Protein AF-A0A6A5AAH9-F1 (afdb_monomer)

InterPro domains:
  IPR001382 Glycoside hydrolase family 47 [PF01532] (151-583)
  IPR001382 Glycoside hydrolase family 47 [PR00747] (151-171)
  IPR001382 Glycoside hydrolase family 47 [PR00747] (186-200)
  IPR001382 Glycoside hydrolase family 47 [PR00747] (223-241)
  IPR001382 Glycoside hydrolase family 47 [PR00747] (277-296)
  IPR001382 Glycoside hydrolase family 47 [PR00747] (368-385)
  IPR001382 Glycoside hydrolase family 47 [PR00747] (430-446)
  IPR001382 Glycoside hydrolase family 47 [PR00747] (488-512)
  IPR001382 Glycoside hydrolase family 47 [PR00747] (547-567)
  IPR009011 Mannose-6-phosphate receptor binding domain superfamily [G3DSA:2.70.130.10] (4-123)
  IPR012341 Six-hairpin glycosidase-like superfamily [G3DSA:1.50.10.10] (133-590)
  IPR012913 Protein OS9-like domain [PF07915] (5-79)
  IPR036026 Seven-hairpin glycosidases [SSF48225] (138-583)
  IPR044674 ER degradation-enhancing alpha-mannosidase-like protein 1/2/3 [PTHR45679] (124-598)
  IPR044865 MRH domain [PS51914] (1-129)

Secondary structure (DSSP, 8-state):
-TT--EEEE-TT-S-EEEE-TTSEEEEEEE-TTT--EEEEEEEEEE-TTS--EEE-SSS-S-TTPPPEEEEEEE---EEEETTEEEE-EEEEEEE--SS-TT--EEEEEEEEETTEEEEEEE-GGGS-----SS---HHHHHHHHHHHHHHHHHHHHHHHHHTTTSSEEETTTTEEE--TTT--TTHHHHHHHHHHHHTT-HHHHHHHHHHHHHH-----S-EEEHHHIIIIIIHHHHHHHHHHH-TTTTSS--TTSPPP-SHHHHHHHHHHHHHGGGG-STTSPPPSEEETTTBSPTT--SEEEHHHHHTTHHHHHHHHHHHT-THHHHHHHHHHHHHHTT--TTS---SEEETTT--EEE-EE-SSTTTHHHHHHHHHHHHHH--HHHHHHHHHHHHHHHHHTEETTEE--EETTT---S-TT----EEEGGGGGHHHHHHHHT-HHHHHHHHHHHHHHHHHHSS--SEEETTTTEEBTTTB--B----HHHHHHHHHHHHH--THHHHHHHHHHHHIIIIIEETTEE-EEEETTTTEEES-B-THIIIIIHHHHHHHH-TT-GGGTS-EEE-TT--EEE---HHHHHHHHHHHH-S-----TTS----S--------S---------TTPPPP-PPP--------PPPP----PPPP-------SEEEEEETTEEEEEETTEEEEEEPS----EEEEEETTEEEEEE--

Organism: Aphanomyces astaci (NCBI:txid112090)

pLDDT: mean 80.44, std 22.48, range [23.67, 98.94]

Sequence (712 aa):
MTDVCRTFHTSGSWWRYEWCHEGHVRQYSVDPTTGDESQVISLGTYDAAHSNHYHTTSSSTDKDLRAYISHVFLHGDMCNSTDVARNRSTDVHLTCCVFRPQETYIESVAEPRLCDYLVTVCTPSACASPPPPSNMTLKTKEELAATVKSMFYHAYDSYMTHAFPLDNLKPITCQGESFELGKIPMLTLIDTLDTLVVFGDKDEFRRAVALVTTHATFDLDTEVSVFETTIRVLGGLLSAHLFAVDPTLQLYSNTSEPAYSGGLLALAADLGDRLLPAFVTPTGIPFGTVNLRRGVPKGETSVASTAGAGSLSIEFTMLSILTKNPIYAQAARQAVRGLFFRRSALGLVGKHIDTATGEWTETSSGPGSNSDSFYEYLLKMYVLYGDSEALDMFEPVYSAVMEHNKHGDWYTDVSMWDGCLSNQHHQSFIFDNLVAFWPGMQSLLGDFASSTRSLNAFYQVWQQYSFLPEQFDVGRWRPKKQNRNGYPLRPELLESTYYVHVATNDSSWLTAGALAVQSLERYAKTTCGYAAISDVETRTVEDTMPSYFLSETCKYLYLLFDETNFLRKANYVFTTEAHPFPVLPSAEVTPILRASDETKYGVPRTATHWNKYLTCPVIQFWDDVGFRRAFHDRFQMARPRCTSSSSTKPKANKKTTPEDDKIVTKSLYGGKTLGYFHVEQLLGGFRVTRRSDRGQWLKFQRGGWWWYYYYY

Solvent-accessible surface area (backbone atoms only — not comparable to full-atom values): 39054 Å² total; per-residue (Å²): 130,82,84,66,64,38,70,40,73,56,90,94,54,75,56,34,37,38,43,30,70,86,42,41,34,36,38,31,28,60,41,90,86,80,68,45,82,40,77,75,42,47,32,10,35,51,35,76,89,76,30,74,50,77,46,69,76,83,81,66,99,60,95,82,65,75,53,30,35,38,42,32,17,42,84,12,45,78,36,83,52,101,88,44,84,45,55,13,28,29,44,31,34,34,21,48,35,85,90,46,60,85,45,70,42,59,75,47,78,45,67,89,42,96,56,35,36,40,35,36,28,26,22,41,87,48,40,67,71,73,75,68,70,78,71,85,44,70,66,56,29,53,53,50,24,51,49,36,52,50,53,41,49,48,31,51,53,30,28,63,73,42,12,59,58,37,22,28,31,19,8,71,80,50,35,46,39,68,40,91,58,45,69,45,72,31,41,33,59,40,35,27,40,43,42,31,53,74,75,66,37,50,66,61,32,53,52,51,51,50,50,47,60,72,69,64,76,61,86,34,96,45,63,24,29,49,32,62,46,37,42,37,46,41,25,16,26,48,25,32,36,55,50,58,69,33,77,88,71,52,62,52,72,54,89,91,52,80,64,78,82,56,51,41,49,55,51,33,50,56,46,49,62,34,51,50,51,22,35,75,35,84,48,25,24,28,38,42,48,27,18,39,61,79,26,54,58,93,86,61,64,49,60,20,34,37,18,51,35,27,46,39,36,66,50,27,33,51,51,13,51,75,70,72,43,35,65,42,28,27,47,25,49,40,9,36,51,45,53,62,78,61,34,35,99,60,39,29,50,38,29,24,30,28,22,66,80,62,48,69,77,32,48,50,21,47,64,23,84,44,27,34,47,26,58,49,38,22,48,47,37,23,75,44,65,65,36,60,67,34,39,68,54,29,57,54,39,52,52,26,43,61,69,50,24,47,57,90,57,45,54,31,59,14,27,25,83,78,48,42,61,79,55,94,85,54,88,68,45,48,34,45,41,63,34,36,34,52,31,20,56,29,36,77,73,63,42,50,71,63,13,54,48,25,50,48,55,51,47,53,45,23,74,73,39,58,42,60,28,44,23,30,27,64,71,76,70,42,63,33,80,86,87,27,19,18,32,74,54,74,32,32,57,48,45,16,38,29,42,40,24,72,76,65,69,44,56,30,40,54,54,54,49,52,53,48,52,51,32,41,64,69,59,22,52,46,93,32,18,45,26,16,27,57,27,35,89,81,56,41,65,34,68,37,29,61,46,54,37,54,21,27,35,35,43,31,53,26,55,57,37,40,78,80,40,66,75,76,76,49,70,57,44,61,48,97,52,48,34,56,40,68,57,64,62,63,86,61,42,49,62,38,57,55,60,36,58,74,67,83,75,80,69,64,93,76,73,68,82,87,73,83,84,84,82,67,86,74,77,68,96,77,85,82,90,77,94,78,89,55,76,81,68,84,81,76,87,74,76,83,83,82,71,81,84,74,90,72,83,88,78,86,86,81,93,77,83,84,82,87,83,83,83,85,78,80,72,79,47,80,60,49,75,60,85,57,28,42,38,32,47,48,102,90,50,73,50,75,46,78,51,95,81,88,75,59,76,48,77,50,76,60,96,91,44,78,49,78,46,79,49,132

Radius of gyration: 31.0 Å; Cα contacts (8 Å, |Δi|>4): 1333; chains: 1; bounding box: 88×88×78 Å

Structure (mmCIF, N/CA/C/O backbone):
data_AF-A0A6A5AAH9-F1
#
_entry.id   AF-A0A6A5AAH9-F1
#
loop_
_atom_site.group_PDB
_atom_site.id
_atom_site.type_symbol
_atom_site.label_atom_id
_atom_site.label_alt_id
_atom_site.label_comp_id
_atom_site.label_asym_id
_atom_site.label_entity_id
_atom_site.label_seq_id
_atom_site.pdbx_PDB_ins_code
_atom_site.Cartn_x
_atom_site.Cartn_y
_atom_site.Cartn_z
_atom_site.occupancy
_atom_site.B_iso_or_equiv
_atom_site.auth_seq_id
_atom_site.auth_comp_id
_atom_site.auth_asym_id
_atom_site.auth_atom_id
_atom_site.pdbx_PDB_model_num
ATOM 1 N N . MET A 1 1 ? 14.602 32.918 31.887 1.00 44.50 1 MET A N 1
ATOM 2 C CA . MET A 1 1 ? 13.538 33.352 30.949 1.00 44.50 1 MET A CA 1
ATOM 3 C C . MET A 1 1 ? 12.814 34.597 31.486 1.00 44.50 1 MET A C 1
ATOM 5 O O . MET A 1 1 ? 11.624 34.737 31.259 1.00 44.50 1 MET A O 1
ATOM 9 N N . THR A 1 2 ? 13.486 35.508 32.195 1.00 40.22 2 THR A N 1
ATOM 10 C CA . THR A 1 2 ? 12.795 36.458 33.093 1.00 40.22 2 THR A CA 1
ATOM 11 C C . THR A 1 2 ? 12.471 37.838 32.513 1.00 40.22 2 THR A C 1
ATOM 13 O O . THR A 1 2 ? 11.981 38.656 33.266 1.00 40.22 2 THR A O 1
ATOM 16 N N . ASP A 1 3 ? 12.646 38.104 31.211 1.00 46.31 3 ASP A N 1
ATOM 17 C CA . ASP A 1 3 ? 12.384 39.455 30.656 1.00 46.31 3 ASP A CA 1
ATOM 18 C C . ASP A 1 3 ? 11.699 39.479 29.276 1.00 46.31 3 ASP A C 1
ATOM 20 O O . ASP A 1 3 ? 11.734 40.489 28.578 1.00 46.31 3 ASP A O 1
ATOM 24 N N . VAL A 1 4 ? 11.082 38.379 28.822 1.00 68.31 4 VAL A N 1
ATOM 25 C CA . VAL A 1 4 ? 10.470 38.351 27.477 1.00 68.31 4 VAL A CA 1
ATOM 26 C C . VAL A 1 4 ? 8.971 38.099 27.560 1.00 68.31 4 VAL A C 1
ATOM 28 O O . VAL A 1 4 ? 8.542 36.963 27.760 1.00 68.31 4 VAL A O 1
ATOM 31 N N . CYS A 1 5 ? 8.184 39.146 27.330 1.00 84.25 5 CYS A N 1
ATOM 32 C CA . CYS A 1 5 ? 6.730 39.077 27.233 1.00 84.25 5 CYS A CA 1
ATOM 33 C C . CYS A 1 5 ? 6.275 38.414 25.921 1.00 84.25 5 CYS A C 1
ATOM 35 O O . CYS A 1 5 ? 7.021 38.343 24.938 1.00 84.25 5 CYS A O 1
ATOM 37 N N . ARG A 1 6 ? 5.060 37.868 25.900 1.00 87.56 6 ARG A N 1
ATOM 38 C CA . ARG A 1 6 ? 4.407 37.313 24.706 1.00 87.56 6 ARG A CA 1
ATOM 39 C C . ARG A 1 6 ? 3.125 38.067 24.440 1.00 87.56 6 ARG A C 1
ATOM 41 O O . ARG A 1 6 ? 2.405 38.381 25.379 1.00 87.56 6 ARG A O 1
ATOM 48 N N . THR A 1 7 ? 2.846 38.315 23.167 1.00 87.94 7 THR A N 1
ATOM 49 C CA . THR A 1 7 ? 1.630 38.994 22.729 1.00 87.94 7 THR A CA 1
ATOM 50 C C . THR A 1 7 ? 0.695 38.028 22.008 1.00 87.94 7 THR A C 1
ATOM 52 O O . THR A 1 7 ? 1.134 37.067 21.374 1.00 87.94 7 THR A O 1
ATOM 55 N N . PHE A 1 8 ? -0.605 38.272 22.125 1.00 86.50 8 PHE A N 1
ATOM 56 C CA . PHE A 1 8 ? -1.671 37.507 21.490 1.00 86.50 8 PHE A CA 1
ATOM 57 C C . PHE A 1 8 ? -2.675 38.450 20.840 1.00 86.50 8 PHE A C 1
ATOM 59 O O . PHE A 1 8 ? -3.042 39.477 21.416 1.00 86.50 8 PHE A O 1
ATOM 66 N N . HIS A 1 9 ? -3.131 38.089 19.645 1.00 83.56 9 HIS A N 1
ATOM 67 C CA . HIS A 1 9 ? -4.126 38.848 18.902 1.00 83.56 9 HIS A CA 1
ATOM 68 C C . HIS A 1 9 ? -5.056 37.898 18.153 1.00 83.56 9 HIS A C 1
ATOM 70 O O . HIS A 1 9 ? -4.615 37.116 17.309 1.00 83.56 9 HIS A O 1
ATOM 76 N N . THR A 1 10 ? -6.350 37.999 18.437 1.00 68.38 10 THR A N 1
ATOM 77 C CA . THR A 1 10 ? -7.384 37.243 17.730 1.00 68.38 10 THR A CA 1
ATOM 78 C C . THR A 1 10 ? -7.734 37.959 16.428 1.00 68.38 10 THR A C 1
ATOM 80 O O . THR A 1 10 ? -8.011 39.157 16.434 1.00 68.38 10 THR A O 1
ATOM 83 N N . SER A 1 11 ? -7.743 37.240 15.303 1.00 60.62 11 SER A N 1
ATOM 84 C CA . SER A 1 11 ? -8.161 37.810 14.014 1.00 60.62 11 SER A CA 1
ATOM 85 C C . SER A 1 11 ? -9.577 38.395 14.115 1.00 60.62 11 SER A C 1
ATOM 87 O O . SER A 1 11 ? -10.490 37.714 14.576 1.00 60.62 11 SER A O 1
ATOM 89 N N . GLY A 1 12 ? -9.751 39.661 13.723 1.00 60.00 12 GLY A N 1
ATOM 90 C CA . GLY A 1 12 ? -11.027 40.383 13.820 1.00 60.00 12 GLY A CA 1
ATOM 91 C C . GLY A 1 12 ? -11.318 41.053 15.173 1.00 60.00 12 GLY A C 1
ATOM 92 O O . GLY A 1 12 ? -12.342 41.719 15.296 1.00 60.00 12 GLY A O 1
ATOM 93 N N . SER A 1 13 ? -10.436 40.926 16.171 1.00 73.06 13 SER A N 1
ATOM 94 C CA . SER A 1 13 ? -10.536 41.638 17.455 1.00 73.06 13 SER A CA 1
ATOM 95 C C . SER A 1 13 ? -9.757 42.956 17.425 1.00 73.06 13 SER A C 1
ATOM 97 O O . SER A 1 13 ? -8.662 43.016 16.877 1.00 73.06 13 SER A O 1
ATOM 99 N N . TRP A 1 14 ? -10.282 44.007 18.063 1.00 80.44 14 TRP A N 1
ATOM 100 C CA . TRP A 1 14 ? -9.534 45.255 18.299 1.00 80.44 14 TRP A CA 1
ATOM 101 C C . TRP A 1 14 ? -8.471 45.083 19.405 1.00 80.44 14 TRP A C 1
ATOM 103 O O . TRP A 1 14 ? -7.427 45.736 19.403 1.00 80.44 14 TRP A O 1
ATOM 113 N N . TRP A 1 15 ? -8.712 44.163 20.340 1.00 86.31 15 TRP A N 1
ATOM 114 C CA . TRP A 1 15 ? -7.858 43.956 21.505 1.00 86.31 15 TRP A CA 1
ATOM 115 C C . TRP A 1 15 ? -6.663 43.047 21.230 1.00 86.31 15 TRP A C 1
ATOM 117 O O . TRP A 1 15 ? -6.794 41.982 20.618 1.00 86.31 15 TRP A O 1
ATOM 127 N N . ARG A 1 16 ? -5.517 43.448 21.783 1.00 90.19 16 ARG A N 1
ATOM 128 C CA . ARG A 1 16 ? -4.302 42.654 21.964 1.00 90.19 16 ARG A CA 1
ATOM 129 C C . ARG A 1 16 ? -4.089 42.371 23.442 1.00 90.19 16 ARG A C 1
ATOM 131 O O . ARG A 1 16 ? -4.480 43.160 24.301 1.00 90.19 16 ARG A O 1
ATOM 138 N N . TYR A 1 17 ? -3.435 41.255 23.718 1.00 92.81 17 TYR A N 1
ATOM 139 C CA . TYR A 1 17 ? -3.072 40.842 25.066 1.00 92.81 17 TYR A CA 1
ATOM 140 C C . TYR A 1 17 ? -1.572 40.625 25.139 1.00 92.81 17 TYR A C 1
ATOM 142 O O . TYR A 1 17 ? -0.970 40.139 24.184 1.00 92.81 17 TYR A O 1
ATOM 150 N N . GLU A 1 18 ? -0.978 40.963 26.272 1.00 93.38 18 GLU A N 1
ATOM 151 C CA . GLU A 1 18 ? 0.414 40.679 26.583 1.00 93.38 18 GLU A CA 1
ATOM 152 C C . GLU A 1 18 ? 0.499 39.985 27.937 1.00 93.38 18 GLU A C 1
ATOM 154 O O . GLU A 1 18 ? -0.135 40.405 28.905 1.00 93.38 18 GLU A O 1
ATOM 159 N N . TRP A 1 19 ? 1.310 38.935 28.000 1.00 93.25 19 TRP A N 1
ATOM 160 C CA . TRP A 1 19 ? 1.673 38.251 29.232 1.00 93.25 19 TRP A CA 1
ATOM 161 C C . TRP A 1 19 ? 3.191 38.215 29.377 1.00 93.25 19 TRP A C 1
ATOM 163 O O . TRP A 1 19 ? 3.906 37.815 28.453 1.00 93.25 19 TRP A O 1
ATOM 173 N N . CYS A 1 20 ? 3.677 38.586 30.555 1.00 87.50 20 CYS A N 1
ATOM 174 C CA . CYS A 1 20 ? 5.072 38.459 30.953 1.00 87.50 20 CYS A CA 1
ATOM 175 C C . CYS A 1 20 ? 5.167 37.439 32.092 1.00 87.50 20 CYS A C 1
ATOM 177 O O . CYS A 1 20 ? 4.459 37.548 33.096 1.00 87.50 20 CYS A O 1
ATOM 179 N N . HIS A 1 21 ? 6.035 36.437 31.939 1.00 84.88 21 HIS A N 1
ATOM 180 C CA . HIS A 1 21 ? 6.200 35.380 32.937 1.00 84.88 21 HIS A CA 1
ATOM 181 C C . HIS A 1 21 ? 6.614 35.969 34.290 1.00 84.88 21 HIS A C 1
ATOM 183 O O . HIS A 1 21 ? 7.615 36.674 34.364 1.00 84.88 21 HIS A O 1
ATOM 189 N N . GLU A 1 22 ? 5.819 35.693 35.328 1.00 83.25 22 GLU A N 1
ATOM 190 C CA . GLU A 1 22 ? 5.995 36.230 36.689 1.00 83.25 22 GLU A CA 1
ATOM 191 C C . GLU A 1 22 ? 6.051 37.773 36.777 1.00 83.25 22 GLU A C 1
ATOM 193 O O . GLU A 1 22 ? 6.545 38.326 37.755 1.00 83.25 22 GLU A O 1
ATOM 198 N N . GLY A 1 23 ? 5.519 38.471 35.765 1.00 90.00 23 GLY A N 1
ATOM 199 C CA . GLY A 1 23 ? 5.439 39.931 35.699 1.00 90.00 23 GLY A CA 1
ATOM 200 C C . GLY A 1 23 ? 3.992 40.416 35.740 1.00 90.00 23 GLY A C 1
ATOM 201 O O . GLY A 1 23 ? 3.374 40.490 36.802 1.00 90.00 23 GLY A O 1
ATOM 202 N N . HIS A 1 24 ? 3.426 40.726 34.574 1.00 92.06 24 HIS A N 1
ATOM 203 C CA . HIS A 1 24 ? 2.059 41.235 34.433 1.00 92.06 24 HIS A CA 1
ATOM 204 C C . HIS A 1 24 ? 1.301 40.589 33.273 1.00 92.06 24 HIS A C 1
ATOM 206 O O . HIS A 1 24 ? 1.887 39.999 32.362 1.00 92.06 24 HIS A O 1
ATOM 212 N N . VAL A 1 25 ? -0.020 40.756 33.302 1.00 93.88 25 VAL A N 1
ATOM 213 C CA . VAL A 1 25 ? -0.904 40.566 32.151 1.00 93.88 25 VAL A CA 1
ATOM 214 C C . VAL A 1 25 ? -1.570 41.901 31.847 1.00 93.88 25 VAL A C 1
ATOM 216 O O . VAL A 1 25 ? -2.122 42.542 32.743 1.00 93.88 25 VAL A O 1
ATOM 219 N N . ARG A 1 26 ? -1.538 42.327 30.585 1.00 94.50 26 ARG A N 1
ATOM 220 C CA . ARG A 1 26 ? -2.227 43.542 30.136 1.00 94.50 26 ARG A CA 1
ATOM 221 C C . ARG A 1 26 ? -2.993 43.321 28.842 1.00 94.50 26 ARG A C 1
ATOM 223 O O . ARG A 1 26 ? -2.628 42.487 28.016 1.00 94.50 26 ARG A O 1
ATOM 230 N N . GLN A 1 27 ? -4.044 44.105 28.672 1.00 92.88 27 GLN A N 1
ATOM 231 C CA . GLN A 1 27 ? -4.839 44.211 27.458 1.00 92.88 27 GLN A CA 1
ATOM 232 C C . GLN A 1 27 ? -4.672 45.621 26.900 1.00 92.88 27 GLN A C 1
ATOM 234 O O . GLN A 1 27 ? -4.643 46.586 27.656 1.00 92.88 27 GLN A O 1
ATOM 239 N N . TYR A 1 28 ? -4.528 45.756 25.590 1.00 92.88 28 TYR A N 1
ATOM 240 C CA . TYR A 1 28 ? -4.335 47.051 24.946 1.00 92.88 28 TYR A CA 1
ATOM 241 C C . TYR A 1 28 ? -4.815 47.008 23.502 1.00 92.88 28 TYR A C 1
ATOM 243 O O . TYR A 1 28 ? -4.947 45.941 22.901 1.00 92.88 28 TYR A O 1
ATOM 251 N N . SER A 1 29 ? -5.077 48.173 22.932 1.00 88.88 29 SER A N 1
ATOM 252 C CA . SER A 1 29 ? -5.366 48.321 21.513 1.00 88.88 29 SER A CA 1
ATOM 253 C C . SER A 1 29 ? -4.226 49.067 20.823 1.00 88.88 29 SER A C 1
ATOM 255 O O . SER A 1 29 ? -3.383 49.675 21.482 1.00 88.88 29 SER A O 1
ATOM 257 N N . VAL A 1 30 ? -4.159 48.991 19.497 1.00 85.44 30 VAL A N 1
ATOM 258 C CA . VAL A 1 30 ? -3.138 49.698 18.712 1.00 85.44 30 VAL A CA 1
ATOM 259 C C . VAL A 1 30 ? -3.839 50.645 17.758 1.00 85.44 30 VAL A C 1
ATOM 261 O O . VAL A 1 30 ? -4.752 50.224 17.044 1.00 85.44 30 VAL A O 1
ATOM 264 N N . ASP A 1 31 ? -3.426 51.910 17.762 1.00 80.19 31 ASP A N 1
ATOM 265 C CA . ASP A 1 31 ? -3.934 52.899 16.819 1.00 80.19 31 ASP A CA 1
ATOM 266 C C . ASP A 1 31 ? -3.515 52.495 15.389 1.00 80.19 31 ASP A C 1
ATOM 268 O O . ASP A 1 31 ? -2.322 52.327 15.121 1.00 80.19 31 ASP A O 1
ATOM 272 N N . PRO A 1 32 ? -4.459 52.310 14.451 1.00 73.25 32 PRO A N 1
ATOM 273 C CA . PRO A 1 32 ? -4.142 51.842 13.104 1.00 73.25 32 PRO A CA 1
ATOM 274 C C . PRO A 1 32 ? -3.396 52.879 12.248 1.00 73.25 32 PRO A C 1
ATOM 276 O O . PRO A 1 32 ? -2.858 52.519 11.203 1.00 73.25 32 PRO A O 1
ATOM 279 N N . THR A 1 33 ? -3.372 54.151 12.657 1.00 75.12 33 THR A N 1
ATOM 280 C CA . THR A 1 33 ? -2.707 55.248 11.944 1.00 75.12 33 THR A CA 1
ATOM 281 C C . THR A 1 33 ? -1.311 55.549 12.474 1.00 75.12 33 THR A C 1
ATOM 283 O O . THR A 1 33 ? -0.413 55.783 11.665 1.00 75.12 33 THR A O 1
ATOM 286 N N . THR A 1 34 ? -1.099 55.518 13.795 1.00 80.62 34 THR A N 1
ATOM 287 C CA . THR A 1 34 ? 0.220 55.810 14.391 1.00 80.62 34 THR A CA 1
ATOM 288 C C . THR A 1 34 ? 1.002 54.556 14.776 1.00 80.62 34 THR A C 1
ATOM 290 O O . THR A 1 34 ? 2.228 54.597 14.838 1.00 80.62 34 THR A O 1
ATOM 293 N N . GLY A 1 35 ? 0.319 53.426 14.985 1.00 76.31 35 GLY A N 1
ATOM 294 C CA . GLY A 1 35 ? 0.920 52.194 15.496 1.00 76.31 35 GLY A CA 1
ATOM 295 C C . GLY A 1 35 ? 1.184 52.208 17.005 1.00 76.31 35 GLY A C 1
ATOM 296 O O . GLY A 1 35 ? 1.733 51.232 17.519 1.00 76.31 35 GLY A O 1
ATOM 297 N N . ASP A 1 36 ? 0.785 53.269 17.711 1.00 83.25 36 ASP A N 1
ATOM 298 C CA . ASP A 1 36 ? 0.997 53.409 19.151 1.00 83.25 36 ASP A CA 1
ATOM 299 C C . ASP A 1 36 ? -0.034 52.616 19.966 1.00 83.25 36 ASP A C 1
ATOM 301 O O . ASP A 1 36 ? -1.187 52.426 19.558 1.00 83.25 36 ASP A O 1
ATOM 305 N N . GLU A 1 37 ? 0.377 52.163 21.153 1.00 86.81 37 GLU A N 1
ATOM 306 C CA . GLU A 1 37 ? -0.531 51.539 22.115 1.00 86.81 37 GLU A CA 1
ATOM 307 C C . GLU A 1 37 ? -1.536 52.575 22.644 1.00 86.81 37 GLU A C 1
ATOM 309 O O . GLU A 1 37 ? -1.170 53.664 23.086 1.00 86.81 37 GLU A O 1
ATOM 314 N N . SER A 1 38 ? -2.819 52.219 22.651 1.00 82.31 38 SER A N 1
ATOM 315 C CA . SER A 1 38 ? -3.887 53.022 23.245 1.00 82.31 38 SER A CA 1
ATOM 316 C C . SER A 1 38 ? -4.840 52.139 24.053 1.00 82.31 38 SER A C 1
ATOM 318 O O . SER A 1 38 ? -4.971 50.940 23.797 1.00 82.31 38 SER A O 1
ATOM 320 N N . GLN A 1 39 ? -5.503 52.723 25.056 1.00 84.38 39 GLN A N 1
ATOM 321 C CA . GLN A 1 39 ? -6.419 52.009 25.961 1.00 84.38 39 GLN A CA 1
ATOM 322 C C . GLN A 1 39 ? -5.761 50.806 26.668 1.00 84.38 39 GLN A C 1
ATOM 324 O O . GLN A 1 39 ? -6.267 49.690 26.623 1.00 84.38 39 GLN A O 1
ATOM 329 N N . VAL A 1 40 ? -4.608 51.024 27.306 1.00 90.31 40 VAL A N 1
ATOM 330 C CA . VAL A 1 40 ? -3.911 49.982 28.073 1.00 90.31 40 VAL A CA 1
ATOM 331 C C . VAL A 1 40 ? -4.642 49.735 29.395 1.00 90.31 40 VAL A C 1
ATOM 333 O O . VAL A 1 40 ? -4.847 50.666 30.169 1.00 90.31 40 VAL A O 1
ATOM 336 N N . ILE A 1 41 ? -5.015 48.482 29.644 1.00 91.94 41 ILE A N 1
ATOM 337 C CA . ILE A 1 41 ? -5.699 48.005 30.846 1.00 91.94 41 ILE A CA 1
ATOM 338 C C . ILE A 1 41 ? -4.832 46.922 31.494 1.00 91.94 41 ILE A C 1
ATOM 340 O O . ILE A 1 41 ? -4.495 45.915 30.864 1.00 91.94 41 ILE A O 1
ATOM 344 N N . SER A 1 42 ? -4.495 47.101 32.769 1.00 94.19 42 SER A N 1
ATOM 345 C CA . SER A 1 42 ? -3.853 46.067 33.581 1.00 94.19 42 SER A CA 1
ATOM 346 C C . SER A 1 42 ? -4.863 44.976 33.941 1.00 94.19 42 SER A C 1
ATOM 348 O O . SER A 1 42 ? -5.899 45.249 34.552 1.00 94.19 42 SER A O 1
ATOM 350 N N . LEU A 1 43 ? -4.566 43.727 33.580 1.00 94.06 43 LEU A N 1
ATOM 351 C CA . LEU A 1 43 ? -5.381 42.558 33.936 1.00 94.06 43 LEU A CA 1
ATOM 352 C C . LEU A 1 43 ? -4.868 41.846 35.200 1.00 94.06 43 LEU A C 1
ATOM 354 O O . LEU A 1 43 ? -5.540 40.955 35.721 1.00 94.06 43 LEU A O 1
ATOM 358 N N . GLY A 1 44 ? -3.703 42.259 35.704 1.00 93.88 44 GLY A N 1
ATOM 359 C CA . GLY A 1 44 ? -3.129 41.811 36.966 1.00 93.88 44 GLY A CA 1
ATOM 360 C C . GLY A 1 44 ? -1.601 41.758 36.950 1.00 93.88 44 GLY A C 1
ATOM 361 O O . GLY A 1 44 ? -0.960 41.684 35.900 1.00 93.88 44 GLY A O 1
ATOM 362 N N . THR A 1 45 ? -1.018 41.754 38.142 1.00 92.88 45 THR A N 1
ATOM 363 C CA . THR A 1 45 ? 0.401 41.513 38.421 1.00 92.88 45 THR A CA 1
ATOM 364 C C . THR A 1 45 ? 0.565 40.179 39.133 1.00 92.88 45 THR A C 1
ATOM 366 O O . THR A 1 45 ? -0.302 39.795 39.918 1.00 92.88 45 THR A O 1
ATOM 369 N N . TYR A 1 46 ? 1.659 39.475 38.856 1.00 89.88 46 TYR A N 1
ATOM 370 C CA . TYR A 1 46 ? 1.905 38.135 39.377 1.00 89.88 46 TYR A CA 1
ATOM 371 C C . TYR A 1 46 ? 1.862 38.096 40.907 1.00 89.88 46 TYR A C 1
ATOM 373 O O . TYR A 1 46 ? 2.522 38.891 41.577 1.00 89.88 46 TYR A O 1
ATOM 381 N N . ASP A 1 47 ? 1.104 37.146 41.448 1.00 90.38 47 ASP A N 1
ATOM 382 C CA . ASP A 1 47 ? 1.003 36.899 42.879 1.00 90.38 47 ASP A CA 1
ATOM 383 C C . ASP A 1 47 ? 1.604 35.531 43.215 1.00 90.38 47 ASP A C 1
ATOM 385 O O . ASP A 1 47 ? 1.027 34.482 42.929 1.00 90.38 47 ASP A O 1
ATOM 389 N N . ALA A 1 48 ? 2.784 35.530 43.833 1.00 79.88 48 ALA A N 1
ATOM 390 C CA . ALA A 1 48 ? 3.494 34.295 44.158 1.00 79.88 48 ALA A CA 1
ATOM 391 C C . ALA A 1 48 ? 2.798 33.455 45.248 1.00 79.88 48 ALA A C 1
ATOM 393 O O . ALA A 1 48 ? 3.024 32.249 45.313 1.00 79.88 48 ALA A O 1
ATOM 394 N N . ALA A 1 49 ? 1.971 34.067 46.105 1.00 79.50 49 ALA A N 1
ATOM 395 C CA . ALA A 1 49 ? 1.326 33.383 47.226 1.00 79.50 49 ALA A CA 1
ATOM 396 C C . ALA A 1 49 ? 0.168 32.473 46.779 1.00 79.50 49 ALA A C 1
ATOM 398 O O . ALA A 1 49 ? -0.102 31.473 47.442 1.00 79.50 49 ALA A O 1
ATOM 399 N N . HIS A 1 50 ? -0.479 32.800 45.657 1.00 79.75 50 HIS A N 1
ATOM 400 C CA . HIS A 1 50 ? -1.607 32.054 45.087 1.00 79.75 50 HIS A CA 1
ATOM 401 C C . HIS A 1 50 ? -1.259 31.331 43.768 1.00 79.75 50 HIS A C 1
ATOM 403 O O . HIS A 1 50 ? -2.153 30.822 43.095 1.00 79.75 50 HIS A O 1
ATOM 409 N N . SER A 1 51 ? 0.023 31.291 43.387 1.00 78.75 51 SER A N 1
ATOM 410 C CA . SER A 1 51 ? 0.520 30.694 42.135 1.00 78.75 51 SER A CA 1
ATOM 411 C C . SER A 1 51 ? 1.260 29.366 42.346 1.00 78.75 51 SER A C 1
ATOM 413 O O . SER A 1 51 ? 1.573 28.978 43.469 1.00 78.75 51 SER A O 1
ATOM 415 N N . ASN A 1 52 ? 1.607 28.694 41.242 1.00 66.69 52 ASN A N 1
ATOM 416 C CA . ASN A 1 52 ? 2.369 27.438 41.172 1.00 66.69 52 ASN A CA 1
ATOM 417 C C . ASN A 1 52 ? 1.622 26.193 41.673 1.00 66.69 52 ASN A C 1
ATOM 419 O O . ASN A 1 52 ? 2.239 25.217 42.109 1.00 66.69 52 ASN A O 1
ATOM 423 N N . HIS A 1 53 ? 0.293 26.181 41.570 1.00 72.00 53 HIS A N 1
ATOM 424 C CA . HIS A 1 53 ? -0.477 24.969 41.819 1.00 72.00 53 HIS A CA 1
ATOM 425 C C . HIS A 1 53 ? -0.498 24.090 40.562 1.00 72.00 53 HIS A C 1
ATOM 427 O O . HIS A 1 53 ? -0.854 24.528 39.468 1.00 72.00 53 HIS A O 1
ATOM 433 N N . TYR A 1 54 ? -0.081 22.832 40.713 1.00 59.75 54 TYR A N 1
ATOM 434 C CA . TYR A 1 54 ? -0.122 21.848 39.635 1.00 59.75 54 TYR A CA 1
ATOM 435 C C . TYR A 1 54 ? -1.485 21.158 39.606 1.00 59.75 54 TYR A C 1
ATOM 437 O O . TYR A 1 54 ? -1.894 20.537 40.590 1.00 59.75 54 TYR A O 1
ATOM 445 N N . HIS A 1 55 ? -2.170 21.236 38.469 1.00 65.44 55 HIS A N 1
ATOM 446 C CA . HIS A 1 55 ? -3.492 20.656 38.276 1.00 65.44 55 HIS A CA 1
ATOM 447 C C . HIS A 1 55 ? -3.404 19.454 37.331 1.00 65.44 55 HIS A C 1
ATOM 449 O O . HIS A 1 55 ? -3.066 19.575 36.152 1.00 65.44 55 HIS A O 1
ATOM 455 N N . THR A 1 56 ? -3.712 18.269 37.868 1.00 57.44 56 THR A N 1
ATOM 456 C CA . THR A 1 56 ? -3.838 17.025 37.094 1.00 57.44 56 THR A CA 1
ATOM 457 C C . THR A 1 56 ? -5.305 16.701 36.870 1.00 57.44 56 THR A C 1
ATOM 459 O O . THR A 1 56 ? -6.135 16.873 37.761 1.00 57.44 56 THR A O 1
ATOM 462 N N . THR A 1 57 ? -5.635 16.192 35.690 1.00 55.81 57 THR A N 1
ATOM 463 C CA . THR A 1 57 ? -7.008 15.950 35.218 1.00 55.81 57 THR A CA 1
ATOM 464 C C . THR A 1 57 ? -7.642 14.684 35.806 1.00 55.81 57 THR A C 1
ATOM 466 O O . THR A 1 57 ? -8.437 14.011 35.162 1.00 55.81 57 THR A O 1
ATOM 469 N N . SER A 1 58 ? -7.301 14.336 37.050 1.00 42.59 58 SER A N 1
ATOM 470 C CA . SER A 1 58 ? -7.810 13.127 37.709 1.00 42.59 58 SER A CA 1
ATOM 471 C C . SER A 1 58 ? -9.133 13.324 38.465 1.00 42.59 58 SER A C 1
ATOM 473 O O . SER A 1 58 ? -9.647 12.352 39.015 1.00 42.59 58 SER A O 1
ATOM 475 N N . SER A 1 59 ? -9.718 14.533 38.493 1.00 40.72 59 SER A N 1
ATOM 476 C CA . SER A 1 59 ? -10.910 14.794 39.322 1.00 40.72 59 SER A CA 1
ATOM 477 C C . SER A 1 59 ? -11.968 15.778 38.796 1.00 40.72 59 SER A C 1
ATOM 479 O O . SER A 1 59 ? -12.921 16.036 39.530 1.00 40.72 59 SER A O 1
ATOM 481 N N . SER A 1 60 ? -11.893 16.303 37.566 1.00 37.28 60 SER A N 1
ATOM 482 C CA . SER A 1 60 ? -12.959 17.171 37.028 1.00 37.28 60 SER A CA 1
ATOM 483 C C . SER A 1 60 ? -13.820 16.458 35.983 1.00 37.28 60 SER A C 1
ATOM 485 O O . SER A 1 60 ? -13.347 15.654 35.186 1.00 37.28 60 SER A O 1
ATOM 487 N N . THR A 1 61 ? -15.116 16.759 35.987 1.00 36.59 61 THR A N 1
ATOM 488 C CA . THR A 1 61 ? -16.151 16.219 35.087 1.00 36.59 61 THR A CA 1
ATOM 489 C C . THR A 1 61 ? -16.053 16.723 33.642 1.00 36.59 61 THR A C 1
ATOM 491 O O . THR A 1 61 ? -16.987 16.527 32.870 1.00 36.59 61 THR A O 1
ATOM 494 N N . ASP A 1 62 ? -14.950 17.373 33.277 1.00 39.38 62 ASP A N 1
ATOM 495 C CA . ASP A 1 62 ? -14.790 18.093 32.018 1.00 39.38 62 ASP A CA 1
ATOM 496 C C . ASP A 1 62 ? -13.631 17.479 31.220 1.00 39.38 62 ASP A C 1
ATOM 498 O O . ASP A 1 62 ? -12.465 17.577 31.609 1.00 39.38 62 ASP A O 1
ATOM 502 N N . LYS A 1 63 ? -13.968 16.748 30.152 1.00 37.50 63 LYS A N 1
ATOM 503 C CA . LYS A 1 63 ? -13.055 15.851 29.414 1.00 37.50 63 LYS A CA 1
ATOM 504 C C . LYS A 1 63 ? -12.036 16.578 28.521 1.00 37.50 63 LYS A C 1
ATOM 506 O O . LYS A 1 63 ? -11.157 15.915 27.976 1.00 37.50 63 LYS A O 1
ATOM 511 N N . ASP A 1 64 ? -12.116 17.904 28.419 1.00 40.50 64 ASP A N 1
ATOM 512 C CA . ASP A 1 64 ? -11.332 18.706 27.469 1.00 40.50 64 ASP A CA 1
ATOM 513 C C . ASP A 1 64 ? -10.132 19.451 28.088 1.00 40.50 64 ASP A C 1
ATOM 515 O O . ASP A 1 64 ? -9.354 20.092 27.376 1.00 40.50 64 ASP A O 1
ATOM 519 N N . LEU A 1 65 ? -9.931 19.373 29.407 1.00 51.69 65 LEU A N 1
ATOM 520 C CA . LEU A 1 65 ? -8.857 20.112 30.077 1.00 51.69 65 LEU A CA 1
ATOM 521 C C . LEU A 1 65 ? -7.527 19.342 30.016 1.00 51.69 65 LEU A C 1
ATOM 523 O O . LEU A 1 65 ? -7.449 18.176 30.394 1.00 51.69 65 LEU A O 1
ATOM 527 N N . ARG A 1 66 ? -6.456 19.997 29.545 1.00 62.06 66 ARG A N 1
ATOM 528 C CA . ARG A 1 66 ? -5.068 19.488 29.604 1.00 62.06 66 ARG A CA 1
ATOM 529 C C . ARG A 1 66 ? -4.501 19.705 31.012 1.00 62.06 66 ARG A C 1
ATOM 531 O O . ARG A 1 66 ? -4.937 20.619 31.696 1.00 62.06 66 ARG A O 1
ATOM 538 N N . ALA A 1 67 ? -3.509 18.921 31.444 1.00 69.12 67 ALA A N 1
ATOM 539 C CA . ALA A 1 67 ? -2.782 19.221 32.686 1.00 69.12 67 ALA A CA 1
ATOM 540 C C . ALA A 1 67 ? -2.057 20.577 32.576 1.00 69.12 67 ALA A C 1
ATOM 542 O O . ALA A 1 67 ? -1.482 20.886 31.526 1.00 69.12 67 ALA A O 1
ATOM 543 N N . TYR A 1 68 ? -2.082 21.371 33.648 1.00 77.88 68 TYR A N 1
ATOM 544 C CA . TYR A 1 68 ? -1.522 22.723 33.652 1.00 77.88 68 TYR A CA 1
ATOM 545 C C . TYR A 1 68 ? -0.947 23.130 35.013 1.00 77.88 68 TYR A C 1
ATOM 547 O O . TYR A 1 68 ? -1.306 22.582 36.057 1.00 77.88 68 TYR A O 1
ATOM 555 N N . ILE A 1 69 ? -0.053 24.118 34.993 1.00 77.38 69 ILE A N 1
ATOM 556 C CA . ILE A 1 69 ? 0.396 24.857 36.180 1.00 77.38 69 ILE A CA 1
ATOM 557 C C . ILE A 1 69 ? -0.323 26.209 36.175 1.00 77.38 69 ILE A C 1
ATOM 559 O O . ILE A 1 69 ? -0.297 26.897 35.153 1.00 77.38 69 ILE A O 1
ATOM 563 N N . SER A 1 70 ? -0.969 26.589 37.278 1.00 83.56 70 SER A N 1
ATOM 564 C CA . SER A 1 70 ? -1.639 27.891 37.401 1.00 83.56 70 SER A CA 1
ATOM 565 C C . SER A 1 70 ? -0.693 28.970 37.925 1.00 83.56 70 SER A C 1
ATOM 567 O O . SER A 1 70 ? 0.021 28.781 38.913 1.00 83.56 70 SER A O 1
ATOM 569 N N . HIS A 1 71 ? -0.683 30.118 37.252 1.00 89.31 71 HIS A N 1
ATOM 570 C CA . HIS A 1 71 ? -0.072 31.357 37.727 1.00 89.31 71 HIS A CA 1
ATOM 571 C C . HIS A 1 71 ? -1.170 32.409 37.848 1.00 89.31 71 HIS A C 1
ATOM 573 O O . HIS A 1 71 ? -1.790 32.782 36.854 1.00 89.31 71 HIS A O 1
ATOM 579 N N . VAL A 1 72 ? -1.390 32.905 39.058 1.00 90.19 72 VAL A N 1
ATOM 580 C CA . VAL A 1 72 ? -2.446 33.864 39.369 1.00 90.19 72 VAL A CA 1
ATOM 581 C C . VAL A 1 72 ? -1.876 35.280 39.355 1.00 90.19 72 VAL A C 1
ATOM 583 O O . VAL A 1 72 ? -0.823 35.563 39.929 1.00 90.19 72 VAL A O 1
ATOM 586 N N . PHE A 1 73 ? -2.589 36.181 38.687 1.00 93.56 73 PHE A N 1
ATOM 587 C CA . PHE A 1 73 ? -2.272 37.598 38.581 1.00 93.56 73 PHE A CA 1
ATOM 588 C C . PHE A 1 73 ? -3.424 38.406 39.183 1.00 93.56 73 PHE A C 1
ATOM 590 O O . PHE A 1 73 ? -4.56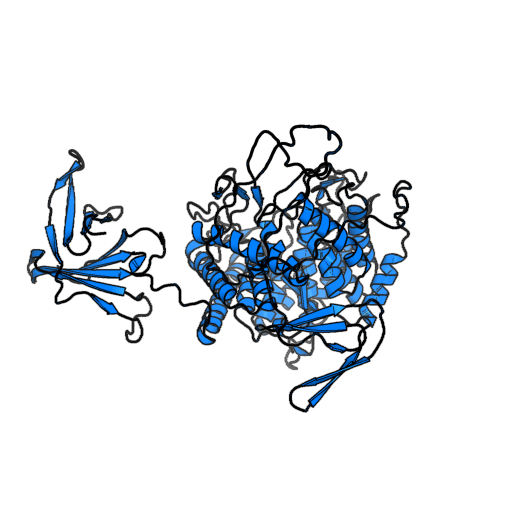5 38.332 38.719 1.00 93.56 73 PHE A O 1
ATOM 597 N N . LEU A 1 74 ? -3.127 39.177 40.226 1.00 92.00 74 LEU A N 1
ATOM 598 C CA . LEU A 1 74 ? -4.099 39.955 40.999 1.00 92.00 74 LEU A CA 1
ATOM 599 C C . LEU A 1 74 ? -3.841 41.458 40.848 1.00 92.00 74 LEU A C 1
ATOM 601 O O . LEU A 1 74 ? -2.871 41.872 40.223 1.00 92.00 74 LEU A O 1
ATOM 605 N N . HIS A 1 75 ? -4.704 42.288 41.435 1.00 91.06 75 HIS A N 1
ATOM 606 C CA . HIS A 1 75 ? -4.537 43.748 41.475 1.00 91.06 75 HIS A CA 1
ATOM 607 C C . HIS A 1 75 ? -4.546 44.443 40.102 1.00 91.06 75 HIS A C 1
ATOM 609 O O . HIS A 1 75 ? -3.927 45.493 39.938 1.00 91.06 75 HIS A O 1
ATOM 615 N N . GLY A 1 76 ? -5.279 43.900 39.124 1.00 91.50 76 GLY A N 1
ATOM 616 C CA . GLY A 1 76 ? -5.526 44.591 37.859 1.00 91.50 76 GLY A CA 1
ATOM 617 C C . GLY A 1 76 ? -6.363 45.862 38.037 1.00 91.50 76 GLY A C 1
ATOM 618 O O . GLY A 1 76 ? -6.882 46.148 39.123 1.00 91.50 76 GLY A O 1
ATOM 619 N N . ASP A 1 77 ? -6.531 46.615 36.954 1.00 93.25 77 ASP A N 1
ATOM 620 C CA . ASP A 1 77 ? -7.301 47.856 36.954 1.00 93.25 77 ASP A CA 1
ATOM 621 C C . ASP A 1 77 ? -8.758 47.610 37.347 1.00 93.25 77 ASP A C 1
ATOM 623 O O . ASP A 1 77 ? -9.336 46.545 37.095 1.00 93.25 77 ASP A O 1
ATOM 627 N N . MET A 1 78 ? -9.380 48.630 37.935 1.00 88.19 78 MET A N 1
ATOM 628 C CA . MET A 1 78 ? -10.762 48.559 38.393 1.00 88.19 78 MET A CA 1
ATOM 629 C C . MET A 1 78 ? -11.712 48.328 37.217 1.00 88.19 78 MET A C 1
ATOM 631 O O . MET A 1 78 ? -11.713 49.056 36.221 1.00 88.19 78 MET A O 1
ATOM 635 N N . CYS A 1 79 ? -12.520 47.284 37.323 1.00 84.88 79 CYS A N 1
ATOM 636 C CA . CYS A 1 79 ? -13.573 46.982 36.378 1.00 84.88 79 CYS A CA 1
ATOM 637 C C . CYS A 1 79 ? -14.870 47.547 36.950 1.00 84.88 79 CYS A C 1
ATOM 639 O O . CYS A 1 79 ? -15.370 47.037 37.950 1.00 84.88 79 CYS A O 1
ATOM 641 N N . ASN A 1 80 ? -15.349 48.651 36.375 1.00 74.56 80 ASN A N 1
ATOM 642 C CA . ASN A 1 80 ? -16.552 49.337 36.832 1.00 74.56 80 ASN A CA 1
ATOM 643 C C . ASN A 1 80 ? -17.673 49.097 35.817 1.00 74.56 80 ASN A C 1
ATOM 645 O O . ASN A 1 80 ? -17.767 49.796 34.808 1.00 74.56 80 ASN A O 1
ATOM 649 N N . SER A 1 81 ? -18.472 48.062 36.064 1.00 70.69 81 SER A N 1
ATOM 650 C CA . SER A 1 81 ? -19.704 47.779 35.322 1.00 70.69 81 SER A CA 1
ATOM 651 C C . SER A 1 81 ? -20.896 47.883 36.271 1.00 70.69 81 SER A C 1
ATOM 653 O O . SER A 1 81 ? -20.720 47.857 37.488 1.00 70.69 81 SER A O 1
ATOM 655 N N . THR A 1 82 ? -22.111 47.972 35.732 1.00 67.56 82 THR A N 1
ATOM 656 C CA . THR A 1 82 ? -23.352 48.066 36.521 1.00 67.56 82 THR A CA 1
ATOM 657 C C . THR A 1 82 ? -23.512 46.958 37.565 1.00 67.56 82 THR A C 1
ATOM 659 O O . THR A 1 82 ? -24.162 47.188 38.581 1.00 67.56 82 THR A O 1
ATOM 662 N N . ASP A 1 83 ? -22.878 45.802 37.350 1.00 63.72 83 ASP A N 1
ATOM 663 C CA . ASP A 1 83 ? -23.095 44.581 38.131 1.00 63.72 83 ASP A CA 1
ATOM 664 C C . ASP A 1 83 ? -21.843 44.096 38.886 1.00 63.72 83 ASP A C 1
ATOM 666 O O . ASP A 1 83 ? -21.923 43.184 39.709 1.00 63.72 83 ASP A O 1
ATOM 670 N N . VAL A 1 84 ? -20.671 44.695 38.634 1.00 68.94 84 VAL A N 1
ATOM 671 C CA . VAL A 1 84 ? -19.388 44.268 39.214 1.00 68.94 84 VAL A CA 1
ATOM 672 C C . VAL A 1 84 ? -18.478 45.479 39.437 1.00 68.94 84 VAL A C 1
ATOM 674 O O . VAL A 1 84 ? -18.128 46.166 38.478 1.00 68.94 84 VAL A O 1
ATOM 677 N N . ALA A 1 85 ? -18.055 45.686 40.691 1.00 80.12 85 ALA A N 1
ATOM 678 C CA . ALA A 1 85 ? -17.059 46.677 41.106 1.00 80.12 85 ALA A CA 1
ATOM 679 C C . ALA A 1 85 ? -15.888 45.977 41.816 1.00 80.12 85 ALA A C 1
ATOM 681 O O . ALA A 1 85 ? -15.850 45.873 43.044 1.00 80.12 85 ALA A O 1
ATOM 682 N N . ARG A 1 86 ? -14.946 45.444 41.032 1.00 86.12 86 ARG A N 1
ATOM 683 C CA . ARG A 1 86 ? -13.738 44.777 41.549 1.00 86.12 86 ARG A CA 1
ATOM 684 C C . ARG A 1 86 ? -12.540 44.988 40.632 1.00 86.12 86 ARG A C 1
ATOM 686 O O . ARG A 1 86 ? -12.693 45.316 39.455 1.00 86.12 86 ARG A O 1
ATOM 693 N N . ASN A 1 87 ? -11.346 44.785 41.174 1.00 90.56 87 ASN A N 1
ATOM 694 C CA . ASN A 1 87 ? -10.117 44.747 40.388 1.00 90.56 87 ASN A CA 1
ATOM 695 C C . ASN A 1 87 ? -10.119 43.521 39.473 1.00 90.56 87 ASN A C 1
ATOM 697 O O . ASN A 1 87 ? -10.567 42.445 39.879 1.00 90.56 87 ASN A O 1
ATOM 701 N N . ARG A 1 88 ? -9.613 43.690 38.249 1.00 93.19 88 ARG A N 1
ATOM 702 C CA . ARG A 1 88 ? -9.419 42.572 37.322 1.00 93.19 88 ARG A CA 1
ATOM 703 C C . ARG A 1 88 ? -8.430 41.563 37.895 1.00 93.19 88 ARG A C 1
ATOM 705 O O . ARG A 1 88 ? -7.503 41.930 38.624 1.00 93.19 88 ARG A O 1
ATOM 712 N N . SER A 1 89 ? -8.645 40.302 37.552 1.00 93.69 89 SER A N 1
ATOM 713 C CA . SER A 1 89 ? -7.724 39.218 37.873 1.00 93.69 89 SER A CA 1
ATOM 714 C C . SER A 1 89 ? -7.552 38.299 36.674 1.00 93.69 89 SER A C 1
ATOM 716 O O . SER A 1 89 ? -8.446 38.196 35.832 1.00 93.69 89 SER A O 1
ATOM 718 N N . THR A 1 90 ? -6.395 37.649 36.584 1.00 95.19 90 THR A N 1
ATOM 719 C CA . THR A 1 90 ? -6.096 36.696 35.516 1.00 95.19 90 THR A CA 1
ATOM 720 C C . THR A 1 90 ? -5.542 35.406 36.098 1.00 95.19 90 THR A C 1
ATOM 722 O O . THR A 1 90 ? -4.577 35.437 36.858 1.00 95.19 90 THR A O 1
ATOM 725 N N . ASP A 1 91 ? -6.114 34.272 35.706 1.00 92.62 91 ASP A N 1
ATOM 726 C CA . ASP A 1 91 ? -5.514 32.953 35.899 1.00 92.62 91 ASP A CA 1
ATOM 727 C C . ASP A 1 91 ? -4.798 32.548 34.603 1.00 92.62 91 ASP A C 1
ATOM 729 O O . ASP A 1 91 ? -5.391 32.536 33.521 1.00 92.62 91 ASP A O 1
ATOM 733 N N . VAL A 1 92 ? -3.498 32.278 34.689 1.00 91.44 92 VAL A N 1
ATOM 734 C CA . VAL A 1 92 ? -2.673 31.865 33.554 1.00 91.44 92 VAL A CA 1
ATOM 735 C C . VAL A 1 92 ? -2.383 30.375 33.664 1.00 91.44 92 VAL A C 1
ATOM 737 O O . VAL A 1 92 ? -1.669 29.935 34.564 1.00 91.44 92 VAL A O 1
ATOM 740 N N . HIS A 1 93 ? -2.896 29.591 32.718 1.00 90.19 93 HIS A N 1
ATOM 741 C CA . HIS A 1 93 ? -2.679 28.147 32.647 1.00 90.19 93 HIS A CA 1
ATOM 742 C C . HIS A 1 93 ? -1.479 27.846 31.756 1.00 90.19 93 HIS A C 1
ATOM 744 O O . HIS A 1 93 ? -1.565 27.936 30.530 1.00 90.19 93 HIS A O 1
ATOM 750 N N . LEU A 1 94 ? -0.357 27.468 32.367 1.00 82.00 94 LEU A N 1
ATOM 751 C CA . LEU A 1 94 ? 0.824 26.992 31.655 1.00 82.00 94 LEU A CA 1
ATOM 752 C C . LEU A 1 94 ? 0.629 25.523 31.269 1.00 82.00 94 LEU A C 1
ATOM 754 O O . LEU A 1 94 ? 0.606 24.647 32.133 1.00 82.00 94 LEU A O 1
ATOM 758 N N . THR A 1 95 ? 0.503 25.257 29.971 1.00 79.88 95 THR A N 1
ATOM 759 C CA . THR A 1 95 ? 0.249 23.927 29.402 1.00 79.88 95 THR A CA 1
ATOM 760 C C . THR A 1 95 ? 1.394 23.479 28.495 1.00 79.88 95 THR A C 1
ATOM 762 O O . THR A 1 95 ? 2.157 24.293 27.967 1.00 79.88 95 THR A O 1
ATOM 765 N N . CYS A 1 96 ? 1.533 22.163 28.309 1.00 74.31 96 CYS A N 1
ATOM 766 C CA . CYS A 1 96 ? 2.516 21.613 27.377 1.00 74.31 96 CYS A CA 1
ATOM 767 C C . CYS A 1 96 ? 2.187 21.979 25.924 1.00 74.31 96 CYS A C 1
ATOM 769 O O . CYS A 1 96 ? 1.028 21.984 25.502 1.00 74.31 96 CYS A O 1
ATOM 771 N N . CYS A 1 97 ? 3.237 22.252 25.150 1.00 67.12 97 CYS A N 1
ATOM 772 C CA . CYS A 1 97 ? 3.110 22.758 23.800 1.00 67.12 97 CYS A CA 1
ATOM 773 C C . CYS A 1 97 ? 2.771 21.721 22.734 1.00 67.12 97 CYS A C 1
ATOM 775 O O . CYS A 1 97 ? 3.520 20.774 22.522 1.00 67.12 97 CYS A O 1
ATOM 777 N N . VAL A 1 98 ? 1.678 21.974 22.002 1.00 55.34 98 VAL A N 1
ATOM 778 C CA . VAL A 1 98 ? 1.167 21.083 20.944 1.00 55.34 98 VAL A CA 1
ATOM 779 C C . VAL A 1 98 ? 1.531 21.567 19.535 1.00 55.34 98 VAL A C 1
ATOM 781 O O . VAL A 1 98 ? 1.827 20.748 18.674 1.00 55.34 98 VAL A O 1
ATOM 784 N N . PHE A 1 99 ? 1.535 22.880 19.271 1.00 43.59 99 PHE A N 1
ATOM 785 C CA . PHE A 1 99 ? 1.766 23.404 17.913 1.00 43.59 99 PHE A CA 1
ATOM 786 C C . PHE A 1 99 ? 3.189 23.911 17.650 1.00 43.59 99 PHE A C 1
ATOM 788 O O . PHE A 1 99 ? 3.604 23.929 16.492 1.00 43.59 99 PHE A O 1
ATOM 795 N N . ARG A 1 100 ? 3.928 24.337 18.689 1.00 55.75 100 ARG A N 1
ATOM 796 C CA . ARG A 1 100 ? 5.347 24.744 18.605 1.00 55.75 100 ARG A CA 1
ATOM 797 C C . ARG A 1 100 ? 6.100 24.287 19.861 1.00 55.75 100 ARG A C 1
ATOM 799 O O . ARG A 1 100 ? 6.228 25.054 20.811 1.00 55.75 100 ARG A O 1
ATOM 806 N N . PRO A 1 101 ? 6.594 23.038 19.901 1.00 59.09 101 PRO A N 1
ATOM 807 C CA . PRO A 1 101 ? 7.069 22.390 21.130 1.00 59.09 101 PRO A CA 1
ATOM 808 C C . PRO A 1 101 ? 8.332 23.015 21.741 1.00 59.09 101 PRO A C 1
ATOM 810 O O . PRO A 1 101 ? 8.744 22.611 22.823 1.00 59.09 101 PRO A O 1
ATOM 813 N N . GLN A 1 102 ? 8.956 23.987 21.066 1.00 57.56 102 GLN A N 1
ATOM 814 C CA . GLN A 1 102 ? 10.141 24.705 21.546 1.00 57.56 102 GLN A CA 1
ATOM 815 C C . GLN A 1 102 ? 9.890 26.193 21.827 1.00 57.56 102 GLN A C 1
ATOM 817 O O . GLN A 1 102 ? 10.795 26.883 22.291 1.00 57.56 102 GLN A O 1
ATOM 822 N N . GLU A 1 103 ? 8.679 26.695 21.581 1.00 70.19 103 GLU A N 1
ATOM 823 C CA . GLU A 1 103 ? 8.346 28.105 21.767 1.00 70.19 103 GLU A CA 1
ATOM 824 C C . GLU A 1 103 ? 7.304 28.266 22.867 1.00 70.19 103 GLU A C 1
ATOM 826 O O . GLU A 1 103 ? 6.282 27.588 22.882 1.00 70.19 103 GLU A O 1
ATOM 831 N N . THR A 1 104 ? 7.539 29.212 23.771 1.00 78.25 104 THR A N 1
ATOM 832 C CA . THR A 1 104 ? 6.507 29.679 24.696 1.00 78.25 104 THR A CA 1
ATOM 833 C C . THR A 1 104 ? 5.650 30.731 23.994 1.00 78.25 104 THR A C 1
ATOM 835 O O . THR A 1 104 ? 6.198 31.737 23.534 1.00 78.25 104 THR A O 1
ATOM 838 N N . TYR A 1 105 ? 4.333 30.536 23.927 1.00 79.81 105 TYR A N 1
ATOM 839 C CA . TYR A 1 105 ? 3.383 31.487 23.333 1.00 79.81 105 TYR A CA 1
ATOM 840 C C . TYR A 1 105 ? 2.010 31.411 24.018 1.00 79.81 105 TYR A C 1
ATOM 842 O O . TYR A 1 105 ? 1.670 30.409 24.642 1.00 79.81 105 TYR A O 1
ATOM 850 N N . ILE A 1 106 ? 1.213 32.475 23.911 1.00 85.06 106 ILE A N 1
ATOM 851 C CA . ILE A 1 106 ? -0.176 32.481 24.393 1.00 85.06 106 ILE A CA 1
ATOM 852 C C . ILE A 1 106 ? -1.031 31.701 23.383 1.00 85.06 1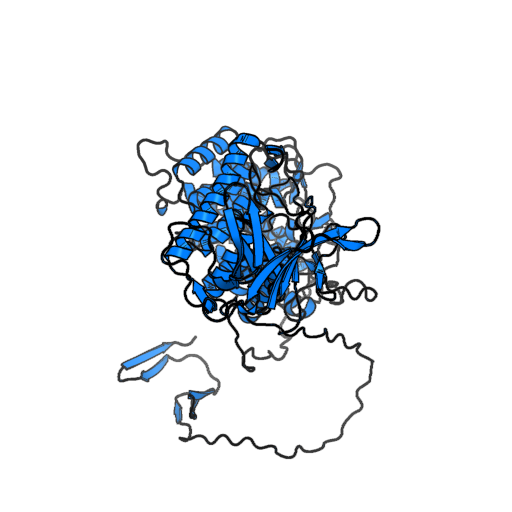06 ILE A C 1
ATOM 854 O O . ILE A 1 106 ? -1.076 32.065 22.210 1.00 85.06 106 ILE A O 1
ATOM 858 N N . GLU A 1 107 ? -1.668 30.616 23.821 1.00 80.31 107 GLU A N 1
ATOM 859 C CA . GLU A 1 107 ? -2.532 29.758 22.998 1.00 80.31 107 GLU A CA 1
ATOM 860 C C . GLU A 1 107 ? -3.946 30.341 22.879 1.00 80.31 107 GLU A C 1
ATOM 862 O O . GLU A 1 107 ? -4.505 30.371 21.784 1.00 80.31 107 GLU A O 1
ATOM 867 N N . SER A 1 108 ? -4.505 30.847 23.982 1.00 84.44 108 SER A N 1
ATOM 868 C CA . SER A 1 108 ? -5.838 31.457 24.005 1.00 84.44 108 SER A CA 1
ATOM 869 C C . SER A 1 108 ? -6.024 32.421 25.172 1.00 84.44 108 SER A C 1
ATOM 871 O O . SER A 1 108 ? -5.364 32.306 26.204 1.00 84.44 108 SER A O 1
ATOM 873 N N . VAL A 1 109 ? -6.974 33.345 25.019 1.00 89.06 109 VAL A N 1
ATOM 874 C CA . VAL A 1 109 ? -7.446 34.251 26.073 1.00 89.06 109 VAL A CA 1
ATOM 875 C C . VAL A 1 109 ? -8.970 34.199 26.101 1.00 89.06 109 VAL A C 1
ATOM 877 O O . VAL A 1 109 ? -9.605 34.355 25.058 1.00 89.06 109 VAL A O 1
ATOM 880 N N . ALA A 1 110 ? -9.550 33.990 27.279 1.00 86.12 110 ALA A N 1
ATOM 881 C CA . ALA A 1 110 ? -10.988 33.999 27.515 1.00 86.12 110 ALA A CA 1
ATOM 882 C C . ALA A 1 110 ? -11.329 34.863 28.737 1.00 86.12 110 ALA A C 1
ATOM 884 O O . ALA A 1 110 ? -10.520 35.000 29.649 1.00 86.12 110 ALA A O 1
ATOM 885 N N . GLU A 1 111 ? -12.539 35.414 28.774 1.00 90.00 111 GLU A N 1
ATOM 886 C CA . GLU A 1 111 ? -13.096 36.116 29.937 1.00 90.00 111 GLU A CA 1
ATOM 887 C C . GLU A 1 111 ? -14.294 35.303 30.461 1.00 90.00 111 GLU A C 1
ATOM 889 O O . GLU A 1 111 ? -15.439 35.584 30.107 1.00 90.00 111 GLU A O 1
ATOM 894 N N . PRO A 1 112 ? -14.061 34.213 31.222 1.00 82.00 112 PRO A N 1
ATOM 895 C CA . PRO A 1 112 ? -15.131 33.307 31.654 1.00 82.00 112 PRO A CA 1
ATOM 896 C C . PRO A 1 112 ? -16.168 33.978 32.564 1.00 82.00 112 PRO A C 1
ATOM 898 O O . PRO A 1 112 ? -17.319 33.548 32.622 1.00 82.00 112 PRO A O 1
ATOM 901 N N . ARG A 1 113 ? -15.769 35.023 33.294 1.00 85.62 113 ARG A N 1
ATOM 902 C CA . ARG A 1 113 ? -16.660 35.907 34.050 1.00 85.62 113 ARG A CA 1
ATOM 903 C C . ARG A 1 113 ? -16.188 37.329 33.845 1.00 85.62 113 ARG A C 1
ATOM 905 O O . ARG A 1 113 ? -14.988 37.555 33.758 1.00 85.62 113 ARG A O 1
ATOM 912 N N . LEU A 1 114 ? -17.115 38.281 33.860 1.00 85.50 114 LEU A N 1
ATOM 913 C CA . LEU A 1 114 ? -16.777 39.692 33.709 1.00 85.50 114 LEU A CA 1
ATOM 914 C C . LEU A 1 114 ? -15.649 40.086 34.683 1.00 85.50 114 LEU A C 1
ATOM 916 O O . LEU A 1 114 ? -15.758 39.872 35.900 1.00 85.50 114 LEU A O 1
ATOM 920 N N . CYS A 1 115 ? -14.577 40.655 34.132 1.00 88.31 115 CYS A N 1
ATOM 921 C CA . CYS A 1 115 ? -13.352 41.082 34.807 1.00 88.31 115 CYS A CA 1
ATOM 922 C C . CYS A 1 115 ? -12.415 39.960 35.319 1.00 88.31 115 CYS A C 1
ATOM 924 O O . CYS A 1 115 ? -11.400 40.285 35.940 1.00 88.31 115 CYS A O 1
ATOM 926 N N . ASP A 1 116 ? -12.723 38.679 35.085 1.00 90.19 116 ASP A N 1
ATOM 927 C CA . ASP A 1 116 ? -11.811 37.550 35.317 1.00 90.19 116 ASP A CA 1
ATOM 928 C C . ASP A 1 116 ? -11.358 36.976 33.984 1.00 90.19 116 ASP A C 1
ATOM 930 O O . ASP A 1 116 ? -12.178 36.535 33.179 1.00 90.19 116 ASP A O 1
ATOM 934 N N . TYR A 1 117 ? -10.049 36.908 33.790 1.00 93.12 117 TYR A N 1
ATOM 935 C CA . TYR A 1 117 ? -9.458 36.403 32.563 1.00 93.12 117 TYR A CA 1
ATOM 936 C C . TYR A 1 117 ? -8.822 35.038 32.795 1.00 93.12 117 TYR A C 1
ATOM 938 O O . TYR A 1 117 ? -8.234 34.769 33.841 1.00 93.12 117 TYR A O 1
ATOM 946 N N . LEU A 1 118 ? -8.924 34.185 31.784 1.00 91.56 118 LEU A N 1
ATOM 947 C CA . LEU A 1 118 ? -8.216 32.923 31.680 1.00 91.56 118 LEU A CA 1
ATOM 948 C C . LEU A 1 118 ? -7.297 32.996 30.462 1.00 91.56 118 LEU A C 1
ATOM 950 O O . LEU A 1 118 ? -7.768 33.105 29.328 1.00 91.56 118 LEU A O 1
ATOM 954 N N . VAL A 1 119 ? -5.989 32.939 30.692 1.00 90.62 119 VAL A N 1
ATOM 955 C CA . VAL A 1 119 ? -4.983 32.948 29.625 1.00 90.62 119 VAL A CA 1
ATOM 956 C C . VAL A 1 119 ? -4.307 31.587 29.587 1.00 90.62 119 VAL A C 1
ATOM 958 O O . VAL A 1 119 ? -3.620 31.198 30.525 1.00 90.62 119 VAL A O 1
ATOM 961 N N . THR A 1 120 ? -4.451 30.858 28.489 1.00 87.25 120 THR A N 1
ATOM 962 C CA . THR A 1 120 ? -3.730 29.599 28.289 1.00 87.25 120 THR A CA 1
ATOM 963 C C . THR A 1 120 ? -2.418 29.903 27.594 1.00 87.25 120 THR A C 1
ATOM 965 O O . THR A 1 120 ? -2.396 30.416 26.476 1.00 87.25 120 THR A O 1
ATOM 968 N N . VAL A 1 121 ? -1.311 29.592 28.254 1.00 85.56 121 VAL A N 1
ATOM 969 C CA . VAL A 1 121 ? 0.034 29.761 27.715 1.00 85.56 121 VAL A CA 1
ATOM 970 C C . VAL A 1 121 ? 0.639 28.392 27.475 1.00 85.56 121 VAL A C 1
ATOM 972 O O . VAL A 1 121 ? 0.816 27.584 28.381 1.00 85.56 121 VAL A O 1
ATOM 975 N N . CYS A 1 122 ? 1.021 28.163 26.233 1.00 80.94 122 CYS A N 1
ATOM 976 C CA . CYS A 1 122 ? 1.853 27.051 25.832 1.00 80.94 122 CYS A CA 1
ATOM 977 C C . CYS A 1 122 ? 3.284 27.315 26.301 1.00 80.94 122 CYS A C 1
ATOM 979 O O . CYS A 1 122 ? 3.852 28.356 25.963 1.00 80.94 122 CYS A O 1
ATOM 981 N N . THR A 1 123 ? 3.902 26.394 27.042 1.00 77.25 123 THR A N 1
ATOM 982 C CA . THR A 1 123 ? 5.340 26.468 27.322 1.00 77.25 123 THR A CA 1
ATOM 983 C C . THR A 1 123 ? 6.018 25.091 27.304 1.00 77.25 123 THR A C 1
ATOM 985 O O . THR A 1 123 ? 5.518 24.155 27.931 1.00 77.25 123 THR A O 1
ATOM 988 N N . PRO A 1 124 ? 7.189 24.940 26.647 1.00 67.31 124 PRO A N 1
ATOM 989 C CA . PRO A 1 124 ? 7.957 23.691 26.666 1.00 67.31 124 PRO A CA 1
ATOM 990 C C . PRO A 1 124 ? 8.323 23.244 28.085 1.00 67.31 124 PRO A C 1
ATOM 992 O O . PRO A 1 124 ? 8.413 22.053 28.356 1.00 67.31 124 PRO A O 1
ATOM 995 N N . SER A 1 125 ? 8.486 24.194 29.010 1.00 64.81 125 SER A N 1
ATOM 996 C CA . SER A 1 125 ? 8.788 23.919 30.419 1.00 64.81 125 SER A CA 1
ATOM 997 C C . SER A 1 125 ? 7.629 23.252 31.174 1.00 64.81 125 SER A C 1
ATOM 999 O O . SER A 1 125 ? 7.865 22.632 32.205 1.00 64.81 125 SER A O 1
ATOM 1001 N N . ALA A 1 126 ? 6.392 23.374 30.677 1.00 63.25 126 ALA A N 1
ATOM 1002 C CA . ALA A 1 126 ? 5.204 22.718 31.231 1.00 63.25 126 ALA A CA 1
ATOM 1003 C C . ALA A 1 126 ? 4.969 21.334 30.612 1.00 63.25 126 ALA A C 1
ATOM 1005 O O . ALA A 1 126 ? 4.125 20.574 31.085 1.00 63.25 126 ALA A O 1
ATOM 1006 N N . CYS A 1 127 ? 5.734 20.973 29.579 1.00 61.75 127 CYS A N 1
ATOM 1007 C CA . CYS A 1 127 ? 5.862 19.584 29.191 1.00 61.75 127 CYS A CA 1
ATOM 1008 C C . CYS A 1 127 ? 6.678 18.879 30.273 1.00 61.75 127 CYS A C 1
ATOM 1010 O O . CYS A 1 127 ? 7.910 18.894 30.259 1.00 61.75 127 CYS A O 1
ATOM 1012 N N . ALA A 1 128 ? 5.984 18.214 31.203 1.00 48.06 128 ALA A N 1
ATOM 1013 C CA . ALA A 1 128 ? 6.556 17.024 31.811 1.00 48.06 128 ALA A CA 1
ATOM 1014 C C . ALA A 1 128 ? 7.155 16.207 30.658 1.00 48.06 128 ALA A C 1
ATOM 1016 O O . ALA A 1 128 ? 6.510 16.086 29.611 1.00 48.06 128 ALA A O 1
ATOM 1017 N N . SER A 1 129 ? 8.405 15.746 30.804 1.00 37.22 129 SER A N 1
ATOM 1018 C CA . SER A 1 129 ? 9.028 14.862 29.809 1.00 37.22 129 SER A CA 1
ATOM 1019 C C . SER A 1 129 ? 7.970 13.884 29.300 1.00 37.22 129 SER A C 1
ATOM 1021 O O . SER A 1 129 ? 7.206 13.406 30.151 1.00 37.22 129 SER A O 1
ATOM 1023 N N . PRO A 1 130 ? 7.873 13.632 27.972 1.00 36.81 130 PRO A N 1
ATOM 1024 C CA . PRO A 1 130 ? 6.905 12.672 27.455 1.00 36.81 130 PRO A CA 1
ATOM 1025 C C . PRO A 1 130 ? 6.960 11.460 28.376 1.00 36.81 130 PRO A C 1
ATOM 1027 O O . PRO A 1 130 ? 8.083 11.063 28.730 1.00 36.81 130 PRO A O 1
ATOM 1030 N N . PRO A 1 131 ? 5.807 10.964 28.873 1.00 34.44 131 PRO A N 1
ATOM 1031 C CA . PRO A 1 131 ? 5.827 9.817 29.761 1.00 34.44 131 PRO A CA 1
ATOM 1032 C C . PRO A 1 131 ? 6.764 8.794 29.119 1.00 34.44 131 PRO A C 1
ATOM 1034 O O . PRO A 1 131 ? 6.666 8.589 27.902 1.00 34.44 131 PRO A O 1
ATOM 1037 N N . PRO A 1 132 ? 7.755 8.270 29.868 1.00 35.38 132 PRO A N 1
ATOM 1038 C CA . PRO A 1 132 ? 8.744 7.377 29.290 1.00 35.38 132 PRO A CA 1
ATOM 1039 C C . PRO A 1 132 ? 8.007 6.293 28.491 1.00 35.38 132 PRO A C 1
ATOM 1041 O O . PRO A 1 132 ? 6.908 5.914 28.910 1.00 35.38 132 PRO A O 1
ATOM 1044 N N . PRO A 1 133 ? 8.556 5.841 27.345 1.00 41.66 133 PRO A N 1
ATOM 1045 C CA . PRO A 1 133 ? 7.900 4.966 26.362 1.00 41.66 133 PRO A CA 1
ATOM 1046 C C . PRO A 1 133 ? 7.671 3.536 26.887 1.00 41.66 133 PRO A C 1
ATOM 1048 O O . PRO A 1 133 ? 8.083 2.545 26.295 1.00 41.66 133 PRO A O 1
ATOM 1051 N N . SER A 1 134 ? 7.046 3.426 28.050 1.00 46.75 134 SER A N 1
ATOM 1052 C CA . SER A 1 134 ? 6.886 2.228 28.848 1.00 46.75 134 SER A CA 1
ATOM 1053 C C . SER A 1 134 ? 5.634 2.353 29.715 1.00 46.75 134 SER A C 1
ATOM 1055 O O . SER A 1 134 ? 5.744 2.306 30.938 1.00 46.75 134 SER A O 1
ATOM 1057 N N . ASN A 1 135 ? 4.472 2.598 29.092 1.00 55.81 135 ASN A N 1
ATOM 1058 C CA . ASN A 1 135 ? 3.173 1.991 29.446 1.00 55.81 135 ASN A CA 1
ATOM 1059 C C . ASN A 1 135 ? 2.005 2.759 28.801 1.00 55.81 135 ASN A C 1
ATOM 1061 O O . ASN A 1 135 ? 1.205 3.385 29.499 1.00 55.81 135 ASN A O 1
ATOM 1065 N N . MET A 1 136 ? 1.849 2.663 27.473 1.00 72.50 136 MET A N 1
ATOM 1066 C CA . MET A 1 136 ? 0.504 2.817 26.912 1.00 72.50 136 MET A CA 1
ATOM 1067 C C . MET A 1 136 ? -0.359 1.716 27.536 1.00 72.50 136 MET A C 1
ATOM 1069 O O . MET A 1 136 ? -0.128 0.528 27.299 1.00 72.50 136 MET A O 1
ATOM 1073 N N . THR A 1 137 ? -1.275 2.109 28.421 1.00 82.44 137 THR A N 1
ATOM 1074 C CA . THR A 1 137 ? -2.108 1.152 29.157 1.00 82.44 137 THR A CA 1
ATOM 1075 C C . THR A 1 137 ? -3.015 0.394 28.193 1.00 82.44 137 THR A C 1
ATOM 1077 O O . THR A 1 137 ? -3.340 0.914 27.126 1.00 82.44 137 THR A O 1
ATOM 1080 N N . LEU A 1 138 ? -3.463 -0.809 28.571 1.00 84.88 138 LEU A N 1
ATOM 1081 C CA . LEU A 1 138 ? -4.439 -1.568 27.778 1.00 84.88 138 LEU A CA 1
ATOM 1082 C C . LEU A 1 138 ? -5.660 -0.705 27.431 1.00 84.88 138 LEU A C 1
ATOM 1084 O O . LEU A 1 138 ? -6.042 -0.633 26.272 1.00 84.88 138 LEU A O 1
ATOM 1088 N N . LYS A 1 139 ? -6.170 0.048 28.411 1.00 81.62 139 LYS A N 1
ATOM 1089 C CA . LYS A 1 139 ? -7.275 0.990 28.222 1.00 81.62 139 LYS A CA 1
ATOM 1090 C C . LYS A 1 139 ? -6.982 2.028 27.131 1.00 81.62 139 LYS A C 1
ATOM 1092 O O . LYS A 1 139 ? -7.828 2.284 26.290 1.00 81.62 139 LYS A O 1
ATOM 1097 N N . THR A 1 140 ? -5.781 2.606 27.115 1.00 82.25 140 THR A N 1
ATOM 1098 C CA . THR A 1 140 ? -5.384 3.578 26.082 1.00 82.25 140 THR A CA 1
ATOM 1099 C C . THR A 1 140 ? -5.296 2.933 24.698 1.00 82.25 140 THR A C 1
ATOM 1101 O O . THR A 1 140 ? -5.709 3.547 23.719 1.00 82.25 140 THR A O 1
ATOM 1104 N N . LYS A 1 141 ? -4.789 1.694 24.603 1.00 87.19 141 LYS A N 1
ATOM 1105 C CA . LYS A 1 141 ? -4.784 0.943 23.338 1.00 87.19 141 LYS A CA 1
ATOM 1106 C C . LYS A 1 141 ? -6.213 0.680 22.855 1.00 87.19 141 LYS A C 1
ATOM 1108 O O . LYS A 1 141 ? -6.513 0.932 21.696 1.00 87.19 141 LYS A O 1
ATOM 1113 N N . GLU A 1 142 ? -7.105 0.248 23.746 1.00 89.44 142 GLU A N 1
ATOM 1114 C CA . GLU A 1 142 ? -8.525 0.021 23.447 1.00 89.44 142 GLU A CA 1
ATOM 1115 C C . GLU A 1 142 ? -9.230 1.308 22.985 1.00 89.44 142 GLU A C 1
ATOM 1117 O O . GLU A 1 142 ? -9.972 1.283 22.006 1.00 89.44 142 GLU A O 1
ATOM 1122 N N . GLU A 1 143 ? -8.965 2.446 23.635 1.00 86.88 143 GLU A N 1
ATOM 1123 C CA . GLU A 1 143 ? -9.498 3.761 23.244 1.00 86.88 143 GLU A CA 1
ATOM 1124 C C . GLU A 1 143 ? -8.994 4.203 21.859 1.00 86.88 143 GLU A C 1
ATOM 1126 O O . GLU A 1 143 ? -9.771 4.715 21.049 1.00 86.88 143 GLU A O 1
ATOM 1131 N N . LEU A 1 144 ? -7.713 3.974 21.549 1.00 88.44 144 LEU A N 1
ATOM 1132 C CA . LEU A 1 144 ? -7.141 4.273 20.233 1.00 88.44 144 LEU A CA 1
ATOM 1133 C C . LEU A 1 144 ? -7.685 3.335 19.151 1.00 88.44 144 LEU A C 1
ATOM 1135 O O . LEU A 1 144 ? -8.082 3.809 18.090 1.00 88.44 144 LEU A O 1
ATOM 1139 N N . ALA A 1 145 ? -7.789 2.034 19.425 1.00 94.88 145 ALA A N 1
ATOM 1140 C CA . ALA A 1 145 ? -8.413 1.073 18.519 1.00 94.88 145 ALA A CA 1
ATOM 1141 C C . ALA A 1 145 ? -9.882 1.440 18.241 1.00 94.88 145 ALA A C 1
ATOM 1143 O O . ALA A 1 145 ? -10.325 1.406 17.094 1.00 94.88 145 ALA A O 1
ATOM 1144 N N . ALA A 1 146 ? -10.631 1.856 19.269 1.00 93.75 146 ALA A N 1
ATOM 1145 C CA . ALA A 1 146 ? -12.001 2.344 19.122 1.00 93.75 146 ALA A CA 1
ATOM 1146 C C . ALA A 1 146 ? -12.072 3.640 18.300 1.00 93.75 146 ALA A C 1
ATOM 1148 O O . ALA A 1 146 ? -12.961 3.784 17.461 1.00 93.75 146 ALA A O 1
ATOM 1149 N N . THR A 1 147 ? -11.116 4.554 18.490 1.00 93.25 147 THR A N 1
ATOM 1150 C CA . THR A 1 147 ? -11.002 5.778 17.683 1.00 93.25 147 THR A CA 1
ATOM 1151 C C . THR A 1 147 ? -10.770 5.430 16.217 1.00 93.25 147 THR A C 1
ATOM 1153 O O . THR A 1 147 ? -11.524 5.886 15.367 1.00 93.25 147 THR A O 1
ATOM 1156 N N . VAL A 1 148 ? -9.810 4.553 15.910 1.00 97.81 148 VAL A N 1
ATOM 1157 C CA . VAL A 1 148 ? -9.526 4.115 14.533 1.00 97.81 148 VAL A CA 1
ATOM 1158 C C . VAL A 1 148 ? -10.724 3.399 13.911 1.00 97.81 148 VAL A C 1
ATOM 1160 O O . VAL A 1 148 ? -11.068 3.662 12.762 1.00 97.81 148 VAL A O 1
ATOM 1163 N N . LYS A 1 149 ? -11.427 2.555 14.674 1.00 98.25 149 LYS A N 1
ATOM 1164 C CA . LYS A 1 149 ? -12.682 1.942 14.220 1.00 98.25 149 LYS A CA 1
ATOM 1165 C C . LYS A 1 149 ? -13.740 3.004 13.895 1.00 98.25 149 LYS A C 1
ATOM 1167 O O . LYS A 1 149 ? -14.428 2.888 12.888 1.00 98.25 149 LYS A O 1
ATOM 1172 N N . SER A 1 150 ? -13.842 4.071 14.689 1.00 97.88 150 SER A N 1
ATOM 1173 C CA . SER A 1 150 ? -14.721 5.206 14.377 1.00 97.88 150 SER A CA 1
ATOM 1174 C C . SER A 1 150 ? -14.266 5.989 13.143 1.00 97.88 150 SER A C 1
ATOM 1176 O O . SER A 1 150 ? -15.127 6.461 12.406 1.00 97.88 150 SER A O 1
ATOM 1178 N N . MET A 1 151 ? -12.957 6.141 12.912 1.00 98.44 151 MET A N 1
ATOM 1179 C CA . MET A 1 151 ? -12.422 6.768 11.696 1.00 98.44 151 MET A CA 1
ATOM 1180 C C . MET A 1 151 ? -12.842 5.972 10.459 1.00 98.44 151 MET A C 1
ATOM 1182 O O . MET A 1 151 ? -13.352 6.540 9.495 1.00 98.44 151 MET A O 1
ATOM 1186 N N . PHE A 1 152 ? -12.687 4.648 10.527 1.00 98.81 152 PHE A N 1
ATOM 1187 C CA . PHE A 1 152 ? -13.096 3.739 9.469 1.00 98.81 152 PHE A CA 1
ATOM 1188 C C . PHE A 1 152 ? -14.585 3.873 9.149 1.00 98.81 152 PHE A C 1
ATOM 1190 O O . PHE A 1 152 ? -14.914 4.161 8.006 1.00 98.81 152 PHE A O 1
ATOM 1197 N N . TYR A 1 153 ? -15.480 3.738 10.134 1.00 98.81 153 TYR A N 1
ATOM 1198 C CA . TYR A 1 153 ? -16.923 3.820 9.867 1.00 98.81 153 TYR A CA 1
ATOM 1199 C C . TYR A 1 153 ? -17.374 5.213 9.432 1.00 98.81 153 TYR A C 1
ATOM 1201 O O . TYR A 1 153 ? -18.220 5.319 8.554 1.00 98.81 153 TYR A O 1
ATOM 1209 N N . HIS A 1 154 ? -16.751 6.285 9.934 1.00 98.62 154 HIS A N 1
ATOM 1210 C CA . HIS A 1 154 ? -17.009 7.638 9.427 1.00 98.62 154 HIS A CA 1
ATOM 1211 C C . HIS A 1 154 ? -16.754 7.740 7.917 1.00 98.62 154 HIS A C 1
ATOM 1213 O O . HIS A 1 154 ? -17.573 8.286 7.181 1.00 98.62 154 HIS A O 1
ATOM 1219 N N . ALA A 1 155 ? -15.638 7.187 7.440 1.00 98.62 155 ALA A N 1
ATOM 1220 C CA . ALA A 1 155 ? -15.286 7.179 6.023 1.00 98.62 155 ALA A CA 1
ATOM 1221 C C . ALA A 1 155 ? -16.088 6.152 5.203 1.00 98.62 155 ALA A C 1
ATOM 1223 O O . ALA A 1 155 ? -16.596 6.486 4.133 1.00 98.62 155 ALA A O 1
ATOM 1224 N N . TYR A 1 156 ? -16.230 4.926 5.706 1.00 98.75 156 TYR A N 1
ATOM 1225 C CA . TYR A 1 156 ? -16.932 3.825 5.049 1.00 98.75 156 TYR A CA 1
ATOM 1226 C C . TYR A 1 156 ? -18.426 4.123 4.885 1.00 98.75 156 TYR A C 1
ATOM 1228 O O . TYR A 1 156 ? -18.945 4.036 3.774 1.00 98.75 156 TYR A O 1
ATOM 1236 N N . ASP A 1 157 ? -19.112 4.559 5.944 1.00 98.62 157 ASP A N 1
ATOM 1237 C CA . ASP A 1 157 ? -20.543 4.875 5.883 1.00 98.62 157 ASP A CA 1
ATOM 1238 C C . ASP A 1 157 ? -20.802 6.091 4.985 1.00 98.62 157 ASP A C 1
ATOM 1240 O O . ASP A 1 157 ? -21.785 6.123 4.236 1.00 98.62 157 ASP A O 1
ATOM 1244 N N . SER A 1 158 ? -19.890 7.071 4.995 1.00 98.56 158 SER A N 1
ATOM 1245 C CA . SER A 1 158 ? -19.945 8.209 4.072 1.00 98.56 158 SER A CA 1
ATOM 1246 C C . SER A 1 158 ? -19.778 7.760 2.621 1.00 98.56 158 SER A C 1
ATOM 1248 O O . SER A 1 158 ? -20.539 8.202 1.761 1.00 98.56 158 SER A O 1
ATOM 1250 N N . TYR A 1 159 ? -18.851 6.840 2.335 1.00 98.56 159 TYR A N 1
ATOM 1251 C CA . TYR A 1 159 ? -18.719 6.236 1.010 1.00 98.56 159 TYR A CA 1
ATOM 1252 C C . TYR A 1 159 ? -20.008 5.507 0.606 1.00 98.56 159 TYR A C 1
ATOM 1254 O O . TYR A 1 159 ? -20.556 5.780 -0.463 1.00 98.56 159 TYR A O 1
ATOM 1262 N N . MET A 1 160 ? -20.543 4.647 1.477 1.00 98.44 160 MET A N 1
ATOM 1263 C CA . MET A 1 160 ? -21.769 3.890 1.208 1.00 98.44 160 MET A CA 1
ATOM 1264 C C . MET A 1 160 ? -22.988 4.793 0.976 1.00 98.44 160 MET A C 1
ATOM 1266 O O . MET A 1 160 ? -23.879 4.431 0.211 1.00 98.44 160 MET A O 1
ATOM 1270 N N . THR A 1 161 ? -23.022 5.973 1.598 1.00 98.12 161 THR A N 1
ATOM 1271 C CA . THR A 1 161 ? -24.123 6.941 1.471 1.00 98.12 161 THR A CA 1
ATOM 1272 C C . THR A 1 161 ? -23.982 7.846 0.247 1.00 98.12 161 THR A C 1
ATOM 1274 O O . THR A 1 161 ? -24.972 8.132 -0.426 1.00 98.12 161 THR A O 1
ATOM 1277 N N . HIS A 1 162 ? -22.772 8.337 -0.026 1.00 97.62 162 HIS A N 1
ATOM 1278 C CA . HIS A 1 162 ? -22.548 9.451 -0.953 1.00 97.62 162 HIS A CA 1
ATOM 1279 C C . HIS A 1 162 ? -21.856 9.063 -2.258 1.00 97.62 162 HIS A C 1
ATOM 1281 O O . HIS A 1 162 ? -21.967 9.793 -3.244 1.00 97.62 162 HIS A O 1
ATOM 1287 N N . ALA A 1 163 ? -21.128 7.949 -2.267 1.00 97.06 163 ALA A N 1
ATOM 1288 C CA . ALA A 1 163 ? -20.283 7.566 -3.387 1.00 97.06 163 ALA A CA 1
ATOM 1289 C C . ALA A 1 163 ? -20.650 6.210 -3.987 1.00 97.06 163 ALA A C 1
ATOM 1291 O O . ALA A 1 163 ? -20.537 6.070 -5.198 1.00 97.06 163 ALA A O 1
ATOM 1292 N N . PHE A 1 164 ? -21.131 5.235 -3.213 1.00 96.81 164 PHE A N 1
ATOM 1293 C CA . PHE A 1 164 ? -21.524 3.929 -3.747 1.00 96.81 164 PHE A CA 1
ATOM 1294 C C . PHE A 1 164 ? -22.587 4.068 -4.864 1.00 96.81 164 PHE A C 1
ATOM 1296 O O . PHE A 1 164 ? -23.585 4.768 -4.671 1.00 96.81 164 PHE A O 1
ATOM 1303 N N . PRO A 1 165 ? -22.431 3.401 -6.029 1.00 94.94 165 PRO A N 1
ATOM 1304 C CA . PRO A 1 165 ? -21.431 2.383 -6.371 1.00 94.94 165 PRO A CA 1
ATOM 1305 C C . PRO A 1 165 ? -20.209 2.916 -7.146 1.00 94.94 165 PRO A C 1
ATOM 1307 O O . PRO A 1 165 ? -19.554 2.145 -7.839 1.00 94.94 165 PRO A O 1
ATOM 1310 N N . LEU A 1 166 ? -19.912 4.213 -7.102 1.00 94.12 166 LEU A N 1
ATOM 1311 C CA . LEU A 1 166 ? -18.700 4.780 -7.701 1.00 94.12 166 LEU A CA 1
ATOM 1312 C C . LEU A 1 166 ? -17.443 4.346 -6.932 1.00 94.12 166 LEU A C 1
ATOM 1314 O O . LEU A 1 166 ? -17.506 3.695 -5.884 1.00 94.12 166 LEU A O 1
ATOM 1318 N N . ASP A 1 167 ? -16.294 4.680 -7.501 1.00 91.81 167 ASP A N 1
ATOM 1319 C CA . ASP A 1 167 ? -15.014 4.100 -7.121 1.00 91.81 167 ASP A CA 1
ATOM 1320 C C . ASP A 1 167 ? -14.477 4.743 -5.840 1.00 91.81 167 ASP A C 1
ATOM 1322 O O . ASP A 1 167 ? -14.098 4.011 -4.931 1.00 91.81 167 ASP A O 1
ATOM 1326 N N . ASN A 1 168 ? -14.507 6.081 -5.752 1.00 92.12 168 ASN A N 1
ATOM 1327 C CA . ASN A 1 168 ? -13.946 6.885 -4.662 1.00 92.12 168 ASN A CA 1
ATOM 1328 C C . ASN A 1 168 ? -14.947 7.911 -4.114 1.00 92.12 168 ASN A C 1
ATOM 1330 O O . ASN A 1 168 ? -15.920 8.281 -4.774 1.00 92.12 168 ASN A O 1
ATOM 1334 N N . LEU A 1 169 ? -14.665 8.412 -2.910 1.00 96.56 169 LEU A N 1
ATOM 1335 C CA . LEU A 1 169 ? -15.417 9.473 -2.244 1.00 96.56 169 LEU A CA 1
ATOM 1336 C C . LEU A 1 169 ? -14.639 10.794 -2.273 1.00 96.56 169 LEU A C 1
ATOM 1338 O O . LEU A 1 169 ? -13.443 10.833 -1.991 1.00 96.56 169 LEU A O 1
ATOM 1342 N N . LYS A 1 170 ? -15.359 11.880 -2.544 1.00 97.44 170 LYS A N 1
ATOM 1343 C CA . LYS A 1 170 ? -14.955 13.268 -2.326 1.00 97.44 170 LYS A CA 1
ATOM 1344 C C . LYS A 1 170 ? -15.468 13.724 -0.958 1.00 97.44 170 LYS A C 1
ATOM 1346 O O . LYS A 1 170 ? -16.665 13.991 -0.817 1.00 97.44 170 LYS A O 1
ATOM 1351 N N . PRO A 1 171 ? -14.618 13.730 0.081 1.00 96.69 171 PRO A N 1
ATOM 1352 C CA . PRO A 1 171 ? -15.054 13.803 1.475 1.00 96.69 171 PRO A CA 1
ATOM 1353 C C . PRO A 1 171 ? -15.445 15.228 1.930 1.00 96.69 171 PRO A C 1
ATOM 1355 O O . PRO A 1 171 ? -16.131 15.384 2.942 1.00 96.69 171 PRO A O 1
ATOM 1358 N N . ILE A 1 172 ? -15.081 16.271 1.172 1.00 96.50 172 ILE A N 1
ATOM 1359 C CA . ILE A 1 172 ? -15.486 17.669 1.403 1.00 96.50 172 ILE A CA 1
ATOM 1360 C C . ILE A 1 172 ? -16.822 17.958 0.715 1.00 96.50 172 ILE A C 1
ATOM 1362 O O . ILE A 1 172 ? -17.719 18.527 1.336 1.00 96.50 172 ILE A O 1
ATOM 1366 N N . THR A 1 173 ? -16.972 17.581 -0.560 1.00 96.88 173 THR A N 1
ATOM 1367 C CA . THR A 1 173 ? -18.221 17.822 -1.310 1.00 96.88 173 THR A CA 1
ATOM 1368 C C . THR A 1 173 ? -19.288 16.750 -1.097 1.00 96.88 173 THR A C 1
ATOM 1370 O O . THR A 1 173 ? -20.436 16.967 -1.489 1.00 96.88 173 THR A O 1
ATOM 1373 N N . CYS A 1 174 ? -18.940 15.632 -0.452 1.00 97.12 174 CYS A N 1
ATOM 1374 C CA . CYS A 1 174 ? -19.813 14.482 -0.212 1.00 97.12 174 CYS A CA 1
ATOM 1375 C C . CYS A 1 174 ? -20.374 13.903 -1.522 1.00 97.12 174 CYS A C 1
ATOM 1377 O O . CYS A 1 174 ? -21.584 13.719 -1.667 1.00 97.12 174 CYS A O 1
ATOM 1379 N N . GLN A 1 175 ? -19.496 13.660 -2.499 1.00 96.06 175 GLN A N 1
ATOM 1380 C CA . GLN A 1 175 ? -19.849 13.124 -3.820 1.00 96.06 175 GLN A CA 1
ATOM 1381 C C . GLN A 1 175 ? -18.985 11.917 -4.174 1.00 96.06 175 GLN A C 1
ATOM 1383 O O . GLN A 1 175 ? -17.854 11.806 -3.714 1.00 96.06 175 GLN A O 1
ATOM 1388 N N . GLY A 1 176 ? -19.491 11.021 -5.017 1.00 93.88 176 GLY A N 1
ATOM 1389 C CA . GLY A 1 176 ? -18.665 9.972 -5.607 1.00 93.88 176 GLY A CA 1
ATOM 1390 C C . GLY A 1 176 ? -17.892 10.446 -6.838 1.00 93.88 176 GLY A C 1
ATOM 1391 O O . GLY A 1 176 ? -18.331 11.336 -7.568 1.00 93.88 176 GLY A O 1
ATOM 1392 N N . GLU A 1 177 ? -16.754 9.811 -7.092 1.00 90.94 177 GLU A N 1
ATOM 1393 C CA . GLU A 1 177 ? -15.926 10.008 -8.280 1.00 90.94 177 GLU A CA 1
ATOM 1394 C C . GLU A 1 177 ? -15.442 8.661 -8.829 1.00 90.94 177 GLU A C 1
ATOM 1396 O O . GLU A 1 177 ? -15.254 7.696 -8.088 1.00 90.94 177 GLU A O 1
ATOM 1401 N N . SER A 1 178 ? -15.251 8.590 -10.147 1.00 85.06 178 SER A N 1
ATOM 1402 C CA . SER A 1 178 ? -14.592 7.451 -10.784 1.00 85.06 178 SER A CA 1
ATOM 1403 C C . SER A 1 178 ? -13.079 7.544 -10.614 1.00 85.06 178 SER A C 1
ATOM 1405 O O . SER A 1 178 ? -12.482 8.588 -10.860 1.00 85.06 178 SER A O 1
ATOM 1407 N N . PHE A 1 179 ? -12.445 6.432 -10.270 1.00 79.50 179 PHE A N 1
ATOM 1408 C CA . PHE A 1 179 ? -11.004 6.326 -10.174 1.00 79.50 179 PHE A CA 1
ATOM 1409 C C . PHE A 1 179 ? -10.411 6.341 -11.580 1.00 79.50 179 PHE A C 1
ATOM 1411 O O . PHE A 1 179 ? -10.743 5.498 -12.418 1.00 79.50 179 PHE A O 1
ATOM 1418 N N . GLU A 1 180 ? -9.534 7.308 -11.850 1.00 68.06 180 GLU A N 1
ATOM 1419 C CA . GLU A 1 180 ? -9.025 7.570 -13.200 1.00 68.06 180 GLU A CA 1
ATOM 1420 C C . GLU A 1 180 ? -8.329 6.355 -13.830 1.00 68.06 180 GLU A C 1
ATOM 1422 O O . GLU A 1 180 ? -8.449 6.150 -15.037 1.00 68.06 180 GLU A O 1
ATOM 1427 N N . LEU A 1 181 ? -7.663 5.530 -13.013 1.00 66.88 181 LEU A N 1
ATOM 1428 C CA . LEU A 1 181 ? -6.881 4.371 -13.456 1.00 66.88 181 LEU A CA 1
ATOM 1429 C C . LEU A 1 181 ? -7.666 3.048 -13.456 1.00 66.88 181 LEU A C 1
ATOM 1431 O O . LEU A 1 181 ? -7.096 2.016 -13.807 1.00 66.88 181 LEU A O 1
ATOM 1435 N N . GLY A 1 182 ? -8.944 3.050 -13.059 1.00 65.00 182 GLY A N 1
ATOM 1436 C CA . GLY A 1 182 ? -9.720 1.819 -12.880 1.00 65.00 182 GLY A CA 1
ATOM 1437 C C . GLY A 1 182 ? -11.143 1.870 -13.417 1.00 65.00 182 GLY A C 1
ATOM 1438 O O . GLY A 1 182 ? -11.553 0.903 -14.037 1.00 65.00 182 GLY A O 1
ATOM 1439 N N . LYS A 1 183 ? -11.912 2.952 -13.228 1.00 78.00 183 LYS A N 1
ATOM 1440 C CA . LYS A 1 183 ? -13.346 3.038 -13.605 1.00 78.00 183 LYS A CA 1
ATOM 1441 C C . LYS A 1 183 ? -14.139 1.742 -13.343 1.00 78.00 183 LYS A C 1
ATOM 1443 O O . LYS A 1 183 ? -15.028 1.382 -14.120 1.00 78.00 183 LYS A O 1
ATOM 1448 N N . ILE A 1 184 ? -13.778 1.018 -12.281 1.00 88.19 184 ILE A N 1
ATOM 1449 C CA . ILE A 1 184 ? -14.394 -0.244 -11.875 1.00 88.19 184 ILE A CA 1
ATOM 1450 C C . ILE A 1 184 ? -15.395 0.117 -10.781 1.00 88.19 184 ILE A C 1
ATOM 1452 O O . ILE A 1 184 ? -14.967 0.530 -9.700 1.00 88.19 184 ILE A O 1
ATOM 1456 N N . PRO A 1 185 ? -16.707 -0.067 -11.020 1.00 90.75 185 PRO A N 1
ATOM 1457 C CA . PRO A 1 185 ? -17.712 0.205 -10.008 1.00 90.75 185 PRO A CA 1
ATOM 1458 C C . PRO A 1 185 ? -17.406 -0.530 -8.705 1.00 90.75 185 PRO A C 1
ATOM 1460 O O . PRO A 1 185 ? -16.985 -1.687 -8.713 1.00 90.75 185 PRO A O 1
ATOM 1463 N N . MET A 1 186 ? -17.701 0.126 -7.586 1.00 94.00 186 MET A N 1
ATOM 1464 C CA . MET A 1 186 ? -17.563 -0.407 -6.232 1.00 94.00 186 MET A CA 1
ATOM 1465 C C . MET A 1 186 ? -16.113 -0.694 -5.817 1.00 94.00 186 MET A C 1
ATOM 1467 O O . MET A 1 186 ? -15.908 -1.482 -4.896 1.00 94.00 186 MET A O 1
ATOM 1471 N N . LEU A 1 187 ? -15.116 -0.055 -6.448 1.00 96.00 187 LEU A N 1
ATOM 1472 C CA . LEU A 1 187 ? -13.696 -0.235 -6.118 1.00 96.00 187 LEU A CA 1
ATOM 1473 C C . LEU A 1 187 ? -13.433 -0.102 -4.613 1.00 96.00 187 LEU A C 1
ATOM 1475 O O . LEU A 1 187 ? -12.952 -1.060 -4.015 1.00 96.00 187 LEU A O 1
ATOM 1479 N N . THR A 1 188 ? -13.824 1.012 -3.978 1.00 97.38 188 THR A N 1
ATOM 1480 C CA . THR A 1 188 ? -13.635 1.192 -2.524 1.00 97.38 188 THR A CA 1
ATOM 1481 C C . THR A 1 188 ? -14.325 0.101 -1.701 1.00 97.38 188 THR A C 1
ATOM 1483 O O . THR A 1 188 ? -13.759 -0.357 -0.708 1.00 97.38 188 THR A O 1
ATOM 1486 N N . LEU A 1 189 ? -15.521 -0.354 -2.102 1.00 98.44 189 LEU A N 1
ATOM 1487 C CA . LEU A 1 189 ? -16.209 -1.438 -1.393 1.00 98.44 189 LEU A CA 1
ATOM 1488 C C . LEU A 1 189 ? -15.420 -2.747 -1.474 1.00 98.44 189 LEU A C 1
ATOM 1490 O O . LEU A 1 189 ? -15.249 -3.394 -0.445 1.00 98.44 189 LEU A O 1
ATOM 1494 N N . ILE A 1 190 ? -14.952 -3.125 -2.670 1.00 98.56 190 ILE A N 1
ATOM 1495 C CA . ILE A 1 190 ? -14.189 -4.361 -2.904 1.00 98.56 190 ILE A CA 1
ATOM 1496 C C . ILE A 1 190 ? -12.870 -4.331 -2.125 1.00 98.56 190 ILE A C 1
ATOM 1498 O O . ILE A 1 190 ? -12.572 -5.282 -1.404 1.00 98.56 190 ILE A O 1
ATOM 1502 N N . ASP A 1 191 ? -12.139 -3.222 -2.224 1.00 98.44 191 ASP A N 1
ATOM 1503 C CA . ASP A 1 191 ? -10.856 -2.980 -1.552 1.00 98.44 191 ASP A CA 1
ATOM 1504 C C . ASP A 1 191 ? -10.997 -3.037 -0.011 1.00 98.44 191 ASP A C 1
ATOM 1506 O O . ASP A 1 191 ? -10.095 -3.412 0.727 1.00 98.44 191 ASP A O 1
ATOM 1510 N N . THR A 1 192 ? -12.188 -2.747 0.518 1.00 98.00 192 THR A N 1
ATOM 1511 C CA . THR A 1 192 ? -12.430 -2.675 1.969 1.00 98.00 192 THR A CA 1
ATOM 1512 C C . THR A 1 192 ? -13.086 -3.931 2.569 1.00 98.00 192 THR A C 1
ATOM 1514 O O . THR A 1 192 ? -13.244 -4.022 3.790 1.00 98.00 192 THR A O 1
ATOM 1517 N N . LEU A 1 193 ? -13.476 -4.925 1.759 1.00 98.75 193 LEU A N 1
ATOM 1518 C CA . LEU A 1 193 ? -14.230 -6.095 2.241 1.00 98.75 193 LEU A CA 1
ATOM 1519 C C . LEU A 1 193 ? -13.534 -6.819 3.400 1.00 98.75 193 LEU A C 1
ATOM 1521 O O . LEU A 1 193 ? -14.172 -7.180 4.387 1.00 98.75 193 LEU A O 1
ATOM 1525 N N . ASP A 1 194 ? -12.229 -7.041 3.293 1.00 98.56 194 ASP A N 1
ATOM 1526 C CA . ASP A 1 194 ? -11.476 -7.764 4.313 1.00 98.56 194 ASP A CA 1
ATOM 1527 C C . ASP A 1 194 ? -11.304 -6.955 5.609 1.00 98.56 194 ASP A C 1
ATOM 1529 O O . ASP A 1 194 ? -11.356 -7.523 6.702 1.00 98.56 194 ASP A O 1
ATOM 1533 N N . THR A 1 195 ? -11.216 -5.627 5.518 1.00 98.62 195 THR A N 1
ATOM 1534 C CA . THR A 1 195 ? -11.154 -4.712 6.660 1.00 98.62 195 THR A CA 1
ATOM 1535 C C . THR A 1 195 ? -12.393 -4.823 7.553 1.00 98.62 195 THR A C 1
ATOM 1537 O O . THR A 1 195 ? -12.270 -4.748 8.777 1.00 98.62 195 THR A O 1
ATOM 1540 N N . LEU A 1 196 ? -13.578 -5.086 6.987 1.00 98.69 196 LEU A N 1
ATOM 1541 C CA . LEU A 1 196 ? -14.801 -5.335 7.770 1.00 98.69 196 LEU A CA 1
ATOM 1542 C C . LEU A 1 196 ? -14.635 -6.541 8.705 1.00 98.69 196 LEU A C 1
ATOM 1544 O O . LEU A 1 196 ? -15.025 -6.495 9.875 1.00 98.69 196 LEU A O 1
ATOM 1548 N N . VAL A 1 197 ? -13.978 -7.600 8.2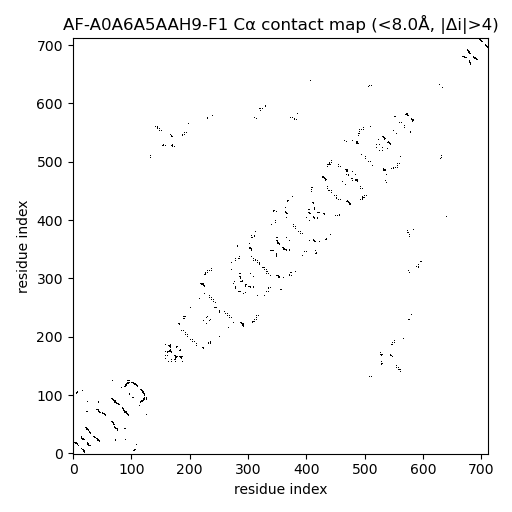22 1.00 98.12 197 VAL A N 1
ATOM 1549 C CA . VAL A 1 197 ? -13.651 -8.781 9.032 1.00 98.12 197 VAL A CA 1
ATOM 1550 C C . VAL A 1 197 ? -12.612 -8.436 10.097 1.00 98.12 197 VAL A C 1
ATOM 1552 O O . VAL A 1 197 ? -12.760 -8.861 11.245 1.00 98.12 197 VAL A O 1
ATOM 1555 N N . VAL A 1 198 ? -11.604 -7.623 9.759 1.00 97.75 198 VAL A N 1
ATOM 1556 C CA . VAL A 1 198 ? -10.587 -7.146 10.715 1.00 97.75 198 VAL A CA 1
ATOM 1557 C C . VAL A 1 198 ? -11.219 -6.384 11.881 1.00 97.75 198 VAL A C 1
ATOM 1559 O O . VAL A 1 198 ? -10.843 -6.625 13.028 1.00 97.75 198 VAL A O 1
ATOM 1562 N N . PHE A 1 199 ? -12.218 -5.536 11.620 1.00 97.25 199 PHE A N 1
ATOM 1563 C CA . PHE A 1 199 ? -12.973 -4.809 12.651 1.00 97.25 199 PHE A CA 1
ATOM 1564 C C . PHE A 1 199 ? -14.046 -5.646 13.369 1.00 97.25 199 PHE A C 1
ATOM 1566 O O . PHE A 1 199 ? -14.717 -5.138 14.282 1.00 97.25 199 PHE A O 1
ATOM 1573 N N . GLY A 1 200 ? -14.203 -6.918 12.991 1.00 96.00 200 GLY A N 1
ATOM 1574 C CA . GLY A 1 200 ? -15.139 -7.866 13.593 1.00 96.00 200 GLY A CA 1
ATOM 1575 C C . GLY A 1 200 ? -16.598 -7.689 13.165 1.00 96.00 200 GLY A C 1
ATOM 1576 O O . GLY A 1 200 ? -17.484 -8.196 13.853 1.00 96.00 200 GLY A O 1
ATOM 1577 N N . ASP A 1 201 ? -16.867 -6.987 12.063 1.00 97.00 201 ASP A N 1
ATOM 1578 C CA . ASP A 1 201 ? -18.220 -6.710 11.576 1.00 97.00 201 ASP A CA 1
ATOM 1579 C C . ASP A 1 201 ? -18.673 -7.734 10.534 1.00 97.00 201 ASP A C 1
ATOM 1581 O O . ASP A 1 201 ? -18.596 -7.550 9.317 1.00 97.00 201 ASP A O 1
ATOM 1585 N N . LYS A 1 202 ? -19.121 -8.877 11.049 1.00 95.12 202 LYS A N 1
ATOM 1586 C CA . LYS A 1 202 ? -19.544 -10.012 10.224 1.00 95.12 202 LYS A CA 1
ATOM 1587 C C . LYS A 1 202 ? -20.822 -9.718 9.444 1.00 95.12 202 LYS A C 1
ATOM 1589 O O . LYS A 1 202 ? -21.020 -10.287 8.374 1.00 95.12 202 LYS A O 1
ATOM 1594 N N . ASP A 1 203 ? -21.702 -8.887 9.990 1.00 95.06 203 ASP A N 1
ATOM 1595 C CA . ASP A 1 203 ? -23.002 -8.596 9.388 1.00 95.06 203 ASP A CA 1
ATOM 1596 C C . ASP A 1 203 ? -22.823 -7.662 8.195 1.00 95.06 203 ASP A C 1
ATOM 1598 O O . ASP A 1 203 ? -23.309 -7.962 7.100 1.00 95.06 203 ASP A O 1
ATOM 1602 N N . GLU A 1 204 ? -22.038 -6.599 8.376 1.00 97.50 204 GLU A N 1
ATOM 1603 C CA . GLU A 1 204 ? -21.682 -5.699 7.288 1.00 97.50 204 GLU A CA 1
ATOM 1604 C C . GLU A 1 204 ? -20.851 -6.413 6.220 1.00 97.50 204 GLU A C 1
ATOM 1606 O O . GLU A 1 204 ? -21.149 -6.285 5.036 1.00 97.50 204 GLU A O 1
ATOM 1611 N N . PHE A 1 205 ? -19.889 -7.259 6.608 1.00 98.06 205 PHE A N 1
ATOM 1612 C CA . PHE A 1 205 ? -19.143 -8.079 5.652 1.00 98.06 205 PHE A CA 1
ATOM 1613 C C . PHE A 1 205 ? -20.068 -8.913 4.757 1.00 98.06 205 PHE A C 1
ATOM 1615 O O . PHE A 1 205 ? -19.945 -8.884 3.533 1.00 98.06 205 PHE A O 1
ATOM 1622 N N . ARG A 1 206 ? -21.038 -9.630 5.341 1.00 96.75 206 ARG A N 1
ATOM 1623 C CA . ARG A 1 206 ? -22.002 -10.432 4.570 1.00 96.75 206 ARG A CA 1
ATOM 1624 C C . ARG A 1 206 ? -22.844 -9.566 3.635 1.00 96.75 206 ARG A C 1
ATOM 1626 O O . ARG A 1 206 ? -23.035 -9.938 2.475 1.00 96.75 206 ARG A O 1
ATOM 1633 N N . ARG A 1 207 ? -23.317 -8.409 4.110 1.00 96.75 207 ARG A N 1
ATOM 1634 C CA . ARG A 1 207 ? -24.082 -7.454 3.295 1.00 96.75 207 ARG A CA 1
ATOM 1635 C C . ARG A 1 207 ? -23.253 -6.935 2.118 1.00 96.75 207 ARG A C 1
ATOM 1637 O O . ARG A 1 207 ? -23.728 -6.962 0.984 1.00 96.75 207 ARG A O 1
ATOM 1644 N N . ALA A 1 208 ? -22.019 -6.511 2.371 1.00 98.19 208 ALA A N 1
ATOM 1645 C CA . ALA A 1 208 ? -21.096 -6.006 1.363 1.00 98.19 208 ALA A CA 1
ATOM 1646 C C . ALA A 1 208 ? -20.732 -7.080 0.324 1.00 98.19 208 ALA A C 1
ATOM 1648 O O . ALA A 1 208 ? -20.790 -6.819 -0.878 1.00 98.19 208 ALA A O 1
ATOM 1649 N N . VAL A 1 209 ? -20.456 -8.316 0.755 1.00 98.12 209 VAL A N 1
ATOM 1650 C CA . VAL A 1 209 ? -20.220 -9.451 -0.154 1.00 98.12 209 VAL A CA 1
ATOM 1651 C C . VAL A 1 209 ? -21.447 -9.732 -1.021 1.00 98.12 209 VAL A C 1
ATOM 1653 O O . VAL A 1 209 ? -21.299 -9.974 -2.221 1.00 98.12 209 VAL A O 1
ATOM 1656 N N . ALA A 1 210 ? -22.658 -9.672 -0.462 1.00 96.94 210 ALA A N 1
ATOM 1657 C CA . ALA A 1 210 ? -23.886 -9.838 -1.237 1.00 96.94 210 ALA A CA 1
ATOM 1658 C C . ALA A 1 210 ? -24.048 -8.733 -2.296 1.00 96.94 210 ALA A C 1
ATOM 1660 O O . ALA A 1 210 ? -24.378 -9.042 -3.441 1.00 96.94 210 ALA A O 1
ATOM 1661 N N . LEU A 1 211 ? -23.757 -7.471 -1.957 1.00 97.75 211 LEU A N 1
ATOM 1662 C CA . LEU A 1 211 ? -23.772 -6.359 -2.915 1.00 97.75 211 LEU A CA 1
ATOM 1663 C C . LEU A 1 211 ? -22.784 -6.590 -4.064 1.00 97.75 211 LEU A C 1
ATOM 1665 O O . LEU A 1 211 ? -23.177 -6.524 -5.228 1.00 97.75 211 LEU A O 1
ATOM 1669 N N . VAL A 1 212 ? -21.529 -6.922 -3.744 1.00 98.06 212 VAL A N 1
ATOM 1670 C CA . VAL A 1 212 ? -20.480 -7.165 -4.746 1.00 98.06 212 VAL A CA 1
ATOM 1671 C C . VAL A 1 212 ? -20.847 -8.349 -5.639 1.00 98.06 212 VAL A C 1
ATOM 1673 O O . VAL A 1 212 ? -20.871 -8.217 -6.856 1.00 98.06 212 VAL A O 1
ATOM 1676 N N . THR A 1 213 ? -21.204 -9.496 -5.061 1.00 97.25 213 THR A N 1
ATOM 1677 C CA . THR A 1 213 ? -21.513 -10.710 -5.840 1.00 97.25 213 THR A CA 1
ATOM 1678 C C . THR A 1 213 ? -22.797 -10.613 -6.664 1.00 97.25 213 THR A C 1
ATOM 1680 O O . THR A 1 213 ? -22.934 -11.336 -7.648 1.00 97.25 213 THR A O 1
ATOM 1683 N N . THR A 1 214 ? -23.722 -9.719 -6.302 1.00 96.19 214 THR A N 1
ATOM 1684 C CA . THR A 1 214 ? -24.968 -9.499 -7.053 1.00 96.19 214 THR A CA 1
ATOM 1685 C C . THR A 1 214 ? -24.803 -8.472 -8.171 1.00 96.19 214 THR A C 1
ATOM 1687 O O . THR A 1 214 ? -25.447 -8.598 -9.213 1.00 96.19 214 THR A O 1
ATOM 1690 N N . HIS A 1 215 ? -23.983 -7.438 -7.963 1.00 96.00 215 HIS A N 1
ATOM 1691 C CA . HIS A 1 215 ? -23.956 -6.265 -8.842 1.00 96.00 215 HIS A CA 1
ATOM 1692 C C . HIS A 1 215 ? -22.648 -6.070 -9.614 1.00 96.00 215 HIS A C 1
ATOM 1694 O O . HIS A 1 215 ? -22.654 -5.339 -10.605 1.00 96.00 215 HIS A O 1
ATOM 1700 N N . ALA A 1 216 ? -21.536 -6.684 -9.198 1.00 95.75 216 ALA A N 1
ATOM 1701 C CA . ALA A 1 216 ? -20.259 -6.507 -9.882 1.00 95.75 216 ALA A CA 1
ATOM 1702 C C . ALA A 1 216 ? -20.210 -7.312 -11.186 1.00 95.75 216 ALA A C 1
ATOM 1704 O O . ALA A 1 216 ? -20.655 -8.456 -11.263 1.00 95.75 216 ALA A O 1
ATOM 1705 N N . THR A 1 217 ? -19.622 -6.710 -12.216 1.00 95.12 217 THR A N 1
ATOM 1706 C CA . THR A 1 217 ? -19.280 -7.374 -13.473 1.00 95.12 217 THR A CA 1
ATOM 1707 C C . THR A 1 217 ? -17.993 -6.770 -14.010 1.00 95.12 217 THR A C 1
ATOM 1709 O O . THR A 1 217 ? -17.818 -5.553 -13.957 1.00 95.12 217 THR A O 1
ATOM 1712 N N . PHE A 1 218 ? -17.106 -7.611 -14.540 1.00 96.75 218 PHE A N 1
ATOM 1713 C CA . PHE A 1 218 ? -15.895 -7.157 -15.222 1.00 96.75 218 PHE A CA 1
ATOM 1714 C C . PHE A 1 218 ? -16.009 -7.265 -16.743 1.00 96.75 218 PHE A C 1
ATOM 1716 O O . PHE A 1 218 ? -15.054 -6.961 -17.451 1.00 96.75 218 PHE A O 1
ATOM 1723 N N . ASP A 1 219 ? -17.190 -7.594 -17.284 1.00 96.69 219 ASP A N 1
ATOM 1724 C CA . ASP A 1 219 ? -17.474 -7.415 -18.710 1.00 96.69 219 ASP A CA 1
ATOM 1725 C C . ASP A 1 219 ? -17.732 -5.942 -19.046 1.00 96.69 219 ASP A C 1
ATOM 1727 O O . ASP A 1 219 ? -18.830 -5.533 -19.432 1.00 96.69 219 ASP A O 1
ATOM 1731 N N . LEU A 1 220 ? -16.694 -5.127 -18.878 1.00 94.81 220 LEU A N 1
ATOM 1732 C CA . LEU A 1 220 ? -16.725 -3.682 -19.033 1.00 94.81 220 LEU A CA 1
ATOM 1733 C C . LEU A 1 220 ? -15.880 -3.271 -20.236 1.00 94.81 220 LEU A C 1
ATOM 1735 O O . LEU A 1 220 ? -14.735 -3.688 -20.395 1.00 94.81 220 LEU A O 1
ATOM 1739 N N . ASP A 1 221 ? -16.434 -2.406 -21.079 1.00 95.19 221 ASP A N 1
ATOM 1740 C CA . ASP A 1 221 ? -15.693 -1.797 -22.184 1.00 95.19 221 ASP A CA 1
ATOM 1741 C C . ASP A 1 221 ? -14.933 -0.560 -21.698 1.00 95.19 221 ASP A C 1
ATOM 1743 O O . ASP A 1 221 ? -15.216 0.569 -22.096 1.00 95.19 221 ASP A O 1
ATOM 1747 N N . THR A 1 222 ? -14.018 -0.787 -20.760 1.00 93.69 222 THR A N 1
ATOM 1748 C CA . THR A 1 222 ? -13.187 0.243 -20.140 1.00 93.69 222 THR A CA 1
ATOM 1749 C C . THR A 1 222 ? -11.751 -0.237 -20.043 1.00 93.69 222 THR A C 1
ATOM 1751 O O . THR A 1 222 ? -11.492 -1.429 -19.870 1.00 93.69 222 THR A O 1
ATOM 1754 N N . GLU A 1 223 ? -10.829 0.706 -20.175 1.00 94.38 223 GLU A N 1
ATOM 1755 C CA . GLU A 1 223 ? -9.399 0.513 -19.959 1.00 94.38 223 GLU A CA 1
ATOM 1756 C C . GLU A 1 223 ? -9.087 0.670 -18.473 1.00 94.38 223 GLU A C 1
ATOM 1758 O O . GLU A 1 223 ? -9.620 1.572 -17.821 1.00 94.38 223 GLU A O 1
ATOM 1763 N N . VAL A 1 224 ? -8.252 -0.225 -17.948 1.00 95.88 224 VAL A N 1
ATOM 1764 C CA . VAL A 1 224 ? -7.854 -0.258 -16.540 1.00 95.88 224 VAL A CA 1
ATOM 1765 C C . VAL A 1 224 ? -6.356 -0.492 -16.415 1.00 95.88 224 VAL A C 1
ATOM 1767 O O . VAL A 1 224 ? -5.760 -1.203 -17.229 1.00 95.88 224 VAL A O 1
ATOM 1770 N N . SER A 1 225 ? -5.756 0.071 -15.369 1.00 97.06 225 SER A N 1
ATOM 1771 C CA . SER A 1 225 ? -4.395 -0.256 -14.948 1.00 97.06 225 SER A CA 1
ATOM 1772 C C . SER A 1 225 ? -4.344 -1.703 -14.469 1.00 97.06 225 SER A C 1
ATOM 1774 O O . SER A 1 225 ? -5.088 -2.090 -13.563 1.00 97.06 225 SER A O 1
ATOM 1776 N N . VAL A 1 226 ? -3.456 -2.504 -15.057 1.00 98.12 226 VAL A N 1
ATOM 1777 C CA . VAL A 1 226 ? -3.249 -3.909 -14.672 1.00 98.12 226 VAL A CA 1
ATOM 1778 C C . VAL A 1 226 ? -2.762 -3.996 -13.228 1.00 98.12 226 VAL A C 1
ATOM 1780 O O . VAL A 1 226 ? -3.230 -4.846 -12.474 1.00 98.12 226 VAL A O 1
ATOM 1783 N N . PHE A 1 227 ? -1.876 -3.084 -12.831 1.00 98.19 227 PHE A N 1
ATOM 1784 C CA . PHE A 1 227 ? -1.317 -3.012 -11.485 1.00 98.19 227 PHE A CA 1
ATOM 1785 C C . PHE A 1 227 ? -2.378 -2.673 -10.436 1.00 98.19 227 PHE A C 1
ATOM 1787 O O . PHE A 1 227 ? -2.656 -3.495 -9.567 1.00 98.19 227 PHE A O 1
ATOM 1794 N N . GLU A 1 228 ? -3.036 -1.519 -10.572 1.00 98.00 228 GLU A N 1
ATOM 1795 C CA . GLU A 1 228 ? -4.015 -1.041 -9.582 1.00 98.00 228 GLU A CA 1
ATOM 1796 C C . GLU A 1 228 ? -5.209 -1.996 -9.466 1.00 98.00 228 GLU A C 1
ATOM 1798 O O . GLU A 1 228 ? -5.702 -2.274 -8.376 1.00 98.00 228 GLU A O 1
ATOM 1803 N N . THR A 1 229 ? -5.658 -2.555 -10.594 1.00 98.12 229 THR A N 1
ATOM 1804 C CA . THR A 1 229 ? -6.759 -3.526 -10.603 1.00 98.12 229 THR A CA 1
ATOM 1805 C C . THR A 1 229 ? -6.365 -4.834 -9.917 1.00 98.12 229 THR A C 1
ATOM 1807 O O . THR A 1 229 ? -7.192 -5.451 -9.246 1.00 98.12 229 THR A O 1
ATOM 1810 N N . THR A 1 230 ? -5.107 -5.260 -10.054 1.00 98.81 230 THR A N 1
ATOM 1811 C CA . THR A 1 230 ? -4.614 -6.481 -9.407 1.00 98.81 230 THR A CA 1
ATOM 1812 C C . THR A 1 230 ? -4.520 -6.299 -7.899 1.00 98.81 230 THR A C 1
ATOM 1814 O O . THR A 1 230 ? -5.123 -7.076 -7.162 1.00 98.81 230 THR A O 1
ATOM 1817 N N . ILE A 1 231 ? -3.814 -5.269 -7.435 1.00 98.69 231 ILE A N 1
ATOM 1818 C CA . ILE A 1 231 ? -3.538 -5.120 -6.004 1.00 98.69 231 ILE A CA 1
ATOM 1819 C C . ILE A 1 231 ? -4.802 -4.762 -5.210 1.00 98.69 231 ILE A C 1
ATOM 1821 O O . ILE A 1 231 ? -4.984 -5.323 -4.140 1.00 98.69 231 ILE A O 1
ATOM 1825 N N . ARG A 1 232 ? -5.719 -3.947 -5.765 1.00 98.44 232 ARG A N 1
ATOM 1826 C CA . ARG A 1 232 ? -6.955 -3.505 -5.081 1.00 98.44 232 ARG A CA 1
ATOM 1827 C C . ARG A 1 232 ? -8.121 -4.471 -5.266 1.00 98.44 232 ARG A C 1
ATOM 1829 O O . ARG A 1 232 ? -8.743 -4.943 -4.320 1.00 98.44 232 ARG A O 1
ATOM 1836 N N . VAL A 1 233 ? -8.473 -4.755 -6.523 1.00 98.38 233 VAL A N 1
ATOM 1837 C CA . VAL A 1 233 ? -9.724 -5.463 -6.840 1.00 98.38 233 VAL A CA 1
ATOM 1838 C C . VAL A 1 233 ? -9.514 -6.967 -6.751 1.00 98.38 233 VAL A C 1
ATOM 1840 O O . VAL A 1 233 ? -10.247 -7.647 -6.035 1.00 98.38 233 VAL A O 1
ATOM 1843 N N . LEU A 1 234 ? -8.504 -7.504 -7.443 1.00 98.88 234 LEU A N 1
ATOM 1844 C CA . LEU A 1 234 ? -8.213 -8.936 -7.368 1.00 98.88 234 LEU A CA 1
ATOM 1845 C C . LEU A 1 234 ? -7.753 -9.324 -5.951 1.00 98.88 234 LEU A C 1
ATOM 1847 O O . LEU A 1 234 ? -8.267 -10.300 -5.403 1.00 98.88 234 LEU A O 1
ATOM 1851 N N . GLY A 1 235 ? -6.867 -8.534 -5.337 1.00 98.81 235 GLY A N 1
ATOM 1852 C CA . GLY A 1 235 ? -6.442 -8.695 -3.945 1.00 98.81 235 GLY A CA 1
ATOM 1853 C C . GLY A 1 235 ? -7.614 -8.706 -2.956 1.00 98.81 235 GLY A C 1
ATOM 1854 O O . GLY A 1 235 ? -7.778 -9.683 -2.217 1.00 98.81 235 GLY A O 1
ATOM 1855 N N . GLY A 1 236 ? -8.485 -7.691 -3.006 1.00 98.75 236 GLY A N 1
ATOM 1856 C CA . GLY A 1 236 ? -9.658 -7.581 -2.135 1.00 98.75 236 GLY A CA 1
ATOM 1857 C C . GLY A 1 236 ? -10.657 -8.729 -2.305 1.00 98.75 236 GLY A C 1
ATOM 1858 O O . GLY A 1 236 ? -11.112 -9.309 -1.315 1.00 98.75 236 GLY A O 1
ATOM 1859 N N . LEU A 1 237 ? -10.947 -9.140 -3.547 1.00 98.94 237 LEU A N 1
ATOM 1860 C CA . LEU A 1 237 ? -11.821 -10.288 -3.827 1.00 98.94 237 LEU A CA 1
ATOM 1861 C C . LEU A 1 237 ? -11.252 -11.600 -3.273 1.00 98.94 237 LEU A C 1
ATOM 1863 O O . LEU A 1 237 ? -11.993 -12.383 -2.672 1.00 98.94 237 LEU A O 1
ATOM 1867 N N . LEU A 1 238 ? -9.954 -11.849 -3.474 1.00 98.94 238 LEU A N 1
ATOM 1868 C CA . LEU A 1 238 ? -9.281 -13.064 -3.008 1.00 98.94 238 LEU A CA 1
ATOM 1869 C C . LEU A 1 238 ? -9.224 -13.117 -1.478 1.00 98.94 238 LEU A C 1
ATOM 1871 O O . LEU A 1 238 ? -9.566 -14.142 -0.891 1.00 98.94 238 LEU A O 1
ATOM 1875 N N . SER A 1 239 ? -8.852 -12.011 -0.834 1.00 98.81 239 SER A N 1
ATOM 1876 C CA . SER A 1 239 ? -8.776 -11.892 0.627 1.00 98.81 239 SER A CA 1
ATOM 1877 C C . SER A 1 239 ? -10.140 -12.118 1.279 1.00 98.81 239 SER A C 1
ATOM 1879 O O . SER A 1 239 ? -10.307 -12.995 2.131 1.00 98.81 239 SER A O 1
ATOM 1881 N N . ALA A 1 240 ? -11.169 -11.424 0.786 1.00 98.75 240 ALA A N 1
ATOM 1882 C CA . ALA A 1 240 ? -12.534 -11.600 1.260 1.00 98.75 240 ALA A CA 1
ATOM 1883 C C . ALA A 1 240 ? -13.069 -13.018 0.997 1.00 98.75 240 ALA A C 1
ATOM 1885 O O . ALA A 1 240 ? -13.772 -13.574 1.842 1.00 98.75 240 ALA A O 1
ATOM 1886 N N . HIS A 1 241 ? -12.722 -13.639 -0.137 1.00 98.75 241 HIS A N 1
ATOM 1887 C CA . HIS A 1 241 ? -13.057 -15.039 -0.398 1.00 98.75 241 HIS A CA 1
ATOM 1888 C C . HIS A 1 241 ? -12.438 -15.972 0.648 1.00 98.75 241 HIS A C 1
ATOM 1890 O O . HIS A 1 241 ? -13.155 -16.787 1.227 1.00 98.75 241 HIS A O 1
ATOM 1896 N N . LEU A 1 242 ? -11.135 -15.831 0.907 1.00 98.31 242 LEU A N 1
ATOM 1897 C CA . LEU A 1 242 ? -10.393 -16.639 1.875 1.00 98.31 242 LEU A CA 1
ATOM 1898 C C . LEU A 1 242 ? -10.992 -16.519 3.282 1.00 98.31 242 LEU A C 1
ATOM 1900 O O . LEU A 1 242 ? -11.192 -17.535 3.943 1.00 98.31 242 LEU A O 1
ATOM 1904 N N . PHE A 1 243 ? -11.373 -15.313 3.708 1.00 97.75 243 PHE A N 1
ATOM 1905 C CA . PHE A 1 243 ? -12.083 -15.119 4.974 1.00 97.75 243 PHE A CA 1
ATOM 1906 C C . PHE A 1 243 ? -13.482 -15.737 4.980 1.00 97.75 243 PHE A C 1
ATOM 1908 O O . PHE A 1 243 ? -13.877 -16.354 5.968 1.00 97.75 243 PHE A O 1
ATOM 1915 N N . ALA A 1 244 ? -14.240 -15.601 3.889 1.00 97.25 244 ALA A N 1
ATOM 1916 C CA . ALA A 1 244 ? -15.591 -16.147 3.789 1.00 97.25 244 ALA A CA 1
ATOM 1917 C C . ALA A 1 244 ? -15.623 -17.680 3.899 1.00 97.25 244 ALA A C 1
ATOM 1919 O O . ALA A 1 244 ? -16.585 -18.226 4.444 1.00 97.25 244 ALA A O 1
ATOM 1920 N N . VAL A 1 245 ? -14.586 -18.366 3.399 1.00 95.81 245 VAL A N 1
ATOM 1921 C CA . VAL A 1 245 ? -14.469 -19.833 3.458 1.00 95.81 245 VAL A CA 1
ATOM 1922 C C . VAL A 1 245 ? -13.726 -20.346 4.693 1.00 95.81 245 VAL A C 1
ATOM 1924 O O . VAL A 1 245 ? -13.762 -21.551 4.939 1.00 95.81 245 VAL A O 1
ATOM 1927 N N . ASP A 1 246 ? -13.078 -19.479 5.478 1.00 93.88 246 ASP A N 1
ATOM 1928 C CA . ASP A 1 246 ? -12.365 -19.884 6.691 1.00 93.88 246 ASP A CA 1
ATOM 1929 C C . ASP A 1 246 ? -13.365 -20.288 7.799 1.00 93.88 246 ASP A C 1
ATOM 1931 O O . ASP A 1 246 ? -14.064 -19.438 8.372 1.00 93.88 246 ASP A O 1
ATOM 1935 N N . PRO A 1 247 ? -13.436 -21.584 8.169 1.00 91.38 247 PRO A N 1
ATOM 1936 C CA . PRO A 1 247 ? -14.373 -22.052 9.184 1.00 91.38 247 PRO A CA 1
ATOM 1937 C C . PRO A 1 247 ? -14.061 -21.500 10.583 1.00 91.38 247 PRO A C 1
ATOM 1939 O O . PRO A 1 247 ? -14.946 -21.481 11.441 1.00 91.38 247 PRO A O 1
ATOM 1942 N N . THR A 1 248 ? -12.830 -21.045 10.838 1.00 91.88 248 THR A N 1
ATOM 1943 C CA . THR A 1 248 ? -12.415 -20.506 12.140 1.00 91.88 248 THR A CA 1
ATOM 1944 C C . THR A 1 248 ? -13.004 -19.123 12.408 1.00 91.88 248 THR A C 1
ATOM 1946 O O . THR A 1 248 ? -13.299 -18.798 13.560 1.00 91.88 248 THR A O 1
ATOM 1949 N N . LEU A 1 249 ? -13.265 -18.340 11.354 1.00 92.75 249 LEU A N 1
ATOM 1950 C CA . LEU A 1 249 ? -13.851 -17.002 11.457 1.00 92.75 249 LEU A CA 1
ATOM 1951 C C . LEU A 1 249 ? -15.373 -17.037 11.634 1.00 92.75 249 LEU A C 1
ATOM 1953 O O . LEU A 1 249 ? -15.963 -16.073 12.135 1.00 92.75 249 LEU A O 1
ATOM 1957 N N . GLN A 1 250 ? -16.016 -18.161 11.288 1.00 91.56 250 GLN A N 1
ATOM 1958 C CA . GLN A 1 250 ? -17.454 -18.381 11.476 1.00 91.56 250 GLN A CA 1
ATOM 1959 C C . GLN A 1 250 ? -18.296 -17.234 10.883 1.00 91.56 250 GLN A C 1
ATOM 1961 O O . GLN A 1 250 ? -19.199 -16.714 11.540 1.00 91.56 250 GLN A O 1
ATOM 1966 N N . LEU A 1 251 ? -17.952 -16.784 9.670 1.00 93.44 251 LEU A N 1
ATOM 1967 C CA . LEU A 1 251 ? -18.647 -15.673 9.006 1.00 93.44 251 LEU A CA 1
ATOM 1968 C C . LEU A 1 251 ? -20.001 -16.110 8.427 1.00 93.44 251 LEU A C 1
ATOM 1970 O O . LEU A 1 251 ? -20.955 -15.346 8.487 1.00 93.44 251 LEU A O 1
ATOM 1974 N N . TYR A 1 252 ? -20.104 -17.353 7.944 1.00 89.88 252 TYR A N 1
ATOM 1975 C CA . TYR A 1 252 ? -21.315 -17.931 7.334 1.00 89.88 252 TYR A CA 1
ATOM 1976 C C . TYR A 1 252 ? -21.796 -19.216 8.041 1.00 89.88 252 TYR A C 1
ATOM 1978 O O . TYR A 1 252 ? -22.404 -20.085 7.424 1.00 89.88 252 TYR A O 1
ATOM 1986 N N . SER A 1 253 ? -21.503 -19.383 9.336 1.00 77.19 253 SER A N 1
ATOM 1987 C CA . SER A 1 253 ? -21.803 -20.620 10.084 1.00 77.19 253 SER A CA 1
ATOM 1988 C C . SER A 1 253 ? -23.235 -20.718 10.634 1.00 77.19 253 SER A C 1
ATOM 1990 O O . SER A 1 253 ? -23.612 -21.770 11.152 1.00 77.19 253 SER A O 1
ATOM 1992 N N . ASN A 1 254 ? -24.037 -19.650 10.560 1.00 71.88 254 ASN A N 1
ATOM 1993 C CA . ASN A 1 254 ? -25.392 -19.626 11.116 1.00 71.88 254 ASN A CA 1
ATOM 1994 C C . ASN A 1 254 ? -26.418 -20.234 10.140 1.00 71.88 254 ASN A C 1
ATOM 1996 O O . ASN A 1 254 ? -26.496 -19.835 8.983 1.00 71.88 254 ASN A O 1
ATOM 2000 N N . THR A 1 255 ? -27.252 -21.162 10.619 1.00 61.59 255 THR A N 1
ATOM 2001 C CA . THR A 1 255 ? -28.223 -21.920 9.806 1.00 61.59 255 THR A CA 1
ATOM 2002 C C . THR A 1 255 ? -29.389 -21.092 9.264 1.00 61.59 255 THR A C 1
ATOM 2004 O O . THR A 1 255 ? -30.137 -21.582 8.424 1.00 61.59 255 THR A O 1
ATOM 2007 N N . SER A 1 256 ? -29.596 -19.874 9.769 1.00 72.00 256 SER A N 1
ATOM 2008 C CA . SER A 1 256 ? -30.657 -18.971 9.305 1.00 72.00 256 SER A CA 1
ATOM 2009 C C . SER A 1 256 ? -30.284 -18.171 8.054 1.00 72.00 256 SER A C 1
ATOM 2011 O O . SER A 1 256 ? -31.133 -17.458 7.529 1.00 72.00 256 SER A O 1
ATOM 2013 N N . GLU A 1 257 ? -29.039 -18.270 7.588 1.00 69.44 257 GLU A N 1
ATOM 2014 C CA . GLU A 1 257 ? -28.483 -17.448 6.513 1.00 69.44 257 GLU A CA 1
ATOM 2015 C C . GLU A 1 257 ? -27.983 -18.329 5.363 1.00 69.44 257 GLU A C 1
ATOM 2017 O O . GLU A 1 257 ? -27.538 -19.457 5.607 1.00 69.44 257 GLU A O 1
ATOM 2022 N N . PRO A 1 258 ? -28.038 -17.860 4.103 1.00 79.12 258 PRO A N 1
ATOM 2023 C CA . PRO A 1 258 ? -27.489 -18.613 2.986 1.00 79.12 258 PRO A CA 1
ATOM 2024 C C . PRO A 1 258 ? -25.990 -18.860 3.182 1.00 79.12 258 PRO A C 1
ATOM 2026 O O . PRO A 1 258 ? -25.230 -17.943 3.498 1.00 79.12 258 PRO A O 1
ATOM 2029 N N . ALA A 1 259 ? -25.558 -20.100 2.955 1.00 86.81 259 ALA A N 1
ATOM 2030 C CA . ALA A 1 259 ? -24.139 -20.421 2.914 1.00 86.81 259 ALA A CA 1
ATOM 2031 C C . ALA A 1 259 ? -23.447 -19.628 1.794 1.00 86.81 259 ALA A C 1
ATOM 2033 O O . ALA A 1 259 ? -24.018 -19.411 0.721 1.00 86.81 259 ALA A O 1
ATOM 2034 N N . TYR A 1 260 ? -22.199 -19.226 2.030 1.00 94.25 260 TYR A N 1
ATOM 2035 C CA . TYR A 1 260 ? -21.398 -18.547 1.020 1.00 94.25 260 TYR A CA 1
ATOM 2036 C C . TYR A 1 260 ? -21.178 -19.447 -0.207 1.00 94.25 260 TYR A C 1
ATOM 2038 O O . TYR A 1 260 ? -20.724 -20.584 -0.092 1.00 94.25 260 TYR A O 1
ATOM 2046 N N . SER A 1 261 ? -21.500 -18.926 -1.391 1.00 92.25 261 SER A N 1
ATOM 2047 C CA . SER A 1 261 ? -21.547 -19.686 -2.648 1.00 92.25 261 SER A CA 1
ATOM 2048 C C . SER A 1 261 ? -20.253 -19.647 -3.469 1.00 92.25 261 SER A C 1
ATOM 2050 O O . SER A 1 261 ? -20.209 -20.220 -4.555 1.00 92.25 261 SER A O 1
ATOM 2052 N N . GLY A 1 262 ? -19.206 -18.959 -2.996 1.00 96.31 262 GLY A N 1
ATOM 2053 C CA . GLY A 1 262 ? -17.953 -18.794 -3.744 1.00 96.31 262 GLY A CA 1
ATOM 2054 C C . GLY A 1 262 ? -17.963 -17.667 -4.785 1.00 96.31 262 GLY A C 1
ATOM 2055 O O . GLY A 1 262 ? -17.023 -17.565 -5.570 1.00 96.31 262 GLY A O 1
ATOM 2056 N N . GLY A 1 263 ? -18.984 -16.799 -4.792 1.00 97.75 263 GLY A N 1
ATOM 2057 C CA . GLY A 1 263 ? -19.149 -15.751 -5.811 1.00 97.75 263 GLY A CA 1
ATOM 2058 C C . GLY A 1 263 ? -17.963 -14.786 -5.961 1.00 97.75 263 GLY A C 1
ATOM 2059 O O . GLY A 1 263 ? -17.684 -14.343 -7.070 1.00 97.75 263 GLY A O 1
ATOM 2060 N N . LEU A 1 264 ? -17.212 -14.508 -4.886 1.00 98.75 264 LEU A N 1
ATOM 2061 C CA . LEU A 1 264 ? -16.025 -13.638 -4.971 1.00 98.75 264 LEU A CA 1
ATOM 2062 C C . LEU A 1 264 ? -14.875 -14.310 -5.732 1.00 98.75 264 LEU A C 1
ATOM 2064 O O . LEU A 1 264 ? -14.198 -13.640 -6.501 1.00 98.75 264 LEU A O 1
ATOM 2068 N N . LEU A 1 265 ? -14.679 -15.627 -5.576 1.00 98.81 265 LEU A N 1
ATOM 2069 C CA . LEU A 1 265 ? -13.667 -16.360 -6.346 1.00 98.81 265 LEU A CA 1
ATOM 2070 C C . LEU A 1 265 ? -14.049 -16.444 -7.827 1.00 98.81 265 LEU A C 1
ATOM 2072 O O . LEU A 1 265 ? -13.178 -16.346 -8.684 1.00 98.81 265 LEU A O 1
ATOM 2076 N N . ALA A 1 266 ? -15.342 -16.585 -8.135 1.00 98.62 266 ALA A N 1
ATOM 2077 C CA . ALA A 1 266 ? -15.820 -16.542 -9.516 1.00 98.62 266 ALA A CA 1
ATOM 2078 C C . ALA A 1 266 ? -15.532 -15.178 -10.171 1.00 98.62 266 ALA A C 1
ATOM 2080 O O . ALA A 1 266 ? -15.029 -15.130 -11.290 1.00 98.62 266 ALA A O 1
ATOM 2081 N N . LEU A 1 267 ? -15.782 -14.081 -9.446 1.00 98.75 267 LEU A N 1
ATOM 2082 C CA . LEU A 1 267 ? -15.428 -12.726 -9.875 1.00 98.75 267 LEU A CA 1
ATOM 2083 C C . LEU A 1 267 ? -13.909 -12.542 -10.024 1.00 98.75 267 LEU A C 1
ATOM 2085 O O . LEU A 1 267 ? -13.460 -11.973 -11.013 1.00 98.75 267 LEU A O 1
ATOM 2089 N N . ALA A 1 268 ? -13.114 -13.051 -9.079 1.00 98.88 268 ALA A N 1
ATOM 2090 C CA . ALA A 1 268 ? -11.654 -12.985 -9.128 1.00 98.88 268 ALA A CA 1
ATOM 2091 C C . ALA A 1 268 ? -11.078 -13.733 -10.344 1.00 98.88 268 ALA A C 1
ATOM 2093 O O . ALA A 1 268 ? -10.167 -13.231 -10.997 1.00 98.88 268 ALA A O 1
ATOM 2094 N N . ALA A 1 269 ? -11.625 -14.907 -10.674 1.00 98.81 269 ALA A N 1
ATOM 2095 C CA . ALA A 1 269 ? -11.228 -15.671 -11.855 1.00 98.81 269 ALA A CA 1
ATOM 2096 C C . ALA A 1 269 ? -11.601 -14.955 -13.164 1.00 98.81 269 ALA A C 1
ATOM 2098 O O . ALA A 1 269 ? -10.745 -14.827 -14.037 1.00 98.81 269 ALA A O 1
ATOM 2099 N N . ASP A 1 270 ? -12.827 -14.419 -13.274 1.00 98.75 270 ASP A N 1
ATOM 2100 C CA . ASP A 1 270 ? -13.248 -13.614 -14.435 1.00 98.75 270 ASP A CA 1
ATOM 2101 C C . ASP A 1 270 ? -12.349 -12.382 -14.618 1.00 98.75 270 ASP A C 1
ATOM 2103 O O . ASP A 1 270 ? -11.906 -12.096 -15.729 1.00 98.75 270 ASP A O 1
ATOM 2107 N N . LEU A 1 271 ? -12.006 -11.683 -13.531 1.00 98.69 271 LEU A N 1
ATOM 2108 C CA . LEU A 1 271 ? -11.075 -10.559 -13.589 1.00 98.69 271 LEU A CA 1
ATOM 2109 C C . LEU A 1 271 ? -9.673 -10.999 -14.029 1.00 98.69 271 LEU A C 1
ATOM 2111 O O . LEU A 1 271 ? -9.102 -10.396 -14.934 1.00 98.69 271 LEU A O 1
ATOM 2115 N N . GLY A 1 272 ? -9.132 -12.065 -13.432 1.00 98.56 272 GLY A N 1
ATOM 2116 C CA . GLY A 1 272 ? -7.822 -12.611 -13.792 1.00 98.56 272 GLY A CA 1
ATOM 2117 C C . GLY A 1 272 ? -7.725 -12.956 -15.279 1.00 98.56 272 GLY A C 1
ATOM 2118 O O . GLY A 1 272 ? -6.762 -12.562 -15.938 1.00 98.56 272 GLY A O 1
ATOM 2119 N N . ASP A 1 273 ? -8.750 -13.605 -15.837 1.00 98.56 273 ASP A N 1
ATOM 2120 C CA . ASP A 1 273 ? -8.818 -13.950 -17.263 1.00 98.56 273 ASP A CA 1
ATOM 2121 C C . ASP A 1 273 ? -8.782 -12.716 -18.173 1.00 98.56 273 ASP A C 1
ATOM 2123 O O . ASP A 1 273 ? -8.156 -12.737 -19.235 1.00 98.56 273 ASP A O 1
ATOM 2127 N N . ARG A 1 274 ? -9.405 -11.615 -17.746 1.00 98.50 274 ARG A N 1
ATOM 2128 C CA . ARG A 1 274 ? -9.434 -10.343 -18.488 1.00 98.50 274 ARG A CA 1
ATOM 2129 C C . ARG A 1 274 ? -8.126 -9.566 -18.405 1.00 98.50 274 ARG A C 1
ATOM 2131 O O . ARG A 1 274 ? -7.842 -8.774 -19.302 1.00 98.50 274 ARG A O 1
ATOM 2138 N N . LEU A 1 275 ? -7.325 -9.804 -17.367 1.00 98.56 275 LEU A N 1
ATOM 2139 C CA . LEU A 1 275 ? -6.002 -9.201 -17.196 1.00 98.56 275 LEU A CA 1
ATOM 2140 C C . LEU A 1 275 ? -4.900 -9.969 -17.947 1.00 98.56 275 LEU A C 1
ATOM 2142 O O . LEU A 1 275 ? -3.936 -9.357 -18.407 1.00 98.56 275 LEU A O 1
ATOM 2146 N N . LEU A 1 276 ? -5.048 -11.287 -18.142 1.00 98.19 276 LEU A N 1
ATOM 2147 C CA . LEU A 1 276 ? -4.063 -12.132 -18.841 1.00 98.19 276 LEU A CA 1
ATOM 2148 C C . LEU A 1 276 ? -3.601 -11.613 -20.220 1.00 98.19 276 LEU A C 1
ATOM 2150 O O . LEU A 1 276 ? -2.406 -11.733 -20.506 1.00 98.19 276 LEU A O 1
ATOM 2154 N N . PRO A 1 277 ? -4.453 -11.011 -21.080 1.00 97.88 277 PRO A N 1
ATOM 2155 C CA . PRO A 1 277 ? -4.013 -10.443 -22.354 1.00 97.88 277 PRO A CA 1
ATOM 2156 C C . PRO A 1 277 ? -2.867 -9.431 -22.234 1.00 97.88 277 PRO A C 1
ATOM 2158 O O . PRO A 1 277 ? -2.065 -9.332 -23.161 1.00 97.88 277 PRO A O 1
ATOM 2161 N N . ALA A 1 278 ? -2.748 -8.715 -21.109 1.00 97.94 278 ALA A N 1
ATOM 2162 C CA . ALA A 1 278 ? -1.663 -7.760 -20.888 1.00 97.94 278 ALA A CA 1
ATOM 2163 C C . ALA A 1 278 ? -0.279 -8.422 -20.890 1.00 97.94 278 ALA A C 1
ATOM 2165 O O . ALA A 1 278 ? 0.687 -7.796 -21.312 1.00 97.94 278 ALA A O 1
ATOM 2166 N N . PHE A 1 279 ? -0.183 -9.689 -20.475 1.00 97.06 279 PHE A N 1
ATOM 2167 C CA . PHE A 1 279 ? 1.069 -10.449 -20.383 1.00 97.06 279 PHE A CA 1
ATOM 2168 C C . PHE A 1 279 ? 1.542 -11.015 -21.726 1.00 97.06 279 PHE A C 1
ATOM 2170 O O . PHE A 1 279 ? 2.638 -11.575 -21.810 1.00 97.06 279 PHE A O 1
ATOM 2177 N N . VAL A 1 280 ? 0.739 -10.891 -22.789 1.00 93.75 280 VAL A N 1
ATOM 2178 C CA . VAL A 1 280 ? 1.079 -11.396 -24.125 1.00 93.75 280 VAL A CA 1
ATOM 2179 C C . VAL A 1 280 ? 2.044 -10.424 -24.811 1.00 93.75 280 VAL A C 1
ATOM 2181 O O . VAL A 1 280 ? 1.698 -9.706 -25.748 1.00 93.75 280 VAL A O 1
ATOM 2184 N N . THR A 1 281 ? 3.285 -10.408 -24.328 1.00 93.81 281 THR A N 1
ATOM 2185 C CA . THR A 1 281 ? 4.388 -9.595 -24.853 1.00 93.81 281 THR A CA 1
ATOM 2186 C C . THR A 1 281 ? 5.604 -10.476 -25.158 1.00 93.81 281 THR A C 1
ATOM 2188 O O . THR A 1 281 ? 5.746 -11.556 -24.579 1.00 93.81 281 THR A O 1
ATOM 2191 N N . PRO A 1 282 ? 6.525 -10.052 -26.047 1.00 91.19 282 PRO A N 1
A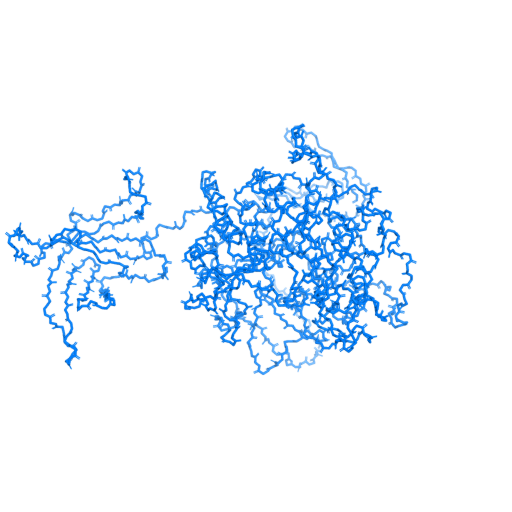TOM 2192 C CA . PRO A 1 282 ? 7.753 -10.805 -26.322 1.00 91.19 282 PRO A CA 1
ATOM 2193 C C . PRO A 1 282 ? 8.608 -11.084 -25.079 1.00 91.19 282 PRO A C 1
ATOM 2195 O O . PRO A 1 282 ? 9.311 -12.093 -25.029 1.00 91.19 282 PRO A O 1
ATOM 2198 N N . THR A 1 283 ? 8.570 -10.194 -24.083 1.00 92.69 283 THR A N 1
ATOM 2199 C CA . THR A 1 283 ? 9.349 -10.332 -22.844 1.00 92.69 283 THR A CA 1
ATOM 2200 C C . THR A 1 283 ? 8.596 -11.072 -21.734 1.00 92.69 283 THR A C 1
ATOM 2202 O O . THR A 1 283 ? 9.234 -11.551 -20.797 1.00 92.69 283 THR A O 1
ATOM 2205 N N . GLY A 1 284 ? 7.265 -11.173 -21.829 1.00 93.25 284 GLY A N 1
ATOM 2206 C CA . GLY A 1 284 ? 6.378 -11.621 -20.753 1.00 93.25 284 GLY A CA 1
ATOM 2207 C C . GLY A 1 284 ? 6.113 -10.560 -19.676 1.00 93.25 284 GLY A C 1
ATOM 2208 O O . GLY A 1 284 ? 5.350 -10.820 -18.752 1.00 93.25 284 GLY A O 1
ATOM 2209 N N . ILE A 1 285 ? 6.724 -9.374 -19.780 1.00 97.81 285 ILE A N 1
ATOM 2210 C CA . ILE A 1 285 ? 6.421 -8.214 -18.933 1.00 97.81 285 ILE A CA 1
ATOM 2211 C C . ILE A 1 285 ? 5.104 -7.614 -19.445 1.00 97.81 285 ILE A C 1
ATOM 2213 O O . ILE A 1 285 ? 5.019 -7.342 -20.648 1.00 97.81 285 ILE A O 1
ATOM 2217 N N . PRO A 1 286 ? 4.074 -7.441 -18.602 1.00 98.19 286 PRO A N 1
ATOM 2218 C CA . PRO A 1 286 ? 2.763 -7.023 -19.066 1.00 98.19 286 PRO A CA 1
ATOM 2219 C C . PRO A 1 286 ? 2.731 -5.558 -19.498 1.00 98.19 286 PRO A C 1
ATOM 2221 O O . PRO A 1 286 ? 3.477 -4.727 -18.981 1.00 98.19 286 PRO A O 1
ATOM 2224 N N . PHE A 1 287 ? 1.819 -5.236 -20.415 1.00 98.19 287 PHE A N 1
ATOM 2225 C CA . PHE A 1 287 ? 1.375 -3.858 -20.632 1.00 98.19 287 PHE A CA 1
ATOM 2226 C C . PHE A 1 287 ? 0.830 -3.248 -19.332 1.00 98.19 287 PHE A C 1
ATOM 2228 O O . PHE A 1 287 ? 0.248 -3.954 -18.508 1.00 98.19 287 PHE A O 1
ATOM 2235 N N . GLY A 1 288 ? 0.986 -1.930 -19.163 1.00 96.00 288 GLY A N 1
ATOM 2236 C CA . GLY A 1 288 ? 0.458 -1.221 -17.992 1.00 96.00 288 GLY A CA 1
ATOM 2237 C C . GLY A 1 288 ? -1.073 -1.166 -17.954 1.00 96.00 288 GLY A C 1
ATOM 2238 O O . GLY A 1 288 ? -1.656 -1.154 -16.870 1.00 96.00 288 GLY A O 1
ATOM 2239 N N . THR A 1 289 ? -1.716 -1.200 -19.124 1.00 96.00 289 THR A N 1
ATOM 2240 C CA . THR A 1 289 ? -3.167 -1.041 -19.282 1.00 96.00 289 THR A CA 1
ATOM 2241 C C . THR A 1 289 ? -3.770 -2.182 -20.099 1.00 96.00 289 THR A C 1
ATOM 2243 O O . THR A 1 289 ? -3.153 -2.701 -21.034 1.00 96.00 289 THR A O 1
ATOM 2246 N N . VAL A 1 290 ? -5.015 -2.546 -19.792 1.00 96.56 290 VAL A N 1
ATOM 2247 C CA . VAL A 1 290 ? -5.822 -3.493 -20.574 1.00 96.56 290 VAL A CA 1
ATOM 2248 C C . VAL A 1 290 ? -7.286 -3.054 -20.601 1.00 96.56 290 VAL A C 1
ATOM 2250 O O . VAL A 1 290 ? -7.780 -2.487 -19.632 1.00 96.56 290 VAL A O 1
ATOM 2253 N N . ASN A 1 291 ? -8.008 -3.310 -21.696 1.00 97.25 291 ASN A N 1
ATOM 2254 C CA . ASN A 1 291 ? -9.464 -3.180 -21.714 1.00 97.25 291 ASN A CA 1
ATOM 2255 C C . ASN A 1 291 ? -10.110 -4.492 -21.250 1.00 97.25 291 ASN A C 1
ATOM 2257 O O . ASN A 1 291 ? -9.857 -5.547 -21.836 1.00 97.25 291 ASN A O 1
ATOM 2261 N N . LEU A 1 292 ? -10.981 -4.427 -20.239 1.00 96.69 292 LEU A N 1
ATOM 2262 C CA . LEU A 1 292 ? -11.547 -5.617 -19.590 1.00 96.69 292 LEU A CA 1
ATOM 2263 C C . LEU A 1 292 ? -12.440 -6.479 -20.502 1.00 96.69 292 LEU A C 1
ATOM 2265 O O . LEU A 1 292 ? -12.651 -7.658 -20.219 1.00 96.69 292 LEU A O 1
ATOM 2269 N N . ARG A 1 293 ? -12.951 -5.938 -21.614 1.00 96.56 293 ARG A N 1
ATOM 2270 C CA . ARG A 1 293 ? -13.724 -6.694 -22.615 1.00 96.56 293 ARG A CA 1
ATOM 2271 C C . ARG A 1 293 ? -12.907 -7.046 -23.855 1.00 96.56 293 ARG A C 1
ATOM 2273 O O . ARG A 1 293 ? -13.120 -8.094 -24.460 1.00 96.56 293 ARG A O 1
ATOM 2280 N N . ARG A 1 294 ? -12.023 -6.147 -24.287 1.00 95.88 294 ARG A N 1
ATOM 2281 C CA . ARG A 1 294 ? -11.373 -6.197 -25.609 1.00 95.88 294 ARG A CA 1
ATOM 2282 C C . ARG A 1 294 ? -9.900 -6.613 -25.564 1.00 95.88 294 ARG A C 1
ATOM 2284 O O . ARG A 1 294 ? -9.317 -6.815 -26.628 1.00 95.88 294 ARG A O 1
ATOM 2291 N N . GLY A 1 295 ? -9.306 -6.751 -24.380 1.00 96.81 295 GLY A N 1
ATOM 2292 C CA . GLY A 1 295 ? -7.872 -6.985 -24.212 1.00 96.81 295 GLY A CA 1
ATOM 2293 C C . GLY A 1 295 ? -7.049 -5.709 -24.414 1.00 96.81 295 GLY A C 1
ATOM 2294 O O . GLY A 1 295 ? -7.543 -4.601 -24.226 1.00 96.81 295 GLY A O 1
ATOM 2295 N N . VAL A 1 296 ? -5.773 -5.842 -24.776 1.00 96.75 296 VAL A N 1
ATOM 2296 C CA . VAL A 1 296 ? -4.859 -4.690 -24.896 1.00 96.75 296 VAL A CA 1
ATOM 2297 C C . VAL A 1 296 ? -5.269 -3.778 -26.072 1.00 96.75 296 VAL A C 1
ATOM 2299 O O . VAL A 1 296 ? -5.398 -4.272 -27.200 1.00 96.75 296 VAL A O 1
ATOM 2302 N N . PRO A 1 297 ? -5.470 -2.461 -25.855 1.00 93.25 297 PRO A N 1
ATOM 2303 C CA . PRO A 1 297 ? -5.813 -1.515 -26.917 1.00 93.25 297 PRO A CA 1
ATOM 2304 C C . PRO A 1 297 ? -4.762 -1.436 -28.035 1.00 93.25 297 PRO A C 1
ATOM 2306 O O . PRO A 1 297 ? -3.559 -1.600 -27.828 1.00 93.25 297 PRO A O 1
ATOM 2309 N N . LYS A 1 298 ? -5.202 -1.125 -29.262 1.00 92.25 298 LYS A N 1
ATOM 2310 C CA . LYS A 1 298 ? -4.272 -0.883 -30.377 1.00 92.25 298 LYS A CA 1
ATOM 2311 C C . LYS A 1 298 ? -3.508 0.418 -30.144 1.00 92.25 298 LYS A C 1
ATOM 2313 O O . LYS A 1 298 ? -4.123 1.476 -30.094 1.00 92.25 298 LYS A O 1
ATOM 2318 N N . GLY A 1 299 ? -2.180 0.338 -30.124 1.00 91.12 299 GLY A N 1
ATOM 2319 C CA . GLY A 1 299 ? -1.318 1.498 -29.893 1.00 91.12 299 GLY A CA 1
ATOM 2320 C C . GLY A 1 299 ? -1.070 1.802 -28.416 1.00 91.12 299 GLY A C 1
ATOM 2321 O O . GLY A 1 299 ? -0.508 2.856 -28.131 1.00 91.12 299 GLY A O 1
ATOM 2322 N N . GLU A 1 300 ? -1.460 0.897 -27.509 1.00 94.44 300 GLU A N 1
ATOM 2323 C CA . GLU A 1 300 ? -1.071 0.971 -26.099 1.00 94.44 300 GLU A CA 1
ATOM 2324 C C . GLU A 1 300 ? 0.451 1.097 -25.964 1.00 94.44 300 GLU A C 1
ATOM 2326 O O . GLU A 1 300 ? 1.215 0.484 -26.720 1.00 94.44 300 GLU A O 1
ATOM 2331 N N . THR A 1 301 ? 0.889 1.914 -25.006 1.00 94.94 301 THR A N 1
ATOM 2332 C CA . THR A 1 301 ? 2.314 2.117 -24.746 1.00 94.94 301 THR A CA 1
ATOM 2333 C C . THR A 1 301 ? 2.976 0.809 -24.324 1.00 94.94 301 THR A C 1
ATOM 2335 O O . THR A 1 301 ? 2.491 0.108 -23.444 1.00 94.94 301 THR A O 1
ATOM 2338 N N . SER A 1 302 ? 4.128 0.486 -24.910 1.00 95.19 302 SER A N 1
ATOM 2339 C CA . SER A 1 302 ? 4.953 -0.638 -24.463 1.00 95.19 302 SER A CA 1
ATOM 2340 C C . SER A 1 302 ? 5.697 -0.339 -23.162 1.00 95.19 302 SER A C 1
ATOM 2342 O O . SER A 1 302 ? 6.453 -1.179 -22.706 1.00 95.19 302 SER A O 1
ATOM 2344 N N . VAL A 1 303 ? 5.539 0.833 -22.547 1.00 97.38 303 VAL A N 1
ATOM 2345 C CA . VAL A 1 303 ? 6.275 1.188 -21.329 1.00 97.38 303 VAL A CA 1
ATOM 2346 C C . VAL A 1 303 ? 5.501 0.752 -20.086 1.00 97.38 303 VAL A C 1
ATOM 2348 O O . VAL A 1 303 ? 4.393 1.226 -19.853 1.00 97.38 303 VAL A O 1
ATOM 2351 N N . ALA A 1 304 ? 6.111 -0.102 -19.266 1.00 97.19 304 ALA A N 1
ATOM 2352 C CA . ALA A 1 304 ? 5.593 -0.522 -17.966 1.00 97.19 304 ALA A CA 1
ATOM 2353 C C . ALA A 1 304 ? 6.547 -0.100 -16.842 1.00 97.19 304 ALA A C 1
ATOM 2355 O O . ALA A 1 304 ? 7.762 -0.038 -17.047 1.00 97.19 304 ALA A O 1
ATOM 2356 N N . SER A 1 305 ? 6.009 0.183 -15.654 1.00 98.19 305 SER A N 1
ATOM 2357 C CA . SER A 1 305 ? 6.829 0.405 -14.461 1.00 98.19 305 SER A CA 1
ATOM 2358 C C . SER A 1 305 ? 7.276 -0.922 -13.842 1.00 98.19 305 SER A C 1
ATOM 2360 O O . SER A 1 305 ? 6.615 -1.953 -13.995 1.00 98.19 305 SER A O 1
ATOM 2362 N N . THR A 1 306 ? 8.394 -0.907 -13.118 1.00 98.62 306 THR A N 1
ATOM 2363 C CA . THR A 1 306 ? 8.920 -2.100 -12.434 1.00 98.62 306 THR A CA 1
ATOM 2364 C C . THR A 1 306 ? 7.956 -2.625 -11.373 1.00 98.62 306 THR A C 1
ATOM 2366 O O . THR A 1 306 ? 7.715 -3.828 -11.327 1.00 98.62 306 THR A O 1
ATOM 2369 N N . ALA A 1 307 ? 7.357 -1.744 -10.569 1.00 98.25 307 ALA A N 1
ATOM 2370 C CA . ALA A 1 307 ? 6.292 -2.100 -9.634 1.00 98.25 307 ALA A CA 1
ATOM 2371 C C . ALA A 1 307 ? 5.063 -2.635 -10.384 1.00 98.25 307 ALA A C 1
ATOM 2373 O O . ALA A 1 307 ? 4.584 -3.726 -10.091 1.00 98.25 307 ALA A O 1
ATOM 2374 N N . GLY A 1 308 ? 4.616 -1.941 -11.437 1.00 97.62 308 GLY A N 1
ATOM 2375 C CA . GLY A 1 308 ? 3.405 -2.322 -12.161 1.00 97.62 308 GLY A CA 1
ATOM 2376 C C . GLY A 1 308 ? 3.469 -3.706 -12.810 1.00 97.62 308 GLY A C 1
ATOM 2377 O O . GLY A 1 308 ? 2.475 -4.426 -12.836 1.00 97.62 308 GLY A O 1
ATOM 2378 N N . ALA A 1 309 ? 4.645 -4.106 -13.293 1.00 97.81 309 ALA A N 1
ATOM 2379 C CA . ALA A 1 309 ? 4.872 -5.436 -13.850 1.00 97.81 309 ALA A CA 1
ATOM 2380 C C . ALA A 1 309 ? 5.320 -6.484 -12.813 1.00 97.81 309 ALA A C 1
ATOM 2382 O O . ALA A 1 309 ? 5.131 -7.683 -13.027 1.00 97.81 309 ALA A O 1
ATOM 2383 N N . GLY A 1 310 ? 5.958 -6.056 -11.723 1.00 97.75 310 GLY A N 1
ATOM 2384 C CA . GLY A 1 310 ? 6.562 -6.924 -10.711 1.00 97.75 310 GLY A CA 1
ATOM 2385 C C . GLY A 1 310 ? 5.620 -7.339 -9.582 1.00 97.75 310 GLY A C 1
ATOM 2386 O O . GLY A 1 310 ? 5.787 -8.410 -8.995 1.00 97.75 310 GLY A O 1
ATOM 2387 N N . SER A 1 311 ? 4.602 -6.528 -9.317 1.00 98.62 311 SER A N 1
ATOM 2388 C CA . SER A 1 311 ? 3.751 -6.622 -8.129 1.00 98.62 311 SER A CA 1
ATOM 2389 C C . SER A 1 311 ? 2.393 -7.259 -8.421 1.00 98.62 311 SER A C 1
ATOM 2391 O O . SER A 1 311 ? 1.357 -6.814 -7.945 1.00 98.62 311 SER A O 1
ATOM 2393 N N . LEU A 1 312 ? 2.400 -8.302 -9.253 1.00 98.75 312 LEU A N 1
ATOM 2394 C CA . LEU A 1 312 ? 1.205 -9.071 -9.637 1.00 98.75 312 LEU A CA 1
ATOM 2395 C C . LEU A 1 312 ? 1.274 -10.520 -9.127 1.00 98.75 312 LEU A C 1
ATOM 2397 O O . LEU A 1 312 ? 0.304 -11.273 -9.185 1.00 98.75 312 LEU A O 1
ATOM 2401 N N . SER A 1 313 ? 2.463 -10.941 -8.681 1.00 98.38 313 SER A N 1
ATOM 2402 C CA . SER A 1 313 ? 2.800 -12.340 -8.410 1.00 98.38 313 SER A CA 1
ATOM 2403 C C . SER A 1 313 ? 2.085 -12.917 -7.193 1.00 98.38 313 SER A C 1
ATOM 2405 O O . SER A 1 313 ? 1.726 -14.096 -7.236 1.00 98.38 313 SER A O 1
ATOM 2407 N N . ILE A 1 314 ? 1.810 -12.120 -6.157 1.00 98.75 314 ILE A N 1
ATOM 2408 C CA . ILE A 1 314 ? 1.120 -12.598 -4.955 1.00 98.75 314 ILE A CA 1
ATOM 2409 C C . ILE A 1 314 ? -0.325 -12.995 -5.281 1.00 98.75 314 ILE A C 1
ATOM 2411 O O . ILE A 1 314 ? -0.715 -14.138 -5.030 1.00 98.75 314 ILE A O 1
ATOM 2415 N N . GLU A 1 315 ? -1.101 -12.102 -5.890 1.00 98.88 315 GLU A N 1
ATOM 2416 C CA . GLU A 1 315 ? -2.5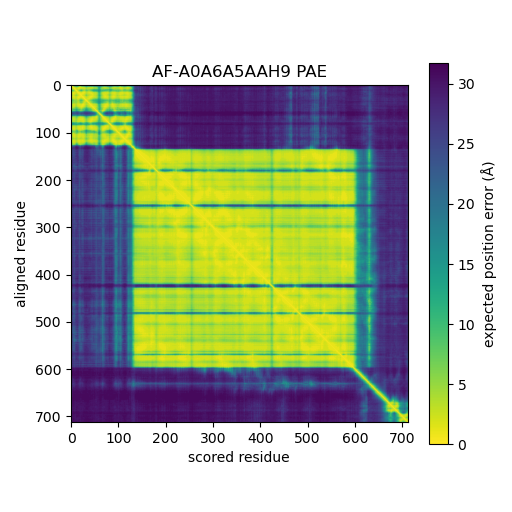18 -12.289 -6.213 1.00 98.88 315 GLU A CA 1
ATOM 2417 C C . GLU A 1 315 ? -2.711 -13.342 -7.300 1.00 98.88 315 GLU A C 1
ATOM 2419 O O . GLU A 1 315 ? -3.523 -14.253 -7.140 1.00 98.88 315 GLU A O 1
ATOM 2424 N N . PHE A 1 316 ? -1.927 -13.284 -8.382 1.00 98.88 316 PHE A N 1
ATOM 2425 C CA . PHE A 1 316 ? -2.033 -14.256 -9.473 1.00 98.88 316 PHE A CA 1
ATOM 2426 C C . PHE A 1 316 ? -1.638 -15.669 -9.014 1.00 98.88 316 PHE A C 1
ATOM 2428 O O . PHE A 1 316 ? -2.232 -16.663 -9.452 1.00 98.88 316 PHE A O 1
ATOM 2435 N N . THR A 1 317 ? -0.677 -15.793 -8.094 1.00 98.81 317 THR A N 1
ATOM 2436 C CA . THR A 1 317 ? -0.332 -17.097 -7.510 1.00 98.81 317 THR A CA 1
ATOM 2437 C C . THR A 1 317 ? -1.448 -17.614 -6.608 1.00 98.81 317 THR A C 1
ATOM 2439 O O . THR A 1 317 ? -1.833 -18.776 -6.751 1.00 98.81 317 THR A O 1
ATOM 2442 N N . MET A 1 318 ? -2.044 -16.766 -5.760 1.00 98.88 318 MET A N 1
ATOM 2443 C CA . MET A 1 318 ? -3.205 -17.158 -4.950 1.00 98.88 318 MET A CA 1
ATOM 2444 C C . MET A 1 318 ? -4.375 -17.600 -5.833 1.00 98.88 318 MET A C 1
ATOM 2446 O O . MET A 1 318 ? -4.946 -18.670 -5.619 1.00 98.88 318 MET A O 1
ATOM 2450 N N . LEU A 1 319 ? -4.693 -16.826 -6.875 1.00 98.88 319 LEU A N 1
ATOM 2451 C CA . LEU A 1 319 ? -5.751 -17.161 -7.825 1.00 98.88 319 LEU A CA 1
ATOM 2452 C C . LEU A 1 319 ? -5.498 -18.528 -8.471 1.00 98.88 319 LEU A C 1
ATOM 2454 O O . LEU A 1 319 ? -6.414 -19.345 -8.565 1.00 98.88 319 LEU A O 1
ATOM 2458 N N . SER A 1 320 ? -4.251 -18.826 -8.843 1.00 98.81 320 SER A N 1
ATOM 2459 C CA . SER A 1 320 ? -3.873 -20.136 -9.388 1.00 98.81 320 SER A CA 1
ATOM 2460 C C . SER A 1 320 ? -4.070 -21.276 -8.393 1.00 98.81 320 SER A C 1
ATOM 2462 O O . SER A 1 320 ? -4.532 -22.354 -8.766 1.00 98.81 320 SER A O 1
ATOM 2464 N N . ILE A 1 321 ? -3.749 -21.050 -7.116 1.00 98.62 321 ILE A N 1
ATOM 2465 C CA . ILE A 1 321 ? -3.938 -22.038 -6.047 1.00 98.62 321 ILE A CA 1
ATOM 2466 C C . ILE A 1 321 ? -5.421 -22.320 -5.813 1.00 98.62 321 ILE A C 1
ATOM 2468 O O . ILE A 1 321 ? -5.795 -23.487 -5.669 1.00 98.62 321 ILE A O 1
ATOM 2472 N N . LEU A 1 322 ? -6.266 -21.291 -5.801 1.00 98.56 322 LEU A N 1
ATOM 2473 C CA . LEU A 1 322 ? -7.699 -21.435 -5.535 1.00 98.56 322 LEU A CA 1
ATOM 2474 C C . LEU A 1 322 ? -8.463 -22.023 -6.728 1.00 98.56 322 LEU A C 1
ATOM 2476 O O . LEU A 1 322 ? -9.327 -22.877 -6.545 1.00 98.56 322 LEU A O 1
ATOM 2480 N N . THR A 1 323 ? -8.107 -21.631 -7.952 1.00 98.44 323 THR A N 1
ATOM 2481 C CA . THR A 1 323 ? -8.734 -22.135 -9.190 1.00 98.44 323 THR A CA 1
ATOM 2482 C C . THR A 1 323 ? -8.128 -23.445 -9.694 1.00 98.44 323 THR A C 1
ATOM 2484 O O . THR A 1 323 ? -8.681 -24.075 -10.593 1.00 98.44 323 THR A O 1
ATOM 2487 N N . LYS A 1 324 ? -6.985 -23.863 -9.131 1.00 97.88 324 LYS A N 1
ATOM 2488 C CA . LYS A 1 324 ? -6.151 -24.976 -9.619 1.00 97.88 324 LYS A CA 1
ATOM 2489 C C . LYS A 1 324 ? -5.686 -24.789 -11.074 1.00 97.88 324 LYS A C 1
ATOM 2491 O O . LYS A 1 324 ? -5.410 -25.770 -11.763 1.00 97.88 324 LYS A O 1
ATOM 2496 N N . ASN A 1 325 ? -5.565 -23.540 -11.526 1.00 96.88 325 ASN A N 1
ATOM 2497 C CA . ASN A 1 325 ? -5.113 -23.178 -12.865 1.00 96.88 325 ASN A CA 1
ATOM 2498 C C . ASN A 1 325 ? -3.772 -22.420 -12.794 1.00 96.88 325 ASN A C 1
ATOM 2500 O O . ASN A 1 325 ? -3.758 -21.277 -12.349 1.00 96.88 325 ASN A O 1
ATOM 2504 N N . PRO A 1 326 ? -2.642 -23.003 -13.237 1.00 97.06 326 PRO A N 1
ATOM 2505 C CA . PRO A 1 326 ? -1.320 -22.399 -13.060 1.00 97.06 326 PRO A CA 1
ATOM 2506 C C . PRO A 1 326 ? -1.040 -21.190 -13.966 1.00 97.06 326 PRO A C 1
ATOM 2508 O O . PRO A 1 326 ? -0.010 -20.542 -13.785 1.00 97.06 326 PRO A O 1
ATOM 2511 N N . ILE A 1 327 ? -1.913 -20.878 -14.934 1.00 96.56 327 ILE A N 1
ATOM 2512 C CA . ILE A 1 327 ? -1.652 -19.842 -15.946 1.00 96.56 327 ILE A CA 1
ATOM 2513 C C . ILE A 1 327 ? -1.407 -18.457 -15.333 1.00 96.56 327 ILE A C 1
ATOM 2515 O O . ILE A 1 327 ? -0.555 -17.717 -15.822 1.00 96.56 327 ILE A O 1
ATOM 2519 N N . TYR A 1 328 ? -2.102 -18.116 -14.243 1.00 98.50 328 TYR A N 1
ATOM 2520 C CA . TYR A 1 328 ? -1.957 -16.807 -13.612 1.00 98.50 328 TYR A CA 1
ATOM 2521 C C . TYR A 1 328 ? -0.583 -16.697 -12.928 1.00 98.50 328 TYR A C 1
ATOM 2523 O O . TYR A 1 328 ? 0.178 -15.770 -13.205 1.00 98.50 328 TYR A O 1
ATOM 2531 N N . ALA A 1 329 ? -0.212 -17.684 -12.105 1.00 98.12 329 ALA A N 1
ATOM 2532 C CA . ALA A 1 329 ? 1.088 -17.751 -11.438 1.00 98.12 329 ALA A CA 1
ATOM 2533 C C . ALA A 1 329 ? 2.223 -17.738 -12.465 1.00 98.12 329 ALA A C 1
ATOM 2535 O O . ALA A 1 329 ? 3.204 -17.016 -12.310 1.00 98.12 329 ALA A O 1
ATOM 2536 N N . GLN A 1 330 ? 2.064 -18.504 -13.545 1.00 96.06 330 GLN A N 1
ATOM 2537 C CA . GLN A 1 330 ? 3.012 -18.558 -14.646 1.00 96.06 330 GLN A CA 1
ATOM 2538 C C . GLN A 1 330 ? 3.223 -17.184 -15.289 1.00 96.06 330 GLN A C 1
ATOM 2540 O O . GLN A 1 330 ? 4.369 -16.761 -15.433 1.00 96.06 330 GLN A O 1
ATOM 2545 N N . ALA A 1 331 ? 2.145 -16.479 -15.642 1.00 96.69 331 ALA A N 1
ATOM 2546 C CA . ALA A 1 331 ? 2.222 -15.160 -16.264 1.00 96.69 331 ALA A CA 1
ATOM 2547 C C . ALA A 1 331 ? 2.937 -14.142 -15.358 1.00 96.69 331 ALA A C 1
ATOM 2549 O O . ALA A 1 331 ? 3.901 -13.500 -15.779 1.00 96.69 331 ALA A O 1
ATOM 2550 N N . ALA A 1 332 ? 2.533 -14.051 -14.088 1.00 98.06 332 ALA A N 1
ATOM 2551 C CA . ALA A 1 332 ? 3.099 -13.075 -13.162 1.00 98.06 332 ALA A CA 1
ATOM 2552 C C . ALA A 1 332 ? 4.557 -13.386 -12.778 1.00 98.06 332 ALA A C 1
ATOM 2554 O O . ALA A 1 332 ? 5.403 -12.491 -12.776 1.00 98.06 332 ALA A O 1
ATOM 2555 N N . ARG A 1 333 ? 4.906 -14.655 -12.525 1.00 96.88 333 ARG A N 1
ATOM 2556 C CA . ARG A 1 333 ? 6.302 -15.048 -12.249 1.00 96.88 333 ARG A CA 1
ATOM 2557 C C . ARG A 1 333 ? 7.210 -14.818 -13.452 1.00 96.88 333 ARG A C 1
ATOM 2559 O O . ARG A 1 333 ? 8.362 -14.415 -13.292 1.00 96.88 333 ARG A O 1
ATOM 2566 N N . GLN A 1 334 ? 6.702 -15.040 -14.661 1.00 94.88 334 GLN A N 1
ATOM 2567 C CA . GLN A 1 334 ? 7.437 -14.762 -15.889 1.00 94.88 334 GLN A CA 1
ATOM 2568 C C . GLN A 1 334 ? 7.755 -13.266 -16.041 1.00 94.88 334 GLN A C 1
ATOM 2570 O O . GLN A 1 334 ? 8.877 -12.929 -16.425 1.00 94.88 334 GLN A O 1
ATOM 2575 N N . ALA A 1 335 ? 6.822 -12.377 -15.689 1.00 97.44 335 ALA A N 1
ATOM 2576 C CA . ALA A 1 335 ? 7.060 -10.934 -15.673 1.00 97.44 335 ALA A CA 1
ATOM 2577 C C . ALA A 1 335 ? 8.175 -10.545 -14.683 1.00 97.44 335 ALA A C 1
ATOM 2579 O O . ALA A 1 335 ? 9.115 -9.839 -15.055 1.00 97.44 335 ALA A O 1
ATOM 2580 N N . VAL A 1 336 ? 8.134 -11.089 -13.458 1.00 98.06 336 VAL A N 1
ATOM 2581 C CA . VAL A 1 336 ? 9.166 -10.874 -12.424 1.00 98.06 336 VAL A CA 1
ATOM 2582 C C . VAL A 1 336 ? 10.548 -11.324 -12.908 1.00 98.06 336 VAL A C 1
ATOM 2584 O O . VAL A 1 336 ? 11.514 -10.566 -12.801 1.00 98.06 336 VAL A O 1
ATOM 2587 N N . ARG A 1 337 ? 10.653 -12.514 -13.518 1.00 96.25 337 ARG A N 1
ATOM 2588 C CA . ARG A 1 337 ? 11.895 -12.995 -14.157 1.00 96.25 337 ARG A CA 1
ATOM 2589 C C . ARG A 1 337 ? 12.361 -12.033 -15.254 1.00 96.25 337 ARG A C 1
ATOM 2591 O O . ARG A 1 337 ? 13.550 -11.718 -15.342 1.00 96.25 337 ARG A O 1
ATOM 2598 N N . GLY A 1 338 ? 11.427 -11.548 -16.075 1.00 94.81 338 GLY A N 1
ATOM 2599 C CA . GLY A 1 338 ? 11.675 -10.583 -17.145 1.00 94.81 338 GLY A CA 1
ATOM 2600 C C . GLY A 1 338 ? 12.353 -9.302 -16.653 1.00 94.81 338 GLY A C 1
ATOM 2601 O O . GLY A 1 338 ? 13.306 -8.847 -17.292 1.00 94.81 338 GLY A O 1
ATOM 2602 N N . LEU A 1 339 ? 11.923 -8.774 -15.506 1.00 97.94 339 LEU A N 1
ATOM 2603 C CA . LEU A 1 339 ? 12.539 -7.624 -14.835 1.00 97.94 339 LEU A CA 1
ATOM 2604 C C . LEU A 1 339 ? 13.889 -7.995 -14.200 1.00 97.94 339 LEU A C 1
ATOM 2606 O O . LEU A 1 339 ? 14.913 -7.357 -14.457 1.00 97.94 339 LEU A O 1
ATOM 2610 N N . PHE A 1 340 ? 13.915 -9.064 -13.401 1.00 96.81 340 PHE A N 1
ATOM 2611 C CA . PHE A 1 340 ? 15.077 -9.461 -12.605 1.00 96.81 340 PHE A CA 1
ATOM 2612 C C . PHE A 1 340 ? 16.317 -9.792 -13.446 1.00 96.81 340 PHE A C 1
ATOM 2614 O O . PHE A 1 340 ? 17.436 -9.421 -13.081 1.00 96.81 340 PHE A O 1
ATOM 2621 N N . PHE A 1 341 ? 16.150 -10.476 -14.580 1.00 95.06 341 PHE A N 1
ATOM 2622 C CA . PHE A 1 341 ? 17.278 -10.844 -15.444 1.00 95.06 341 PHE A CA 1
ATOM 2623 C C . PHE A 1 341 ? 17.808 -9.686 -16.299 1.00 95.06 341 PHE A C 1
ATOM 2625 O O . PHE A 1 341 ? 18.789 -9.865 -17.021 1.00 95.06 341 PHE A O 1
ATOM 2632 N N . ARG A 1 342 ? 17.196 -8.500 -16.210 1.00 95.94 342 ARG A N 1
ATOM 2633 C CA . ARG A 1 342 ? 17.625 -7.280 -16.909 1.00 95.94 342 ARG A CA 1
ATOM 2634 C C . ARG A 1 342 ? 18.266 -6.248 -15.994 1.00 95.94 342 ARG A C 1
ATOM 2636 O O . ARG A 1 342 ? 18.551 -5.137 -16.428 1.00 95.94 342 ARG A O 1
ATOM 2643 N N . ARG A 1 343 ? 18.512 -6.608 -14.737 1.00 97.00 343 ARG A N 1
ATOM 2644 C CA . ARG A 1 343 ? 19.249 -5.770 -13.793 1.00 97.00 343 ARG A CA 1
ATOM 2645 C C . ARG A 1 343 ? 20.606 -5.358 -14.348 1.00 97.00 343 ARG A C 1
ATOM 2647 O O . ARG A 1 343 ? 21.226 -6.087 -15.124 1.00 97.00 343 ARG A O 1
ATOM 2654 N N . SER A 1 344 ? 21.078 -4.193 -13.926 1.00 95.81 344 SER A N 1
ATOM 2655 C CA . SER A 1 344 ? 22.415 -3.727 -14.271 1.00 95.81 344 SER A CA 1
ATOM 2656 C C . SER A 1 344 ? 23.499 -4.599 -13.624 1.00 95.81 344 SER A C 1
ATOM 2658 O O . SER A 1 344 ? 23.230 -5.436 -12.760 1.00 95.81 344 SER A O 1
ATOM 2660 N N . ALA A 1 345 ? 24.761 -4.357 -13.986 1.00 92.62 345 ALA A N 1
ATOM 2661 C CA . ALA A 1 345 ? 25.904 -4.995 -13.328 1.00 92.62 345 ALA A CA 1
ATOM 2662 C C . ALA A 1 345 ? 26.000 -4.672 -11.820 1.00 92.62 345 ALA A C 1
ATOM 2664 O O . ALA A 1 345 ? 26.652 -5.412 -11.089 1.00 92.62 345 ALA A O 1
ATOM 2665 N N . LEU A 1 346 ? 25.338 -3.602 -11.364 1.00 90.88 346 LEU A N 1
ATOM 2666 C CA . LEU A 1 346 ? 25.213 -3.232 -9.950 1.00 90.88 346 LEU A CA 1
ATOM 2667 C C . LEU A 1 346 ? 24.078 -3.983 -9.235 1.00 90.88 346 LEU A C 1
ATOM 2669 O O . LEU A 1 346 ? 23.856 -3.785 -8.049 1.00 90.88 346 LEU A O 1
ATOM 2673 N N . GLY A 1 347 ? 23.317 -4.819 -9.946 1.00 92.69 347 GLY A N 1
ATOM 2674 C CA . GLY A 1 347 ? 22.164 -5.526 -9.392 1.00 92.69 347 GLY A CA 1
ATOM 2675 C C . GLY A 1 347 ? 20.907 -4.664 -9.235 1.00 92.69 347 GLY A C 1
ATOM 2676 O O . GLY A 1 347 ? 19.940 -5.143 -8.642 1.00 92.69 347 GLY A O 1
ATOM 2677 N N . LEU A 1 348 ? 20.902 -3.443 -9.782 1.00 96.81 348 LEU A N 1
ATOM 2678 C CA . LEU A 1 348 ? 19.795 -2.483 -9.742 1.00 96.81 348 LEU A CA 1
ATOM 2679 C C . LEU A 1 348 ? 18.818 -2.668 -10.919 1.00 96.81 348 LEU A C 1
ATOM 2681 O O . LEU A 1 348 ? 19.217 -3.108 -11.999 1.00 96.81 348 LEU A O 1
ATOM 2685 N N . VAL A 1 349 ? 17.549 -2.302 -10.719 1.00 98.00 349 VAL A N 1
ATOM 2686 C CA . VAL A 1 349 ? 16.482 -2.261 -11.742 1.00 98.00 349 VAL A CA 1
ATOM 2687 C C . VAL A 1 349 ? 16.125 -0.809 -12.058 1.00 98.00 349 VAL A C 1
ATOM 2689 O O . VAL A 1 349 ? 16.173 0.036 -11.171 1.00 98.00 349 VAL A O 1
ATOM 2692 N N . GLY A 1 350 ? 15.768 -0.506 -13.307 1.00 97.25 350 GLY A N 1
ATOM 2693 C CA . GLY A 1 350 ? 15.218 0.808 -13.653 1.00 97.25 350 GLY A CA 1
ATOM 2694 C C . GLY A 1 350 ? 13.779 0.970 -13.154 1.00 97.25 350 GLY A C 1
ATOM 2695 O O . GLY A 1 350 ? 13.177 0.021 -12.651 1.00 97.25 350 GLY A O 1
ATOM 2696 N N . LYS A 1 351 ? 13.204 2.162 -13.321 1.00 97.25 351 LYS A N 1
ATOM 2697 C CA . LYS A 1 351 ? 11.803 2.445 -12.963 1.00 97.25 351 LYS A CA 1
ATOM 2698 C C . LYS A 1 351 ? 10.811 2.086 -14.059 1.00 97.25 351 LYS A C 1
ATOM 2700 O O . LYS A 1 351 ? 9.710 1.655 -13.737 1.00 97.25 351 LYS A O 1
ATOM 2705 N N . HIS A 1 352 ? 11.205 2.227 -15.325 1.00 98.31 352 HIS A N 1
ATOM 2706 C CA . HIS A 1 352 ? 10.360 1.915 -16.476 1.00 98.31 352 HIS A CA 1
ATOM 2707 C C . HIS A 1 352 ? 11.116 1.110 -17.530 1.00 98.31 352 HIS A C 1
ATOM 2709 O O . HIS A 1 352 ? 12.298 1.355 -17.789 1.00 98.31 352 HIS A O 1
ATOM 2715 N N . ILE A 1 353 ? 10.416 0.164 -18.149 1.00 98.19 353 ILE A N 1
ATOM 2716 C CA . ILE A 1 353 ? 10.948 -0.770 -19.138 1.00 98.19 353 ILE A CA 1
ATOM 2717 C C . ILE A 1 353 ? 9.993 -0.904 -20.321 1.00 98.19 353 ILE A C 1
ATOM 2719 O O . ILE A 1 353 ? 8.775 -0.867 -20.162 1.00 98.19 353 ILE A O 1
ATOM 2723 N N . ASP A 1 354 ? 10.548 -1.072 -21.515 1.00 98.19 354 ASP A N 1
ATOM 2724 C CA . ASP A 1 354 ? 9.776 -1.395 -22.706 1.00 98.19 354 ASP A CA 1
ATOM 2725 C C . ASP A 1 354 ? 9.466 -2.906 -22.746 1.00 98.19 354 ASP A C 1
ATOM 2727 O O . ASP A 1 354 ? 10.362 -3.748 -22.777 1.00 98.19 354 ASP A O 1
ATOM 2731 N N . THR A 1 355 ? 8.188 -3.269 -22.747 1.00 96.06 355 THR A N 1
ATOM 2732 C CA . THR A 1 355 ? 7.669 -4.643 -22.679 1.00 96.06 355 THR A CA 1
ATOM 2733 C C . THR A 1 355 ? 7.896 -5.439 -23.964 1.00 96.06 355 THR A C 1
ATOM 2735 O O . THR A 1 355 ? 7.838 -6.673 -23.945 1.00 96.06 355 THR A O 1
ATOM 2738 N N . ALA A 1 356 ? 8.182 -4.776 -25.088 1.00 92.69 356 ALA A N 1
ATOM 2739 C CA . ALA A 1 356 ? 8.431 -5.425 -26.371 1.00 92.69 356 ALA A CA 1
ATOM 2740 C C . ALA A 1 356 ? 9.914 -5.767 -26.564 1.00 92.69 356 ALA A C 1
ATOM 2742 O O . ALA A 1 356 ? 10.252 -6.867 -27.000 1.00 92.69 356 ALA A O 1
ATOM 2743 N N . THR A 1 357 ? 10.798 -4.831 -26.228 1.00 95.56 357 THR A N 1
ATOM 2744 C CA . THR A 1 357 ? 12.252 -4.933 -26.415 1.00 95.56 357 THR A CA 1
ATOM 2745 C C . THR A 1 357 ? 12.968 -5.422 -25.158 1.00 95.56 357 THR A C 1
ATOM 2747 O O . THR A 1 357 ? 13.964 -6.140 -25.244 1.00 95.56 357 THR A O 1
ATOM 2750 N N . GLY A 1 358 ? 12.436 -5.091 -23.982 1.00 95.06 358 GLY A N 1
ATOM 2751 C CA . GLY A 1 358 ? 13.081 -5.309 -22.696 1.00 95.06 358 GLY A CA 1
ATOM 2752 C C . GLY A 1 358 ? 14.170 -4.286 -22.375 1.00 95.06 358 GLY A C 1
ATOM 2753 O O . GLY A 1 358 ? 15.001 -4.567 -21.519 1.00 95.06 358 GLY A O 1
ATOM 2754 N N . GLU A 1 359 ? 14.211 -3.144 -23.059 1.00 97.06 359 GLU A N 1
ATOM 2755 C CA . GLU A 1 359 ? 15.153 -2.063 -22.757 1.00 97.06 359 GLU A CA 1
ATOM 2756 C C . GLU A 1 359 ? 14.587 -1.129 -21.679 1.00 97.06 359 GLU A C 1
ATOM 2758 O O . GLU A 1 359 ? 13.401 -0.792 -21.687 1.00 97.06 359 GLU A O 1
ATOM 2763 N N . TRP A 1 360 ? 15.434 -0.690 -20.747 1.00 97.81 360 TRP A N 1
ATOM 2764 C CA . TRP A 1 360 ? 15.043 0.263 -19.705 1.00 97.81 360 TRP A CA 1
ATOM 2765 C C . TRP A 1 360 ? 14.835 1.656 -20.305 1.00 97.81 360 TRP A C 1
ATOM 2767 O O . TRP A 1 360 ? 15.762 2.239 -20.868 1.00 97.81 360 TRP A O 1
ATOM 2777 N N . THR A 1 361 ? 13.631 2.207 -20.160 1.00 97.31 361 THR A N 1
ATOM 2778 C CA . THR A 1 361 ? 13.263 3.545 -20.650 1.00 97.31 361 THR A CA 1
ATOM 2779 C C . THR A 1 361 ? 13.449 4.627 -19.587 1.00 97.31 361 THR A C 1
ATOM 2781 O O . THR A 1 361 ? 13.709 5.779 -19.927 1.00 97.31 361 THR A O 1
ATOM 2784 N N . GLU A 1 362 ? 13.400 4.257 -18.303 1.00 96.75 362 GLU A N 1
ATOM 2785 C CA . GLU A 1 362 ? 13.817 5.103 -17.185 1.00 96.75 362 GLU A CA 1
ATOM 2786 C C . GLU A 1 362 ? 14.810 4.350 -16.301 1.00 96.75 362 GLU A C 1
ATOM 2788 O O . GLU A 1 362 ? 14.470 3.380 -15.626 1.00 96.75 362 GLU A O 1
ATOM 2793 N N . THR A 1 363 ? 16.052 4.828 -16.287 1.00 95.62 363 THR A N 1
ATOM 2794 C CA . THR A 1 363 ? 17.185 4.164 -15.627 1.00 95.62 363 THR A CA 1
ATOM 2795 C C . THR A 1 363 ? 17.489 4.736 -14.240 1.00 95.62 363 THR A C 1
ATOM 2797 O O . THR A 1 363 ? 18.527 4.420 -13.658 1.00 95.62 363 THR A O 1
ATOM 2800 N N . SER A 1 364 ? 16.616 5.608 -13.724 1.00 94.75 364 SER A N 1
ATOM 2801 C CA . SER A 1 364 ? 16.575 5.925 -12.294 1.00 94.75 364 SER A CA 1
ATOM 2802 C C . SER A 1 364 ? 16.195 4.653 -11.535 1.00 94.75 364 SER A C 1
ATOM 2804 O O . SER A 1 364 ? 15.361 3.889 -12.012 1.00 94.75 364 SER A O 1
ATOM 2806 N N . SER A 1 365 ? 16.818 4.405 -10.391 1.00 95.69 365 SER A N 1
ATOM 2807 C CA . SER A 1 365 ? 16.665 3.187 -9.598 1.00 95.69 365 SER A CA 1
ATOM 2808 C C . SER A 1 365 ? 16.614 3.543 -8.128 1.00 95.69 365 SER A C 1
ATOM 2810 O O . SER A 1 365 ? 17.486 4.264 -7.645 1.00 95.69 365 SER A O 1
ATOM 2812 N N . GLY A 1 366 ? 15.672 2.961 -7.399 1.00 95.31 366 GLY A N 1
ATOM 2813 C CA . GLY A 1 366 ? 15.571 3.079 -5.951 1.00 95.31 366 GLY A CA 1
ATOM 2814 C C . GLY A 1 366 ? 14.383 2.298 -5.405 1.00 95.31 366 GLY A C 1
ATOM 2815 O O . GLY A 1 366 ? 13.584 1.778 -6.178 1.00 95.31 366 GLY A O 1
ATOM 2816 N N . PRO A 1 367 ? 14.249 2.198 -4.077 1.00 96.00 367 PRO A N 1
ATOM 2817 C CA . PRO A 1 367 ? 13.157 1.450 -3.466 1.00 96.00 367 PRO A CA 1
ATOM 2818 C C . PRO A 1 367 ? 11.824 2.211 -3.467 1.00 96.00 367 PRO A C 1
ATOM 2820 O O . PRO A 1 367 ? 10.862 1.690 -2.940 1.00 96.00 367 PRO A O 1
ATOM 2823 N N . GLY A 1 368 ? 11.755 3.446 -3.972 1.00 94.25 368 GLY A N 1
ATOM 2824 C CA . GLY A 1 368 ? 10.528 4.251 -3.938 1.00 94.25 368 GLY A CA 1
ATOM 2825 C C . GLY A 1 368 ? 9.582 3.993 -5.110 1.00 94.25 368 GLY A C 1
ATOM 2826 O O . GLY A 1 368 ? 9.658 2.966 -5.785 1.00 94.25 368 GLY A O 1
ATOM 2827 N N . SER A 1 369 ? 8.744 4.996 -5.386 1.00 93.56 369 SER A N 1
ATOM 2828 C CA . SER A 1 369 ? 7.728 4.965 -6.442 1.00 93.56 369 SER A CA 1
ATOM 2829 C C . SER A 1 369 ? 8.238 4.385 -7.769 1.00 93.56 369 SER A C 1
ATOM 2831 O O . SER A 1 369 ? 9.317 4.765 -8.247 1.00 93.56 369 SER A O 1
ATOM 2833 N N . ASN A 1 370 ? 7.404 3.530 -8.374 1.00 96.75 370 ASN A N 1
ATOM 2834 C CA . ASN A 1 370 ? 7.601 2.760 -9.614 1.00 96.75 370 ASN A CA 1
ATOM 2835 C C . ASN A 1 370 ? 8.466 1.498 -9.494 1.00 96.75 370 ASN A C 1
ATOM 2837 O O . ASN A 1 370 ? 8.605 0.784 -10.488 1.00 96.75 370 ASN A O 1
ATOM 2841 N N . SER A 1 371 ? 9.016 1.183 -8.322 1.00 97.44 371 SER A N 1
ATOM 2842 C CA . SER A 1 371 ? 9.804 -0.043 -8.099 1.00 97.44 371 SER A CA 1
ATOM 2843 C C . SER A 1 371 ? 9.645 -0.662 -6.708 1.00 97.44 371 SER A C 1
ATOM 2845 O O . SER A 1 371 ? 9.980 -1.830 -6.552 1.00 97.44 371 SER A O 1
ATOM 2847 N N . ASP A 1 372 ? 9.128 0.081 -5.731 1.00 97.88 372 ASP A N 1
ATOM 2848 C CA . ASP A 1 372 ? 8.775 -0.339 -4.365 1.00 97.88 372 ASP A CA 1
ATOM 2849 C C . ASP A 1 372 ? 8.320 -1.805 -4.208 1.00 97.88 372 ASP A C 1
ATOM 2851 O O . ASP A 1 372 ? 9.077 -2.673 -3.759 1.00 97.88 372 ASP A O 1
ATOM 2855 N N . SER A 1 373 ? 7.094 -2.098 -4.612 1.00 98.31 373 SER A N 1
ATOM 2856 C CA . SER A 1 373 ? 6.385 -3.345 -4.350 1.00 98.31 373 SER A CA 1
ATOM 2857 C C . SER A 1 373 ? 6.963 -4.538 -5.124 1.00 98.31 373 SER A C 1
ATOM 2859 O O . SER A 1 373 ? 6.737 -5.684 -4.738 1.00 98.31 373 SER A O 1
ATOM 2861 N N . PHE A 1 374 ? 7.815 -4.310 -6.137 1.00 98.69 374 PHE A N 1
ATOM 2862 C CA . PHE A 1 374 ? 8.591 -5.387 -6.767 1.00 98.69 374 PHE A CA 1
ATOM 2863 C C . PHE A 1 374 ? 9.536 -6.041 -5.752 1.00 98.69 374 PHE A C 1
ATOM 2865 O O . PHE A 1 374 ? 9.609 -7.267 -5.673 1.00 98.69 374 PHE A O 1
ATOM 2872 N N . TYR A 1 375 ? 10.237 -5.241 -4.941 1.00 98.56 375 TYR A N 1
ATOM 2873 C CA . TYR A 1 375 ? 11.115 -5.770 -3.894 1.00 98.56 375 TYR A CA 1
ATOM 2874 C C . TYR A 1 375 ? 10.310 -6.476 -2.803 1.00 98.56 375 TYR A C 1
ATOM 2876 O O . TYR A 1 375 ? 10.692 -7.553 -2.340 1.00 98.56 375 TYR A O 1
ATOM 2884 N N . GLU A 1 376 ? 9.182 -5.876 -2.427 1.00 98.44 376 GLU A N 1
ATOM 2885 C CA . GLU A 1 376 ? 8.258 -6.414 -1.437 1.00 98.44 376 GLU A CA 1
ATOM 2886 C C . GLU A 1 376 ? 7.748 -7.802 -1.842 1.00 98.44 376 GLU A C 1
ATOM 2888 O O . GLU A 1 376 ? 7.803 -8.741 -1.047 1.00 98.44 376 GLU A O 1
ATOM 2893 N N . TYR A 1 377 ? 7.313 -7.958 -3.096 1.00 98.69 377 TYR A N 1
ATOM 2894 C CA . TYR A 1 377 ? 6.718 -9.196 -3.596 1.00 98.69 377 TYR A CA 1
ATOM 2895 C C . TYR A 1 377 ? 7.749 -10.300 -3.756 1.00 98.69 377 TYR A C 1
ATOM 2897 O O . TYR A 1 377 ? 7.423 -11.453 -3.494 1.00 98.69 377 TYR A O 1
ATOM 2905 N N . LEU A 1 378 ? 9.007 -9.987 -4.080 1.00 97.88 378 LEU A N 1
ATOM 2906 C CA . LEU A 1 378 ? 10.068 -10.996 -4.069 1.00 97.88 378 LEU A CA 1
ATOM 2907 C C . LEU A 1 378 ? 10.226 -11.641 -2.681 1.00 97.88 378 LEU A C 1
ATOM 2909 O O . LEU A 1 378 ? 10.270 -12.867 -2.570 1.00 97.88 378 LEU A O 1
ATOM 2913 N N . LEU A 1 379 ? 10.246 -10.836 -1.613 1.00 95.50 379 LEU A N 1
ATOM 2914 C CA . LEU A 1 379 ? 10.315 -11.362 -0.249 1.00 95.50 379 LEU A CA 1
ATOM 2915 C C . LEU A 1 379 ? 9.005 -12.053 0.157 1.00 95.50 379 LEU A C 1
ATOM 2917 O O . LEU A 1 379 ? 9.023 -13.174 0.670 1.00 95.50 379 LEU A O 1
ATOM 2921 N N . LYS A 1 380 ? 7.859 -11.405 -0.079 1.00 97.50 380 LYS A N 1
ATOM 2922 C CA . LYS A 1 380 ? 6.547 -11.912 0.345 1.00 97.50 380 LYS A CA 1
ATOM 2923 C C . LYS A 1 380 ? 6.145 -13.192 -0.396 1.00 97.50 380 LYS A C 1
ATOM 2925 O O . LYS A 1 380 ? 5.510 -14.041 0.220 1.00 97.50 380 LYS A O 1
ATOM 2930 N N . MET A 1 381 ? 6.580 -13.409 -1.641 1.00 97.38 381 MET A N 1
ATOM 2931 C CA . MET A 1 381 ? 6.368 -14.672 -2.370 1.00 97.38 381 MET A CA 1
ATOM 2932 C C . MET A 1 381 ? 7.023 -15.854 -1.646 1.00 97.38 381 MET A C 1
ATOM 2934 O O . MET A 1 381 ? 6.421 -16.923 -1.526 1.00 97.38 381 MET A O 1
ATOM 2938 N N . TYR A 1 382 ? 8.223 -15.662 -1.092 1.00 93.62 382 TYR A N 1
ATOM 2939 C CA . TYR A 1 382 ? 8.864 -16.684 -0.268 1.00 93.62 382 TYR A CA 1
ATOM 2940 C C . TYR A 1 382 ? 8.137 -16.886 1.063 1.00 93.62 382 TYR A C 1
ATOM 2942 O O . TYR A 1 382 ? 7.851 -18.020 1.441 1.00 93.62 382 TYR A O 1
ATOM 2950 N N . VAL A 1 383 ? 7.804 -15.802 1.767 1.00 89.31 383 VAL A N 1
ATOM 2951 C CA . VAL A 1 383 ? 7.160 -15.890 3.089 1.00 89.31 383 VAL A CA 1
ATOM 2952 C C . VAL A 1 383 ? 5.771 -16.532 3.005 1.00 89.31 383 VAL A C 1
ATOM 2954 O O . VAL A 1 383 ? 5.420 -17.337 3.866 1.00 89.31 383 VAL A O 1
ATOM 2957 N N . LEU A 1 384 ? 4.995 -16.212 1.967 1.00 93.62 384 LEU A N 1
ATOM 2958 C CA . LEU A 1 384 ? 3.626 -16.693 1.802 1.00 93.62 384 LEU A CA 1
ATOM 2959 C C . LEU A 1 384 ? 3.551 -18.086 1.157 1.00 93.62 384 LEU A C 1
ATOM 2961 O O . LEU A 1 384 ? 2.765 -18.921 1.604 1.00 93.62 384 LEU A O 1
ATOM 2965 N N . TYR A 1 385 ? 4.359 -18.350 0.123 1.00 95.06 385 TYR A N 1
ATOM 2966 C CA . TYR A 1 385 ? 4.255 -19.570 -0.693 1.00 95.06 385 TYR A CA 1
ATOM 2967 C C . TYR A 1 385 ? 5.444 -20.529 -0.567 1.00 95.06 385 TYR A C 1
ATOM 2969 O O . TYR A 1 385 ? 5.393 -21.640 -1.096 1.00 95.06 385 TYR A O 1
ATOM 2977 N N . GLY A 1 386 ? 6.522 -20.135 0.111 1.00 88.38 386 GLY A N 1
ATOM 2978 C CA . GLY A 1 386 ? 7.771 -20.899 0.125 1.00 88.38 386 GLY A CA 1
ATOM 2979 C C . GLY A 1 386 ? 8.500 -20.893 -1.224 1.00 88.38 386 GLY A C 1
ATOM 2980 O O . GLY A 1 386 ? 9.247 -21.826 -1.512 1.00 88.38 386 GLY A O 1
ATOM 2981 N N . ASP A 1 387 ? 8.269 -19.879 -2.066 1.00 91.31 387 ASP A N 1
ATOM 2982 C CA . ASP A 1 387 ? 8.910 -19.746 -3.376 1.00 91.31 387 ASP A CA 1
ATOM 2983 C C . ASP A 1 387 ? 10.394 -19.369 -3.239 1.00 91.31 387 ASP A C 1
ATOM 2985 O O . ASP A 1 387 ? 10.751 -18.205 -3.048 1.00 91.31 387 ASP A O 1
ATOM 2989 N N . SER A 1 388 ? 11.274 -20.368 -3.312 1.00 87.62 388 SER A N 1
ATOM 2990 C CA . SER A 1 388 ? 12.719 -20.169 -3.167 1.00 87.62 388 SER A CA 1
ATOM 2991 C C . SER A 1 388 ? 13.325 -19.331 -4.291 1.00 87.62 388 SER A C 1
ATOM 2993 O O . SER A 1 388 ? 14.285 -18.612 -4.047 1.00 87.62 388 SER A O 1
ATOM 2995 N N . GLU A 1 389 ? 12.765 -19.382 -5.505 1.00 91.81 389 GLU A N 1
ATOM 2996 C CA . GLU A 1 389 ? 13.269 -18.577 -6.623 1.00 91.81 389 GLU A CA 1
ATOM 2997 C C . GLU A 1 389 ? 13.088 -17.082 -6.338 1.00 91.81 389 GLU A C 1
ATOM 2999 O O . GLU A 1 389 ? 13.986 -16.283 -6.594 1.00 91.81 389 GLU A O 1
ATOM 3004 N N . ALA A 1 390 ? 11.946 -16.700 -5.761 1.00 91.31 390 ALA A N 1
ATOM 3005 C CA . ALA A 1 390 ? 11.685 -15.318 -5.382 1.00 91.31 390 ALA A CA 1
ATOM 3006 C C . ALA A 1 390 ? 12.664 -14.823 -4.302 1.00 91.31 390 ALA A C 1
ATOM 3008 O O . ALA A 1 390 ? 13.166 -13.703 -4.404 1.00 91.31 390 ALA A O 1
ATOM 3009 N N . LEU A 1 391 ? 13.018 -15.675 -3.330 1.00 88.06 391 LEU A N 1
ATOM 3010 C CA . LEU A 1 391 ? 14.039 -15.357 -2.326 1.00 88.06 391 LEU A CA 1
ATOM 3011 C C . LEU A 1 391 ? 15.439 -15.204 -2.943 1.00 88.06 391 LEU A C 1
ATOM 3013 O O . LEU A 1 391 ? 16.138 -14.236 -2.637 1.00 88.06 391 LEU A O 1
ATOM 3017 N N . ASP A 1 392 ? 15.824 -16.118 -3.837 1.00 87.31 392 ASP A N 1
ATOM 3018 C CA . ASP A 1 392 ? 17.103 -16.064 -4.559 1.00 87.31 392 ASP A CA 1
ATOM 3019 C C . ASP A 1 392 ? 17.205 -14.797 -5.431 1.00 87.31 392 ASP A C 1
ATOM 3021 O O . ASP A 1 392 ? 18.292 -14.251 -5.642 1.00 87.31 392 ASP A O 1
ATOM 3025 N N . MET A 1 393 ? 16.067 -14.301 -5.929 1.00 93.50 393 MET A N 1
ATOM 3026 C CA . MET A 1 393 ? 15.980 -13.018 -6.623 1.00 93.50 393 MET A CA 1
ATOM 3027 C C . MET A 1 393 ? 16.017 -11.821 -5.661 1.00 93.50 393 MET A C 1
ATOM 3029 O O . MET A 1 393 ? 16.643 -10.809 -5.976 1.00 93.50 393 MET A O 1
ATOM 3033 N N . PHE A 1 394 ? 15.394 -11.919 -4.485 1.00 94.31 394 PHE A N 1
ATOM 3034 C CA . PHE A 1 394 ? 15.342 -10.847 -3.488 1.00 94.31 394 PHE A CA 1
ATOM 3035 C C . PHE A 1 394 ? 16.726 -10.465 -2.943 1.00 94.31 394 PHE A C 1
ATOM 3037 O O . PHE A 1 394 ? 17.077 -9.284 -2.908 1.00 94.31 394 PHE A O 1
ATOM 3044 N N . GLU A 1 395 ? 17.530 -11.449 -2.529 1.00 88.19 395 GLU A N 1
ATOM 3045 C CA . GLU A 1 395 ? 18.818 -11.215 -1.857 1.00 88.19 395 GLU A CA 1
ATOM 3046 C C . GLU A 1 395 ? 19.752 -10.246 -2.620 1.00 88.19 395 GLU A C 1
ATOM 3048 O O . GLU A 1 395 ? 20.204 -9.252 -2.027 1.00 88.19 395 GLU A O 1
ATOM 3053 N N . PRO A 1 396 ? 20.040 -10.452 -3.925 1.00 87.06 396 PRO A N 1
ATOM 3054 C CA . PRO A 1 396 ? 20.937 -9.564 -4.652 1.00 87.06 396 PRO A CA 1
ATOM 3055 C C . PRO A 1 396 ? 20.330 -8.182 -4.934 1.00 87.06 396 PRO A C 1
ATOM 3057 O O . PRO A 1 396 ? 21.088 -7.219 -5.021 1.00 87.06 396 PRO A O 1
ATOM 3060 N N . VAL A 1 397 ? 19.004 -8.044 -5.083 1.00 94.44 397 VAL A N 1
ATOM 3061 C CA . VAL A 1 397 ? 18.386 -6.720 -5.305 1.00 94.44 397 VAL A CA 1
ATOM 3062 C C . VAL A 1 397 ? 18.314 -5.898 -4.023 1.00 94.44 397 VAL A C 1
ATOM 3064 O O . VAL A 1 397 ? 18.578 -4.698 -4.058 1.00 94.44 397 VAL A O 1
ATOM 3067 N N . TYR A 1 398 ? 18.045 -6.543 -2.885 1.00 94.62 398 TYR A N 1
ATOM 3068 C CA . TYR A 1 398 ? 18.113 -5.909 -1.572 1.00 94.62 398 TYR A CA 1
ATOM 3069 C C . TYR A 1 398 ? 19.525 -5.394 -1.293 1.00 94.62 398 TYR A C 1
ATOM 3071 O O . TYR A 1 398 ? 19.710 -4.223 -0.964 1.00 94.62 398 TYR A O 1
ATOM 3079 N N . SER A 1 399 ? 20.532 -6.251 -1.491 1.00 91.56 399 SER A N 1
ATOM 3080 C CA . SER A 1 399 ? 21.936 -5.879 -1.291 1.00 91.56 399 SER A CA 1
ATOM 3081 C C . SER A 1 399 ? 22.341 -4.681 -2.153 1.00 91.56 399 SER A C 1
ATOM 3083 O O . SER A 1 399 ? 22.955 -3.748 -1.641 1.00 91.56 399 SER A O 1
ATOM 3085 N N . ALA A 1 400 ? 21.924 -4.655 -3.422 1.00 92.81 400 ALA A N 1
ATOM 3086 C CA . ALA A 1 400 ? 22.208 -3.546 -4.329 1.00 92.81 400 ALA A CA 1
ATOM 3087 C C . ALA A 1 400 ? 21.587 -2.215 -3.864 1.00 92.81 400 ALA A C 1
ATOM 3089 O O . ALA A 1 400 ? 22.262 -1.185 -3.864 1.00 92.81 400 ALA A O 1
ATOM 3090 N N . VAL A 1 401 ? 20.327 -2.226 -3.411 1.00 95.88 401 VAL A N 1
ATOM 3091 C CA . VAL A 1 401 ? 19.666 -1.029 -2.858 1.00 95.88 401 VAL A CA 1
ATOM 3092 C C . VAL A 1 401 ? 20.395 -0.539 -1.605 1.00 95.88 401 VAL A C 1
ATOM 3094 O O . VAL A 1 401 ? 20.643 0.657 -1.445 1.00 95.88 401 VAL A O 1
ATOM 3097 N N . MET A 1 402 ? 20.784 -1.455 -0.719 1.00 92.88 402 MET A N 1
ATOM 3098 C CA . MET A 1 402 ? 21.504 -1.104 0.506 1.00 92.88 402 MET A CA 1
ATOM 3099 C C . MET A 1 402 ? 22.898 -0.527 0.236 1.00 92.88 402 MET A C 1
ATOM 3101 O O . MET A 1 402 ? 23.356 0.310 1.013 1.00 92.88 402 MET A O 1
ATOM 3105 N N . GLU A 1 403 ? 23.55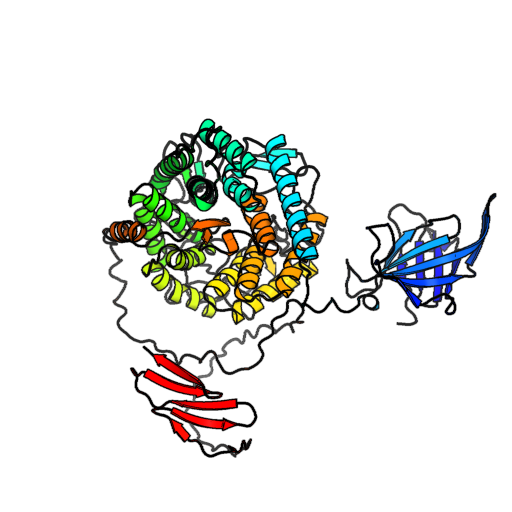9 -0.948 -0.843 1.00 91.44 403 GLU A N 1
ATOM 3106 C CA . GLU A 1 403 ? 24.876 -0.446 -1.241 1.00 91.44 403 GLU A CA 1
ATOM 3107 C C . GLU A 1 403 ? 24.803 0.908 -1.960 1.00 91.44 403 GLU A C 1
ATOM 3109 O O . GLU A 1 403 ? 25.605 1.798 -1.674 1.00 91.44 403 GLU A O 1
ATOM 3114 N N . HIS A 1 404 ? 23.849 1.078 -2.879 1.00 88.94 404 HIS A N 1
ATOM 3115 C CA . HIS A 1 404 ? 23.853 2.208 -3.812 1.00 88.94 404 HIS A CA 1
ATOM 3116 C C . HIS A 1 404 ? 22.814 3.291 -3.509 1.00 88.94 404 HIS A C 1
ATOM 3118 O O . HIS A 1 404 ? 23.063 4.454 -3.808 1.00 88.94 404 HIS A O 1
ATOM 3124 N N . ASN A 1 405 ? 21.669 2.948 -2.915 1.00 92.00 405 ASN A N 1
ATOM 3125 C CA . ASN A 1 405 ? 20.577 3.901 -2.676 1.00 92.00 405 ASN A CA 1
ATOM 3126 C C . ASN A 1 405 ? 20.542 4.455 -1.251 1.00 92.00 405 ASN A C 1
ATOM 3128 O O . ASN A 1 405 ? 19.941 5.506 -1.013 1.00 92.00 405 ASN A O 1
ATOM 3132 N N . LYS A 1 406 ? 21.130 3.739 -0.288 1.00 89.62 406 LYS A N 1
ATOM 3133 C CA . LYS A 1 406 ? 21.078 4.105 1.128 1.00 89.62 406 LYS A CA 1
ATOM 3134 C C . LYS A 1 406 ? 22.138 5.151 1.479 1.00 89.62 406 LYS A C 1
ATOM 3136 O O . LYS A 1 406 ? 23.335 4.926 1.323 1.00 89.62 406 LYS A O 1
ATOM 3141 N N . HIS A 1 407 ? 21.709 6.260 2.078 1.00 83.81 407 HIS A N 1
ATOM 3142 C CA . HIS A 1 407 ? 22.592 7.298 2.610 1.00 83.81 407 HIS A CA 1
ATOM 3143 C C . HIS A 1 407 ? 22.189 7.672 4.039 1.00 83.81 407 HIS A C 1
ATOM 3145 O O . HIS A 1 407 ? 21.234 8.415 4.278 1.00 83.81 407 HIS A O 1
ATOM 3151 N N . GLY A 1 408 ? 22.948 7.163 5.011 1.00 84.94 408 GLY A N 1
ATOM 3152 C CA . GLY A 1 408 ? 22.568 7.258 6.419 1.00 84.94 408 GLY A CA 1
ATOM 3153 C C . GLY A 1 408 ? 21.271 6.489 6.666 1.00 84.94 408 GLY A C 1
ATOM 3154 O O . GLY A 1 408 ? 21.205 5.291 6.385 1.00 84.94 408 GLY A O 1
ATOM 3155 N N . ASP A 1 409 ? 20.255 7.192 7.156 1.00 87.50 409 ASP A N 1
ATOM 3156 C CA . ASP A 1 409 ? 18.942 6.623 7.477 1.00 87.50 409 ASP A CA 1
ATOM 3157 C C . ASP A 1 409 ? 17.915 6.815 6.348 1.00 87.50 409 ASP A C 1
ATOM 3159 O O . ASP A 1 409 ? 16.750 6.457 6.500 1.00 87.50 409 ASP A O 1
ATOM 3163 N N . TRP A 1 410 ? 18.341 7.349 5.202 1.00 87.38 410 TRP A N 1
ATOM 3164 C CA . TRP A 1 410 ? 17.473 7.694 4.080 1.00 87.38 410 TRP A CA 1
ATOM 3165 C C . TRP A 1 410 ? 17.820 6.905 2.819 1.00 87.38 410 TRP A C 1
ATOM 3167 O O . TRP A 1 410 ? 18.945 6.429 2.662 1.00 87.38 410 TRP A O 1
ATOM 3177 N N . TYR A 1 411 ? 16.869 6.849 1.887 1.00 91.62 411 TYR A N 1
ATOM 3178 C CA . TYR A 1 411 ? 17.060 6.291 0.551 1.00 91.62 411 TYR A CA 1
ATOM 3179 C C . TYR A 1 411 ? 16.671 7.333 -0.496 1.00 91.62 411 TYR A C 1
ATOM 3181 O O . TYR A 1 411 ? 15.732 8.102 -0.294 1.00 91.62 411 TYR A O 1
ATOM 3189 N N . THR A 1 412 ? 17.409 7.358 -1.597 1.00 88.62 412 THR A N 1
ATOM 3190 C CA . THR A 1 412 ? 17.161 8.228 -2.752 1.00 88.62 412 THR A CA 1
ATOM 3191 C C . THR A 1 412 ? 17.439 7.441 -4.020 1.00 88.62 412 THR A C 1
ATOM 3193 O O . THR A 1 412 ? 18.202 6.472 -4.007 1.00 88.62 412 THR A O 1
ATOM 3196 N N . ASP A 1 413 ? 16.853 7.877 -5.126 1.00 91.94 413 ASP A N 1
ATOM 3197 C CA . ASP A 1 413 ? 17.133 7.283 -6.423 1.00 91.94 413 ASP A CA 1
ATOM 3198 C C . ASP A 1 413 ? 18.562 7.578 -6.900 1.00 91.94 413 ASP A C 1
ATOM 3200 O O . ASP A 1 413 ? 19.079 8.688 -6.732 1.00 91.94 413 ASP A O 1
ATOM 3204 N N . VAL A 1 414 ? 19.158 6.600 -7.577 1.00 89.19 414 VAL A N 1
ATOM 3205 C CA . VAL A 1 414 ? 20.440 6.696 -8.283 1.00 89.19 414 VAL A CA 1
ATOM 3206 C C . VAL A 1 414 ? 20.299 6.161 -9.704 1.00 89.19 414 VAL A C 1
ATOM 3208 O O . VAL A 1 414 ? 19.337 5.474 -10.031 1.00 89.19 414 VAL A O 1
ATOM 3211 N N . SER A 1 415 ? 21.256 6.454 -10.576 1.00 91.44 415 SER A N 1
ATOM 3212 C CA . SER A 1 415 ? 21.347 5.804 -11.880 1.00 91.44 415 SER A CA 1
ATOM 3213 C C . SER A 1 415 ? 21.671 4.322 -11.696 1.00 91.44 415 SER A C 1
ATOM 3215 O O . SER A 1 415 ? 22.626 3.957 -11.007 1.00 91.44 415 SER A O 1
ATOM 3217 N N . MET A 1 416 ? 20.895 3.452 -12.345 1.00 94.44 416 MET A N 1
ATOM 3218 C CA . MET A 1 416 ? 21.086 2.005 -12.249 1.00 94.44 416 MET A CA 1
ATOM 3219 C C . MET A 1 416 ? 22.440 1.537 -12.803 1.00 94.44 416 MET A C 1
ATOM 3221 O O . MET A 1 416 ? 22.879 0.437 -12.477 1.00 94.44 416 MET A O 1
ATOM 3225 N N . TRP A 1 417 ? 23.099 2.334 -13.651 1.00 92.00 417 TRP A N 1
ATOM 3226 C CA . TRP A 1 417 ? 24.319 1.935 -14.360 1.00 92.00 417 TRP A CA 1
ATOM 3227 C C . TRP A 1 417 ? 25.602 2.203 -13.581 1.00 92.00 417 TRP A C 1
ATOM 3229 O O . TRP A 1 417 ? 26.549 1.427 -13.678 1.00 92.00 417 TRP A O 1
ATOM 3239 N N . ASP A 1 418 ? 25.641 3.299 -12.830 1.00 87.44 418 ASP A N 1
ATOM 3240 C CA . ASP A 1 418 ? 26.841 3.787 -12.143 1.00 87.44 418 ASP A CA 1
ATOM 3241 C C . ASP A 1 418 ? 26.614 4.092 -10.653 1.00 87.44 418 ASP A C 1
ATOM 3243 O O . ASP A 1 418 ? 27.556 4.485 -9.964 1.00 87.44 418 ASP A O 1
ATOM 3247 N N . GLY A 1 419 ? 25.388 3.919 -10.144 1.00 86.56 419 GLY A N 1
ATOM 3248 C CA . GLY A 1 419 ? 25.041 4.160 -8.743 1.00 86.56 419 GLY A CA 1
ATOM 3249 C C . GLY A 1 419 ? 25.146 5.631 -8.334 1.00 86.56 419 GLY A C 1
ATOM 3250 O O . GLY A 1 419 ? 25.170 5.939 -7.144 1.00 86.56 419 GLY A O 1
ATOM 3251 N N . CYS A 1 420 ? 25.244 6.553 -9.295 1.00 82.69 420 CYS A N 1
ATOM 3252 C CA . CYS A 1 420 ? 25.392 7.978 -9.024 1.00 82.69 420 CYS A CA 1
ATOM 3253 C C . CYS A 1 420 ? 24.033 8.686 -8.999 1.00 82.69 420 CYS A C 1
ATOM 3255 O O . CYS A 1 420 ? 23.122 8.345 -9.750 1.00 82.69 420 CYS A O 1
ATOM 3257 N N . LEU A 1 421 ? 23.901 9.729 -8.175 1.00 75.25 421 LEU A N 1
ATOM 3258 C CA . LEU A 1 421 ? 22.716 10.592 -8.180 1.00 75.25 421 LEU A CA 1
ATOM 3259 C C . LEU A 1 421 ? 22.500 11.200 -9.574 1.00 75.25 421 LEU A C 1
ATOM 3261 O O . LEU A 1 421 ? 23.402 11.830 -10.137 1.00 75.25 421 LEU A O 1
ATOM 3265 N N . SER A 1 422 ? 21.290 11.038 -10.111 1.00 57.03 422 SER A N 1
ATOM 3266 C CA . SER A 1 422 ? 20.875 11.679 -11.359 1.00 57.03 422 SER A CA 1
ATOM 3267 C C . SER A 1 422 ? 20.914 13.202 -11.167 1.00 57.03 422 SER A C 1
ATOM 3269 O O . SER A 1 422 ? 20.158 13.750 -10.368 1.00 57.03 422 SER A O 1
ATOM 3271 N N . ASN A 1 423 ? 21.822 13.875 -11.883 1.00 52.56 423 ASN A N 1
ATOM 3272 C CA . ASN A 1 423 ? 22.214 15.293 -11.787 1.00 52.56 423 ASN A CA 1
ATOM 3273 C C . ASN A 1 423 ? 23.272 15.645 -10.727 1.00 52.56 423 ASN A C 1
ATOM 3275 O O . ASN A 1 423 ? 22.978 16.158 -9.648 1.00 52.56 423 ASN A O 1
ATOM 3279 N N . GLN A 1 424 ? 24.541 15.601 -11.148 1.00 45.22 424 GLN A N 1
ATOM 3280 C CA . GLN A 1 424 ? 25.681 16.204 -10.436 1.00 45.22 424 GLN A CA 1
ATOM 3281 C C . GLN A 1 424 ? 25.534 17.724 -10.173 1.00 45.22 424 GLN A C 1
ATOM 3283 O O . GLN A 1 424 ? 26.313 18.296 -9.412 1.00 45.22 424 GLN A O 1
ATOM 3288 N N . HIS A 1 425 ? 24.545 18.391 -10.784 1.00 41.72 425 HIS A N 1
ATOM 3289 C CA . HIS A 1 425 ? 24.329 19.840 -10.696 1.00 41.72 425 HIS A CA 1
ATOM 3290 C C . HIS A 1 425 ? 23.269 20.280 -9.668 1.00 41.72 425 HIS A C 1
ATOM 3292 O O . HIS A 1 425 ? 23.199 21.468 -9.345 1.00 41.72 425 HIS A O 1
ATOM 3298 N N . HIS A 1 426 ? 22.487 19.359 -9.094 1.00 48.84 426 HIS A N 1
ATOM 3299 C CA . HIS A 1 426 ? 21.504 19.678 -8.057 1.00 48.84 426 HIS A CA 1
ATOM 3300 C C . HIS A 1 426 ? 21.687 18.758 -6.847 1.00 48.84 426 HIS A C 1
ATOM 3302 O O . HIS A 1 426 ? 21.246 17.620 -6.840 1.00 48.84 426 HIS A O 1
ATOM 3308 N N . GLN A 1 427 ? 22.319 19.289 -5.798 1.00 52.66 427 GLN A N 1
ATOM 3309 C CA . GLN A 1 427 ? 22.597 18.641 -4.504 1.00 52.66 427 GLN A CA 1
ATOM 3310 C C . GLN A 1 427 ? 21.337 18.251 -3.687 1.00 52.66 427 GLN A C 1
ATOM 3312 O O . GLN A 1 427 ? 21.408 18.158 -2.464 1.00 52.66 427 GLN A O 1
ATOM 3317 N N . SER A 1 428 ? 20.162 18.099 -4.304 1.00 63.62 428 SER A N 1
ATOM 3318 C CA . SER A 1 428 ? 18.928 17.776 -3.582 1.00 63.62 428 SER A CA 1
ATOM 3319 C C . SER A 1 428 ? 18.801 16.269 -3.398 1.00 63.62 428 SER A C 1
ATOM 3321 O O . SER A 1 428 ? 18.495 15.552 -4.348 1.00 63.62 428 SER A O 1
ATOM 3323 N N . PHE A 1 429 ? 19.016 15.811 -2.169 1.00 80.81 429 PHE A N 1
ATOM 3324 C CA . PHE A 1 429 ? 18.661 14.467 -1.732 1.00 80.81 429 PHE A CA 1
ATOM 3325 C C . PHE A 1 429 ? 17.142 14.407 -1.544 1.00 80.81 429 PHE A C 1
ATOM 3327 O O . PHE A 1 429 ? 16.623 15.075 -0.646 1.00 80.81 429 PHE A O 1
ATOM 3334 N N . ILE A 1 430 ? 16.436 13.650 -2.386 1.00 86.50 430 ILE A N 1
ATOM 3335 C CA . ILE A 1 430 ? 14.974 13.559 -2.341 1.00 86.50 430 ILE A CA 1
ATOM 3336 C C . ILE A 1 430 ? 14.570 12.211 -1.755 1.00 86.50 430 ILE A C 1
ATOM 3338 O O . ILE A 1 430 ? 14.856 11.166 -2.329 1.00 86.50 430 ILE A O 1
ATOM 3342 N N . PHE A 1 431 ? 13.881 12.267 -0.621 1.00 90.69 431 PHE A N 1
ATOM 3343 C CA . PHE A 1 431 ? 13.135 11.149 -0.069 1.00 90.69 431 PHE A CA 1
ATOM 3344 C C . PHE A 1 431 ? 11.729 11.141 -0.674 1.00 90.69 431 PHE A C 1
ATOM 3346 O O . PHE A 1 431 ? 11.072 12.183 -0.709 1.00 90.69 431 PHE A O 1
ATOM 3353 N N . ASP A 1 432 ? 11.291 9.982 -1.149 1.00 93.00 432 ASP A N 1
ATOM 3354 C CA . ASP A 1 432 ? 9.944 9.742 -1.665 1.00 93.00 432 ASP A CA 1
ATOM 3355 C C . ASP A 1 432 ? 9.116 9.031 -0.587 1.00 93.00 432 ASP A C 1
ATOM 3357 O O . ASP A 1 432 ? 9.596 8.068 0.010 1.00 93.00 432 ASP A O 1
ATOM 3361 N N . ASN A 1 433 ? 7.906 9.518 -0.314 1.00 94.50 433 ASN A N 1
ATOM 3362 C CA . ASN A 1 433 ? 7.048 9.023 0.764 1.00 94.50 433 ASN A CA 1
ATOM 3363 C C . ASN A 1 433 ? 6.781 7.519 0.665 1.00 94.50 433 ASN A C 1
ATOM 3365 O O . ASN A 1 433 ? 6.795 6.837 1.688 1.00 94.50 433 ASN A O 1
ATOM 3369 N N . LEU A 1 434 ? 6.633 6.988 -0.556 1.00 96.25 434 LEU A N 1
ATOM 3370 C CA . LEU A 1 434 ? 6.343 5.570 -0.755 1.00 96.25 434 LEU A CA 1
ATOM 3371 C C . LEU A 1 434 ? 7.471 4.676 -0.234 1.00 96.25 434 LEU A C 1
ATOM 3373 O O . LEU A 1 434 ? 7.199 3.561 0.173 1.00 96.25 434 LEU A O 1
ATOM 3377 N N . VAL A 1 435 ? 8.716 5.167 -0.117 1.00 97.62 435 VAL A N 1
ATOM 3378 C CA . VAL A 1 435 ? 9.837 4.432 0.515 1.00 97.62 435 VAL A CA 1
ATOM 3379 C C . VAL A 1 435 ? 9.537 4.060 1.974 1.00 97.62 435 VAL A C 1
ATOM 3381 O O . VAL A 1 435 ? 10.192 3.178 2.534 1.00 97.62 435 VAL A O 1
ATOM 3384 N N . ALA A 1 436 ? 8.557 4.698 2.618 1.00 98.25 436 ALA A N 1
ATOM 3385 C CA . ALA A 1 436 ? 8.208 4.435 4.005 1.00 98.25 436 ALA A CA 1
ATOM 3386 C C . ALA A 1 436 ? 7.719 3.000 4.280 1.00 98.25 436 ALA A C 1
ATOM 3388 O O . ALA A 1 436 ? 7.690 2.645 5.453 1.00 98.25 436 ALA A O 1
ATOM 3389 N N . PHE A 1 437 ? 7.449 2.159 3.270 1.00 98.38 437 PHE A N 1
ATOM 3390 C CA . PHE A 1 437 ? 7.167 0.716 3.427 1.00 98.38 437 PHE A CA 1
ATOM 3391 C C . PHE A 1 437 ? 8.440 -0.106 3.718 1.00 98.38 437 PHE A C 1
ATOM 3393 O O . PHE A 1 437 ? 8.410 -1.161 4.358 1.00 98.38 437 PHE A O 1
ATOM 3400 N N . TRP A 1 438 ? 9.596 0.387 3.253 1.00 97.94 438 TRP A N 1
ATOM 3401 C CA . TRP A 1 438 ? 10.865 -0.340 3.251 1.00 97.94 438 TRP A CA 1
ATOM 3402 C C . TRP A 1 438 ? 11.305 -0.782 4.656 1.00 97.94 438 TRP A C 1
ATOM 3404 O O . TRP A 1 438 ? 11.735 -1.929 4.802 1.00 97.94 438 TRP A O 1
ATOM 3414 N N . PRO A 1 439 ? 11.171 0.038 5.723 1.00 97.81 439 PRO A N 1
ATOM 3415 C CA . PRO A 1 439 ? 11.428 -0.413 7.089 1.00 97.81 439 PRO A CA 1
ATOM 3416 C C . PRO A 1 439 ? 10.576 -1.613 7.527 1.00 97.81 439 PRO A C 1
ATOM 3418 O O . PRO A 1 439 ? 11.091 -2.488 8.227 1.00 97.81 439 PRO A O 1
ATOM 3421 N N . GLY A 1 440 ? 9.308 -1.687 7.122 1.00 95.50 440 GLY A N 1
ATOM 3422 C CA . GLY A 1 440 ? 8.416 -2.816 7.379 1.00 95.50 440 GLY A CA 1
ATOM 3423 C C . GLY A 1 440 ? 8.944 -4.092 6.732 1.00 95.50 440 GLY A C 1
ATOM 3424 O O . GLY A 1 440 ? 9.164 -5.089 7.425 1.00 95.50 440 GLY A O 1
ATOM 3425 N N . MET A 1 441 ? 9.297 -4.029 5.446 1.00 95.56 441 MET A N 1
ATOM 3426 C CA . MET A 1 441 ? 9.941 -5.136 4.725 1.00 95.56 441 MET A CA 1
ATOM 3427 C C . MET A 1 441 ? 11.282 -5.549 5.366 1.00 95.56 441 MET A C 1
ATOM 3429 O O . MET A 1 441 ? 11.554 -6.734 5.557 1.00 95.56 441 MET A O 1
ATOM 3433 N N . GLN A 1 442 ? 12.116 -4.585 5.769 1.00 92.94 442 GLN A N 1
ATOM 3434 C CA . GLN A 1 442 ? 13.374 -4.852 6.477 1.00 92.94 442 GLN A CA 1
ATOM 3435 C C . GLN A 1 442 ? 13.152 -5.557 7.817 1.00 92.94 442 GLN A C 1
ATOM 3437 O O . GLN A 1 442 ? 13.948 -6.416 8.198 1.00 92.94 442 GLN A O 1
ATOM 3442 N N . SER A 1 443 ? 12.072 -5.231 8.530 1.00 86.38 443 SER A N 1
ATOM 3443 C CA . SER A 1 443 ? 11.728 -5.909 9.781 1.00 86.38 443 SER A CA 1
ATOM 3444 C C . SER A 1 443 ? 11.338 -7.374 9.552 1.00 86.38 443 SER A C 1
ATOM 3446 O O . SER A 1 443 ? 11.746 -8.229 10.336 1.00 86.38 443 SER A O 1
ATOM 3448 N N . LEU A 1 444 ? 10.659 -7.679 8.438 1.00 80.12 444 LEU A N 1
ATOM 3449 C CA . LEU A 1 444 ? 10.325 -9.047 8.025 1.00 80.12 444 LEU A CA 1
ATOM 3450 C C . LEU A 1 444 ? 11.584 -9.870 7.699 1.00 80.12 444 LEU A C 1
ATOM 3452 O O . LEU A 1 444 ? 11.648 -11.054 8.020 1.00 80.12 444 LEU A O 1
ATOM 3456 N N . LEU A 1 445 ? 12.610 -9.230 7.127 1.00 82.81 445 LEU A N 1
ATOM 3457 C CA . LEU A 1 445 ? 13.933 -9.824 6.894 1.00 82.81 445 LEU A CA 1
ATOM 3458 C C . LEU A 1 445 ? 14.765 -9.988 8.185 1.00 82.81 445 LEU A C 1
ATOM 3460 O O . LEU A 1 445 ? 15.725 -10.757 8.216 1.00 82.81 445 LEU A O 1
ATOM 3464 N N . GLY A 1 446 ? 14.427 -9.257 9.251 1.00 80.12 446 GLY A N 1
ATOM 3465 C CA . GLY A 1 446 ? 15.203 -9.189 10.491 1.00 80.12 446 GLY A CA 1
ATOM 3466 C C . GLY A 1 446 ? 16.294 -8.106 10.520 1.00 80.12 446 GLY A C 1
ATOM 3467 O O . GLY A 1 446 ? 17.081 -8.065 11.469 1.00 80.12 446 GLY A O 1
ATOM 3468 N N . ASP A 1 447 ? 16.344 -7.188 9.544 1.00 84.38 447 ASP A N 1
ATOM 3469 C CA . ASP A 1 447 ? 17.224 -6.003 9.565 1.00 84.38 447 ASP A CA 1
ATOM 3470 C C . ASP A 1 447 ? 16.608 -4.869 10.406 1.00 84.38 447 ASP A C 1
ATOM 3472 O O . ASP A 1 447 ? 16.280 -3.776 9.933 1.00 84.38 447 ASP A O 1
ATOM 3476 N N . PHE A 1 448 ? 16.450 -5.129 11.706 1.00 82.56 448 PHE A N 1
ATOM 3477 C CA . PHE A 1 448 ? 15.854 -4.172 12.644 1.00 82.56 448 PHE A CA 1
ATOM 3478 C C . PHE A 1 448 ? 16.673 -2.889 12.790 1.00 82.56 448 PHE A C 1
ATOM 3480 O O . PHE A 1 448 ? 16.118 -1.827 13.071 1.00 82.56 448 PHE A O 1
ATOM 3487 N N . ALA A 1 449 ? 17.993 -2.967 12.615 1.00 80.44 449 ALA A N 1
ATOM 3488 C CA . ALA A 1 449 ? 18.871 -1.820 12.786 1.00 80.44 449 ALA A CA 1
ATOM 3489 C C . ALA A 1 449 ? 18.665 -0.787 11.671 1.00 80.44 449 ALA A C 1
ATOM 3491 O O . ALA A 1 449 ? 18.567 0.403 11.964 1.00 80.44 449 ALA A O 1
ATOM 3492 N N . SER A 1 450 ? 18.607 -1.209 10.402 1.00 87.12 450 SER A N 1
ATOM 3493 C CA . SER A 1 450 ? 18.279 -0.294 9.300 1.00 87.12 450 SER A CA 1
ATOM 3494 C C . SER A 1 450 ? 16.828 0.166 9.377 1.00 87.12 450 SER A C 1
ATOM 3496 O O . SER A 1 450 ? 16.584 1.367 9.300 1.00 87.12 450 SER A O 1
ATOM 3498 N N . SER A 1 451 ? 15.909 -0.771 9.625 1.00 88.75 451 SER A N 1
ATOM 3499 C CA . SER A 1 451 ? 14.472 -0.514 9.710 1.00 88.75 451 SER A CA 1
ATOM 3500 C C . SER A 1 451 ? 14.133 0.591 10.721 1.00 88.75 451 SER A C 1
ATOM 3502 O O . SER A 1 451 ? 13.621 1.648 10.355 1.00 88.75 451 SER A O 1
ATOM 3504 N N . THR A 1 452 ? 14.499 0.406 11.993 1.00 85.56 452 THR A N 1
ATOM 3505 C CA . THR A 1 452 ? 14.144 1.349 13.069 1.00 85.56 452 THR A CA 1
ATOM 3506 C C . THR A 1 452 ? 14.787 2.726 12.897 1.00 85.56 452 THR A C 1
ATOM 3508 O O . THR A 1 452 ? 14.157 3.734 13.213 1.00 85.56 452 THR A O 1
ATOM 3511 N N . ARG A 1 453 ? 16.020 2.803 12.374 1.00 85.75 453 ARG A N 1
ATOM 3512 C CA . ARG A 1 453 ? 16.689 4.088 12.116 1.00 85.75 453 ARG A CA 1
ATOM 3513 C C . ARG A 1 453 ? 15.992 4.892 11.022 1.00 85.75 453 ARG A C 1
ATOM 3515 O O . ARG A 1 453 ? 15.696 6.064 11.241 1.00 85.75 453 ARG A O 1
ATOM 3522 N N . SER A 1 454 ? 15.688 4.261 9.889 1.00 93.38 454 SER A N 1
ATOM 3523 C CA . SER A 1 454 ? 14.952 4.910 8.801 1.00 93.38 454 SER A CA 1
ATOM 3524 C C . SER A 1 454 ? 13.551 5.323 9.240 1.00 93.38 454 SER A C 1
ATOM 3526 O O . SER A 1 454 ? 13.164 6.472 9.047 1.00 93.38 454 SER A O 1
ATOM 3528 N N . LEU A 1 455 ? 12.831 4.439 9.935 1.00 93.75 455 LEU A N 1
ATOM 3529 C CA . LEU A 1 455 ? 11.491 4.741 10.432 1.00 93.75 455 LEU A CA 1
ATOM 3530 C C . LEU A 1 455 ? 11.488 5.936 11.404 1.00 93.75 455 LEU A C 1
ATOM 3532 O O . LEU A 1 455 ? 10.658 6.836 11.279 1.00 93.75 455 LEU A O 1
ATOM 3536 N N . ASN A 1 456 ? 12.464 6.010 12.316 1.00 84.38 456 ASN A N 1
ATOM 3537 C CA . ASN A 1 456 ? 12.645 7.170 13.194 1.00 84.38 456 ASN A CA 1
ATOM 3538 C C . ASN A 1 456 ? 12.927 8.462 12.413 1.00 84.38 456 ASN A C 1
ATOM 3540 O O . ASN A 1 456 ? 12.387 9.513 12.758 1.00 84.38 456 ASN A O 1
ATOM 3544 N N . ALA A 1 457 ? 13.753 8.404 11.365 1.00 83.81 457 ALA A N 1
ATOM 3545 C CA . ALA A 1 457 ? 14.044 9.563 10.525 1.00 83.81 457 ALA A CA 1
ATOM 3546 C C . ALA A 1 457 ? 12.780 10.084 9.816 1.00 83.81 457 ALA A C 1
ATOM 3548 O O . ALA A 1 457 ? 12.538 11.292 9.795 1.00 83.81 457 ALA A O 1
ATOM 3549 N N . PHE A 1 458 ? 11.928 9.187 9.315 1.00 94.06 458 PHE A N 1
ATOM 3550 C CA . PHE A 1 458 ? 10.671 9.557 8.655 1.00 94.06 458 PHE A CA 1
ATOM 3551 C C . PHE A 1 458 ? 9.687 10.199 9.641 1.00 94.06 458 PHE A C 1
ATOM 3553 O O . PHE A 1 458 ? 9.061 11.218 9.342 1.00 94.06 458 PHE A O 1
ATOM 3560 N N . TYR A 1 459 ? 9.623 9.686 10.870 1.00 88.06 459 TYR A N 1
ATOM 3561 C CA . TYR A 1 459 ? 8.789 10.269 11.918 1.00 88.06 459 TYR A CA 1
ATOM 3562 C C . TYR A 1 459 ? 9.239 11.654 12.397 1.00 88.06 459 TYR A C 1
ATOM 3564 O O . TYR A 1 459 ? 8.401 12.406 12.891 1.00 88.06 459 TYR A O 1
ATOM 3572 N N . GLN A 1 460 ? 10.503 12.049 12.214 1.00 81.88 460 GLN A N 1
ATOM 3573 C CA . GLN A 1 460 ? 10.918 13.437 12.471 1.00 81.88 460 GLN A CA 1
ATOM 3574 C C . GLN A 1 460 ? 10.220 14.415 11.520 1.00 81.88 460 GLN A C 1
ATOM 3576 O O . GLN A 1 460 ? 9.842 15.514 11.926 1.00 81.88 460 GLN A O 1
ATOM 3581 N N . VAL A 1 461 ? 9.994 14.001 10.270 1.00 83.25 461 VAL A N 1
ATOM 3582 C CA . VAL A 1 461 ? 9.232 14.794 9.299 1.00 83.25 461 VAL A CA 1
ATOM 3583 C C . VAL A 1 461 ? 7.769 14.864 9.727 1.00 83.25 461 VAL A C 1
ATOM 3585 O O . VAL A 1 461 ? 7.209 15.959 9.791 1.00 83.25 461 VAL A O 1
ATOM 3588 N N . TRP A 1 462 ? 7.176 13.734 10.129 1.00 86.44 462 TRP A N 1
ATOM 3589 C CA . TRP A 1 462 ? 5.803 13.706 10.644 1.00 86.44 462 TRP A CA 1
ATOM 3590 C C . TRP A 1 462 ? 5.624 14.589 11.886 1.00 86.44 462 TRP A C 1
ATOM 3592 O O . TRP A 1 462 ? 4.661 15.341 11.978 1.00 86.44 462 TRP A O 1
ATOM 3602 N N . GLN A 1 463 ? 6.554 14.555 12.842 1.00 80.25 463 GLN A N 1
ATOM 3603 C CA . GLN A 1 463 ? 6.501 15.402 14.039 1.00 80.25 463 GLN A CA 1
ATOM 3604 C C . GLN A 1 463 ? 6.541 16.899 13.698 1.00 80.25 463 GLN A C 1
ATOM 3606 O O . GLN A 1 463 ? 5.910 17.700 14.386 1.00 80.25 463 GLN A O 1
ATOM 3611 N N . GLN A 1 464 ? 7.262 17.283 12.642 1.00 80.75 464 GLN A N 1
ATOM 3612 C CA . GLN A 1 464 ? 7.376 18.678 12.224 1.00 80.75 464 GLN A CA 1
ATOM 3613 C C . GLN A 1 464 ? 6.171 19.157 11.405 1.00 80.75 464 GLN A C 1
ATOM 3615 O O . GLN A 1 464 ? 5.671 20.257 11.638 1.00 80.75 464 GLN A O 1
ATOM 3620 N N . TYR A 1 465 ? 5.713 18.351 10.448 1.00 82.25 465 TYR A N 1
ATOM 3621 C CA . TYR A 1 465 ? 4.706 18.757 9.461 1.00 82.25 465 TYR A CA 1
ATOM 3622 C C . TYR A 1 465 ? 3.330 18.117 9.686 1.00 82.25 465 TYR A C 1
ATOM 3624 O O . TYR A 1 465 ? 2.399 18.364 8.930 1.00 82.25 465 TYR A O 1
ATOM 3632 N N . SER A 1 466 ? 3.182 17.305 10.734 1.00 85.56 466 SER A N 1
ATOM 3633 C CA . SER A 1 466 ? 2.004 16.476 11.033 1.00 85.56 466 SER A CA 1
ATOM 3634 C C . SER A 1 466 ? 1.726 15.351 10.029 1.00 85.56 466 SER A C 1
ATOM 3636 O O . SER A 1 466 ? 0.884 14.512 10.329 1.00 85.56 466 SER A O 1
ATOM 3638 N N . PHE A 1 467 ? 2.446 15.306 8.905 1.00 92.44 467 PHE A N 1
ATOM 3639 C CA . PHE A 1 467 ? 2.337 14.315 7.837 1.00 92.44 467 PHE A CA 1
ATOM 3640 C C . PHE A 1 467 ? 3.685 14.147 7.121 1.00 92.44 467 PHE A C 1
ATOM 3642 O O . PHE A 1 467 ? 4.540 15.036 7.178 1.00 92.44 467 PHE A O 1
ATOM 3649 N N . LEU A 1 468 ? 3.868 13.022 6.430 1.00 93.94 468 LEU A N 1
ATOM 3650 C CA . LEU A 1 468 ? 5.024 12.770 5.566 1.00 93.94 468 LEU A CA 1
ATOM 3651 C C . LEU A 1 468 ? 4.677 13.227 4.132 1.00 93.94 468 LEU A C 1
ATOM 3653 O O . LEU A 1 468 ? 3.771 12.650 3.538 1.00 93.94 468 LEU A O 1
ATOM 3657 N N . PRO A 1 469 ? 5.297 14.286 3.578 1.00 95.56 469 PRO A N 1
ATOM 3658 C CA . PRO A 1 469 ? 4.957 14.763 2.238 1.00 95.56 469 PRO A CA 1
ATOM 3659 C C . PRO A 1 469 ? 5.420 13.782 1.154 1.00 95.56 469 PRO A C 1
ATOM 3661 O O . PRO A 1 469 ? 6.460 13.151 1.331 1.00 95.56 469 PRO A O 1
ATOM 3664 N N . GLU A 1 470 ? 4.730 13.744 0.006 1.00 95.06 470 GLU A N 1
ATOM 3665 C CA . GLU A 1 470 ? 5.054 12.881 -1.150 1.00 95.06 470 GLU A CA 1
ATOM 3666 C C . GLU A 1 470 ? 6.541 12.907 -1.526 1.00 95.06 470 GLU A C 1
ATOM 3668 O O . GLU A 1 470 ? 7.127 11.868 -1.811 1.00 95.06 470 GLU A O 1
ATOM 3673 N N . GLN A 1 471 ? 7.172 14.085 -1.512 1.00 94.19 471 GLN A N 1
ATOM 3674 C CA . GLN A 1 471 ? 8.618 14.222 -1.645 1.00 94.19 471 GLN A CA 1
ATOM 3675 C C . GLN A 1 471 ? 9.186 15.214 -0.627 1.00 94.19 471 GLN A C 1
ATOM 3677 O O . GLN A 1 471 ? 8.744 16.364 -0.506 1.00 94.19 471 GLN A O 1
ATOM 3682 N N . PHE A 1 472 ? 10.251 14.795 0.053 1.00 90.25 472 PHE A N 1
ATOM 3683 C CA . PHE A 1 472 ? 10.967 15.581 1.049 1.00 90.25 472 PHE A CA 1
ATOM 3684 C C . PHE A 1 472 ? 12.427 15.795 0.630 1.00 90.25 472 PHE A C 1
ATOM 3686 O O . PHE A 1 472 ? 13.160 14.846 0.362 1.00 90.25 472 PHE A O 1
ATOM 3693 N N . ASP A 1 473 ? 12.872 17.053 0.574 1.00 87.56 473 ASP A N 1
ATOM 3694 C CA . ASP A 1 473 ? 14.280 17.394 0.338 1.00 87.56 473 ASP A CA 1
ATOM 3695 C C . ASP A 1 473 ? 15.021 17.299 1.675 1.00 87.56 473 ASP A C 1
ATOM 3697 O O . ASP A 1 473 ? 14.988 18.233 2.479 1.00 87.56 473 ASP A O 1
ATOM 3701 N N . VAL A 1 474 ? 15.678 16.163 1.924 1.00 82.75 474 VAL A N 1
ATOM 3702 C CA . VAL A 1 474 ? 16.410 15.901 3.176 1.00 82.75 474 VAL A CA 1
ATOM 3703 C C . VAL A 1 474 ? 17.581 16.869 3.324 1.00 82.75 474 VAL A C 1
ATOM 3705 O O . VAL A 1 474 ? 17.859 17.343 4.424 1.00 82.75 474 VAL A O 1
ATOM 3708 N N . GLY A 1 475 ? 18.247 17.215 2.216 1.00 77.62 475 GLY A N 1
ATOM 3709 C CA . GLY A 1 475 ? 19.401 18.116 2.221 1.00 77.62 475 GLY A CA 1
ATOM 3710 C C . GLY A 1 475 ? 19.047 19.543 2.647 1.00 77.62 475 GLY A C 1
ATOM 3711 O O . GLY A 1 475 ? 19.852 20.215 3.292 1.00 77.62 475 GLY A O 1
ATOM 3712 N N . ARG A 1 476 ? 17.837 20.005 2.311 1.00 79.44 476 ARG A N 1
ATOM 3713 C CA . ARG A 1 476 ? 17.301 21.315 2.727 1.00 79.44 476 ARG A CA 1
ATOM 3714 C C . ARG A 1 476 ? 16.313 21.248 3.890 1.00 79.44 476 ARG A C 1
ATOM 3716 O O . ARG A 1 476 ? 15.848 22.298 4.327 1.00 79.44 476 ARG A O 1
ATOM 3723 N N . TRP A 1 477 ? 15.993 20.045 4.352 1.00 81.50 477 TRP A N 1
ATOM 3724 C CA . TRP A 1 477 ? 15.028 19.753 5.406 1.00 81.50 477 TRP A CA 1
ATOM 3725 C C . TRP A 1 477 ? 13.654 20.419 5.202 1.00 81.50 477 TRP A C 1
ATOM 3727 O O . TRP A 1 477 ? 13.132 21.118 6.075 1.00 81.50 477 TRP A O 1
ATOM 3737 N N . ARG A 1 478 ? 13.063 20.240 4.014 1.00 84.31 478 ARG A N 1
ATOM 3738 C CA . ARG A 1 478 ? 11.758 20.832 3.672 1.00 84.31 478 ARG A CA 1
ATOM 3739 C C . ARG A 1 478 ? 10.964 20.002 2.655 1.00 84.31 478 ARG A C 1
ATOM 3741 O O . ARG A 1 478 ? 11.579 19.349 1.808 1.00 84.31 478 ARG A O 1
ATOM 3748 N N . PRO A 1 479 ? 9.621 20.088 2.655 1.00 89.88 479 PRO A N 1
ATOM 3749 C CA . PRO A 1 479 ? 8.788 19.513 1.604 1.00 89.88 479 PRO A CA 1
ATOM 3750 C C . PRO A 1 479 ? 9.129 20.087 0.222 1.00 89.88 479 PRO A C 1
ATOM 3752 O O . PRO A 1 479 ? 9.493 21.263 0.077 1.00 89.88 479 PRO A O 1
ATOM 3755 N N . LYS A 1 480 ? 8.998 19.272 -0.827 1.00 86.62 480 LYS A N 1
ATOM 3756 C CA . LYS A 1 480 ? 9.266 19.700 -2.203 1.00 86.62 480 LYS A CA 1
ATOM 3757 C C . LYS A 1 480 ? 8.026 20.360 -2.822 1.00 86.62 480 LYS A C 1
ATOM 3759 O O . LYS A 1 480 ? 7.096 19.691 -3.253 1.00 86.62 480 LYS A O 1
ATOM 3764 N N . LYS A 1 481 ? 8.051 21.691 -2.942 1.00 78.25 481 LYS A N 1
ATOM 3765 C CA . LYS A 1 481 ? 6.904 22.527 -3.370 1.00 78.25 481 LYS A CA 1
ATOM 3766 C C . LYS A 1 481 ? 6.404 22.351 -4.812 1.00 78.25 481 LYS A C 1
ATOM 3768 O O . LYS A 1 481 ? 5.421 22.977 -5.178 1.00 78.25 481 LYS A O 1
ATOM 3773 N N . GLN A 1 482 ? 7.065 21.564 -5.662 1.00 72.69 482 GLN A N 1
ATOM 3774 C CA . GLN A 1 482 ? 6.628 21.345 -7.052 1.00 72.69 482 GLN A CA 1
ATOM 3775 C C . GLN A 1 482 ? 5.449 20.350 -7.111 1.00 72.69 482 GLN A C 1
ATOM 3777 O O . GLN A 1 482 ? 5.568 19.305 -7.744 1.00 72.69 482 GLN A O 1
ATOM 3782 N N . ASN A 1 483 ? 4.346 20.643 -6.410 1.00 68.06 483 ASN A N 1
ATOM 3783 C CA . ASN A 1 483 ? 3.152 19.792 -6.276 1.00 68.06 483 ASN A CA 1
ATOM 3784 C C . ASN A 1 483 ? 3.433 18.395 -5.687 1.00 68.06 483 ASN A C 1
ATOM 3786 O O . ASN A 1 483 ? 2.741 17.428 -5.992 1.00 68.06 483 ASN A O 1
ATOM 3790 N N . ARG A 1 484 ? 4.480 18.269 -4.864 1.00 82.25 484 ARG A N 1
ATOM 3791 C CA . ARG A 1 484 ? 4.874 17.019 -4.188 1.00 82.25 484 ARG A CA 1
ATOM 3792 C C . ARG A 1 484 ? 5.064 17.230 -2.679 1.00 82.25 484 ARG A C 1
ATOM 3794 O O . ARG A 1 484 ? 5.802 16.501 -2.031 1.00 82.25 484 ARG A O 1
ATOM 3801 N N . ASN A 1 485 ? 4.426 18.257 -2.123 1.00 89.44 485 ASN A N 1
ATOM 3802 C CA . ASN A 1 485 ? 4.435 18.602 -0.699 1.00 89.44 485 ASN A CA 1
ATOM 3803 C C . ASN A 1 485 ? 3.131 18.231 0.025 1.00 89.44 485 ASN A C 1
ATOM 3805 O O . ASN A 1 485 ? 2.980 18.600 1.185 1.00 89.44 485 ASN A O 1
ATOM 3809 N N . GLY A 1 486 ? 2.205 17.534 -0.635 1.00 94.62 486 GLY A N 1
ATOM 3810 C CA . GLY A 1 486 ? 0.988 17.002 -0.019 1.00 94.62 486 GLY A CA 1
ATOM 3811 C C . GLY A 1 486 ? 1.189 15.629 0.629 1.00 94.62 486 GLY A C 1
ATOM 3812 O O . GLY A 1 486 ? 2.241 15.016 0.471 1.00 94.62 486 GLY A O 1
ATOM 3813 N N . TYR A 1 487 ? 0.170 15.146 1.336 1.00 97.19 487 TYR A N 1
ATOM 3814 C CA . TYR A 1 487 ? 0.046 13.803 1.903 1.00 97.19 487 TYR A CA 1
ATOM 3815 C C . TYR A 1 487 ? -1.328 13.225 1.515 1.00 97.19 487 TYR A C 1
ATOM 3817 O O . TYR A 1 487 ? -2.343 13.595 2.116 1.00 97.19 487 TYR A O 1
ATOM 3825 N N . PRO A 1 488 ? -1.396 12.322 0.522 1.00 96.62 488 PRO A N 1
ATOM 3826 C CA . PRO A 1 488 ? -2.654 11.785 0.020 1.00 96.62 488 PRO A CA 1
ATOM 3827 C C . PRO A 1 488 ? -3.135 10.587 0.848 1.00 96.62 488 PRO A C 1
ATOM 3829 O O . PRO A 1 488 ? -3.514 9.569 0.286 1.00 96.62 488 PRO A O 1
ATOM 3832 N N . LEU A 1 489 ? -3.096 10.691 2.184 1.00 97.94 489 LEU A N 1
ATOM 3833 C CA . LEU A 1 489 ? -3.542 9.645 3.127 1.00 97.94 489 LEU A CA 1
ATOM 3834 C C . LEU A 1 489 ? -2.756 8.320 3.065 1.00 97.94 489 LEU A C 1
ATOM 3836 O O . LEU A 1 489 ? -3.275 7.258 3.406 1.00 97.94 489 LEU A O 1
ATOM 3840 N N . ARG A 1 490 ? -1.493 8.422 2.645 1.00 97.75 490 ARG A N 1
ATOM 3841 C CA . ARG A 1 490 ? -0.529 7.336 2.423 1.00 97.75 490 ARG A CA 1
ATOM 3842 C C . ARG A 1 490 ? -0.352 6.404 3.638 1.00 97.75 490 ARG A C 1
ATOM 3844 O O . ARG A 1 490 ? -0.148 6.923 4.748 1.00 97.75 490 ARG A O 1
ATOM 3851 N N . PRO A 1 491 ? -0.403 5.072 3.451 1.00 98.44 491 PRO A N 1
ATOM 3852 C CA . PRO A 1 491 ? -0.339 4.096 4.539 1.00 98.44 491 PRO A CA 1
ATOM 3853 C C . PRO A 1 491 ? 1.074 3.642 4.922 1.00 98.44 491 PRO A C 1
ATOM 3855 O O . PRO A 1 491 ? 1.258 3.131 6.025 1.00 98.44 491 PRO A O 1
ATOM 3858 N N . GLU A 1 492 ? 2.082 3.834 4.074 1.00 98.75 492 GLU A N 1
ATOM 3859 C CA . GLU A 1 492 ? 3.348 3.086 4.108 1.00 98.75 492 GLU A CA 1
ATOM 3860 C C . GLU A 1 492 ? 4.145 3.307 5.409 1.00 98.75 492 GLU A C 1
ATOM 3862 O O . GLU A 1 492 ? 4.745 2.386 5.971 1.00 98.75 492 GLU A O 1
ATOM 3867 N N . LEU A 1 493 ? 4.105 4.526 5.965 1.00 98.31 493 LEU A N 1
ATOM 3868 C CA . LEU A 1 493 ? 4.719 4.807 7.268 1.00 98.31 493 LEU A CA 1
ATOM 3869 C C . LEU A 1 493 ? 4.037 4.021 8.399 1.00 98.31 493 LEU A C 1
ATOM 3871 O O . LEU A 1 493 ? 4.697 3.549 9.328 1.00 98.31 493 LEU A O 1
ATOM 3875 N N . LEU A 1 494 ? 2.713 3.889 8.334 1.00 98.62 494 LEU A N 1
ATOM 3876 C CA . LEU A 1 494 ? 1.895 3.222 9.345 1.00 98.62 494 LEU A CA 1
ATOM 3877 C C . LEU A 1 494 ? 1.963 1.701 9.199 1.00 98.62 494 LEU A C 1
ATOM 3879 O O . LEU A 1 494 ? 2.024 1.014 10.218 1.00 98.62 494 LEU A O 1
ATOM 3883 N N . GLU A 1 495 ? 2.072 1.194 7.970 1.00 98.62 495 GLU A N 1
ATOM 3884 C CA . GLU A 1 495 ? 2.443 -0.192 7.678 1.00 98.62 495 GLU A CA 1
ATOM 3885 C C . GLU A 1 495 ? 3.755 -0.551 8.389 1.00 98.62 495 GLU A C 1
ATOM 3887 O O . GLU A 1 495 ? 3.799 -1.456 9.228 1.00 98.62 495 GLU A O 1
ATOM 3892 N N . SER A 1 496 ? 4.828 0.196 8.110 1.00 98.56 496 SER A N 1
ATOM 3893 C CA . SER A 1 496 ? 6.133 -0.039 8.734 1.00 98.56 496 SER A CA 1
ATOM 3894 C C . SER A 1 496 ? 6.078 0.058 10.254 1.00 98.56 496 SER A C 1
ATOM 3896 O O . SER A 1 496 ? 6.725 -0.721 10.951 1.00 98.56 496 SER A O 1
ATOM 3898 N N . THR A 1 497 ? 5.283 0.983 10.787 1.00 98.06 497 THR A N 1
ATOM 3899 C CA . THR A 1 497 ? 5.098 1.141 12.236 1.00 98.06 497 THR A CA 1
ATOM 3900 C C . THR A 1 497 ? 4.436 -0.078 12.857 1.00 98.06 497 THR A C 1
ATOM 3902 O O . THR A 1 497 ? 4.900 -0.555 13.894 1.00 98.06 497 THR A O 1
ATOM 3905 N N . TYR A 1 498 ? 3.405 -0.620 12.208 1.00 97.44 498 TYR A N 1
ATOM 3906 C CA . TYR A 1 498 ? 2.771 -1.868 12.610 1.00 97.44 498 TYR A CA 1
ATOM 3907 C C . TYR A 1 498 ? 3.768 -3.033 12.603 1.00 97.44 498 TYR A C 1
ATOM 3909 O O . TYR A 1 498 ? 3.963 -3.670 13.642 1.00 97.44 498 TYR A O 1
ATOM 3917 N N . TYR A 1 499 ? 4.463 -3.275 11.489 1.00 95.69 499 TYR A N 1
ATOM 3918 C CA . TYR A 1 499 ? 5.407 -4.393 11.387 1.00 95.69 499 TYR A CA 1
ATOM 3919 C C . TYR A 1 499 ? 6.562 -4.289 12.384 1.00 95.69 499 TYR A C 1
ATOM 3921 O O . TYR A 1 499 ? 6.877 -5.259 13.079 1.00 95.69 499 TYR A O 1
ATOM 3929 N N . VAL A 1 500 ? 7.167 -3.107 12.514 1.00 92.31 500 VAL A N 1
ATOM 3930 C CA . VAL A 1 500 ? 8.271 -2.893 13.454 1.00 92.31 500 VAL A CA 1
ATOM 3931 C C . VAL A 1 500 ? 7.788 -3.035 14.897 1.00 92.31 500 VAL A C 1
ATOM 3933 O O . VAL A 1 500 ? 8.493 -3.646 15.705 1.00 92.31 500 VAL A O 1
ATOM 3936 N N . HIS A 1 501 ? 6.592 -2.549 15.241 1.00 91.62 501 HIS A N 1
ATOM 3937 C CA . HIS A 1 501 ? 6.018 -2.771 16.567 1.00 91.62 501 HIS A CA 1
ATOM 3938 C C . HIS A 1 501 ? 5.805 -4.261 16.846 1.00 91.62 501 HIS A C 1
ATOM 3940 O O . HIS A 1 501 ? 6.264 -4.752 17.875 1.00 91.62 501 HIS A O 1
ATOM 3946 N N . VAL A 1 502 ? 5.178 -4.997 15.924 1.00 88.88 502 VAL A N 1
ATOM 3947 C CA . VAL A 1 502 ? 4.930 -6.439 16.078 1.00 88.88 502 VAL A CA 1
ATOM 3948 C C . VAL A 1 502 ? 6.239 -7.213 16.235 1.00 88.88 502 VAL A C 1
ATOM 3950 O O . VAL A 1 502 ? 6.332 -8.088 17.096 1.00 88.88 502 VAL A O 1
ATOM 3953 N N . ALA A 1 503 ? 7.267 -6.873 15.455 1.00 85.38 503 ALA A N 1
ATOM 3954 C CA . ALA A 1 503 ? 8.539 -7.584 15.481 1.00 85.38 503 ALA A CA 1
ATOM 3955 C C . ALA A 1 503 ? 9.409 -7.251 16.707 1.00 85.38 503 ALA A C 1
ATOM 3957 O O . ALA A 1 503 ? 10.132 -8.112 17.208 1.00 85.38 503 ALA A O 1
ATOM 3958 N N . THR A 1 504 ? 9.361 -6.009 17.200 1.00 83.38 504 THR A N 1
ATOM 3959 C CA . THR A 1 504 ? 10.231 -5.543 18.300 1.00 83.38 504 THR A CA 1
ATOM 3960 C C . THR A 1 504 ? 9.546 -5.518 19.664 1.00 83.38 504 THR A C 1
ATOM 3962 O O . THR A 1 504 ? 10.230 -5.505 20.690 1.00 83.38 504 THR A O 1
ATOM 3965 N N . ASN A 1 505 ? 8.211 -5.499 19.683 1.00 83.44 505 ASN A N 1
ATOM 3966 C CA . ASN A 1 505 ? 7.370 -5.237 20.849 1.00 83.44 505 ASN A CA 1
ATOM 3967 C C . ASN A 1 505 ? 7.737 -3.931 21.588 1.00 83.44 505 ASN A C 1
ATOM 3969 O O . ASN A 1 505 ? 7.510 -3.797 22.793 1.00 83.44 505 ASN A O 1
ATOM 3973 N N . ASP A 1 506 ? 8.345 -2.964 20.889 1.00 82.12 506 ASP A N 1
ATOM 3974 C CA . ASP A 1 506 ? 8.685 -1.667 21.468 1.00 82.12 506 ASP A CA 1
ATOM 3975 C C . ASP A 1 506 ? 7.446 -0.764 21.484 1.00 82.12 506 ASP A C 1
ATOM 3977 O O . ASP A 1 506 ? 6.865 -0.443 20.443 1.00 82.12 506 ASP A O 1
ATOM 3981 N N . SER A 1 507 ? 7.023 -0.357 22.683 1.00 81.75 507 SER A N 1
ATOM 3982 C CA . SER A 1 507 ? 5.796 0.423 22.859 1.00 81.75 507 SER A CA 1
ATOM 3983 C C . SER A 1 507 ? 5.905 1.875 22.383 1.00 81.75 507 SER A C 1
ATOM 3985 O O . SER A 1 507 ? 4.885 2.548 22.261 1.00 81.75 507 SER A O 1
ATOM 3987 N N . SER A 1 508 ? 7.104 2.364 22.054 1.00 79.94 508 SER A N 1
ATOM 3988 C CA . SER A 1 508 ? 7.278 3.698 21.474 1.00 79.94 508 SER A CA 1
ATOM 3989 C C . SER A 1 508 ? 6.649 3.828 20.079 1.00 79.94 508 SER A C 1
ATOM 3991 O O . SER A 1 508 ? 6.173 4.907 19.727 1.00 79.94 508 SER A O 1
ATOM 3993 N N . TRP A 1 509 ? 6.522 2.726 19.333 1.00 87.06 509 TRP A N 1
ATOM 3994 C CA . TRP A 1 509 ? 5.796 2.690 18.057 1.00 87.06 509 TRP A CA 1
ATOM 3995 C C . TRP A 1 509 ? 4.283 2.860 18.222 1.00 87.06 509 TRP A C 1
ATOM 3997 O O . TRP A 1 509 ? 3.630 3.419 17.345 1.00 87.06 509 TRP A O 1
ATOM 4007 N N . LEU A 1 510 ? 3.723 2.487 19.379 1.00 87.38 510 LEU A N 1
ATOM 4008 C CA . LEU A 1 510 ? 2.326 2.792 19.703 1.00 87.38 510 LEU A CA 1
ATOM 4009 C C . LEU A 1 510 ? 2.122 4.301 19.878 1.00 87.38 510 LEU A C 1
ATOM 4011 O O . LEU A 1 510 ? 1.128 4.851 19.413 1.00 87.38 510 LEU A O 1
ATOM 4015 N N . THR A 1 511 ? 3.081 4.991 20.504 1.00 82.00 511 THR A N 1
ATOM 4016 C CA . THR A 1 511 ? 3.070 6.460 20.602 1.00 82.00 511 THR A CA 1
ATOM 4017 C C . THR A 1 511 ? 3.161 7.107 19.219 1.00 82.00 511 THR A C 1
ATOM 4019 O O . THR A 1 511 ? 2.458 8.081 18.952 1.00 82.00 511 THR A O 1
ATOM 4022 N N . ALA A 1 512 ? 3.987 6.554 18.328 1.00 84.81 512 ALA A N 1
ATOM 4023 C CA . ALA A 1 512 ? 4.111 7.020 16.950 1.00 84.81 512 ALA A CA 1
ATOM 4024 C C . ALA A 1 512 ? 2.792 6.858 16.164 1.00 84.81 512 ALA A C 1
ATOM 4026 O O . ALA A 1 512 ? 2.349 7.793 15.495 1.00 84.81 512 ALA A O 1
ATOM 4027 N N . GLY A 1 513 ? 2.110 5.719 16.323 1.00 90.25 513 GLY A N 1
ATOM 4028 C CA . GLY A 1 513 ? 0.767 5.507 15.779 1.00 90.25 513 GLY A CA 1
ATOM 4029 C C . GLY A 1 513 ? -0.274 6.464 16.365 1.00 90.25 513 GLY A C 1
ATOM 4030 O O . GLY A 1 513 ? -1.088 7.016 15.630 1.00 90.25 513 GLY A O 1
ATOM 4031 N N . ALA A 1 514 ? -0.235 6.720 17.678 1.00 83.81 514 ALA A N 1
ATOM 4032 C CA . ALA A 1 514 ? -1.171 7.636 18.334 1.00 83.81 514 ALA A CA 1
ATOM 4033 C C . ALA A 1 514 ? -1.007 9.079 17.827 1.00 83.81 514 ALA A C 1
ATOM 4035 O O . ALA A 1 514 ? -1.996 9.786 17.631 1.00 83.81 514 ALA A O 1
ATOM 4036 N N . LEU A 1 515 ? 0.234 9.500 17.551 1.00 83.19 515 LEU A N 1
ATOM 4037 C CA . LEU A 1 515 ? 0.521 10.776 16.894 1.00 83.19 515 LEU A CA 1
ATOM 4038 C C . LEU A 1 515 ? -0.098 10.838 15.489 1.00 83.19 515 LEU A C 1
ATOM 4040 O O . LEU A 1 515 ? -0.654 11.868 15.113 1.00 83.19 515 LEU A O 1
ATOM 4044 N N . ALA A 1 516 ? -0.029 9.750 14.720 1.00 89.19 516 ALA A N 1
ATOM 4045 C CA . ALA A 1 516 ? -0.631 9.702 13.392 1.00 89.19 516 ALA A CA 1
ATOM 4046 C C . ALA A 1 516 ? -2.164 9.780 13.438 1.00 89.19 516 ALA A C 1
ATOM 4048 O O . ALA A 1 516 ? -2.748 10.576 12.703 1.00 89.19 516 ALA A O 1
ATOM 4049 N N . VAL A 1 517 ? -2.807 9.042 14.353 1.00 87.06 517 VAL A N 1
ATOM 4050 C CA . VAL A 1 517 ? -4.257 9.140 14.611 1.00 87.06 517 VAL A CA 1
ATOM 4051 C C . VAL A 1 517 ? -4.646 10.579 14.947 1.00 87.06 517 VAL A C 1
ATOM 4053 O O . VAL A 1 517 ? -5.591 11.110 14.370 1.00 87.06 517 VAL A O 1
ATOM 4056 N N . GLN A 1 518 ? -3.884 11.245 15.820 1.00 82.31 518 GLN A N 1
ATOM 4057 C CA . GLN A 1 518 ? -4.136 12.639 16.179 1.00 82.31 518 GLN A CA 1
ATOM 4058 C C . GLN A 1 518 ? -4.036 13.582 14.969 1.00 82.31 518 GLN A C 1
ATOM 4060 O O . GLN A 1 518 ? -4.890 14.456 14.815 1.00 82.31 518 GLN A O 1
ATOM 4065 N N . SER A 1 519 ? -3.017 13.431 14.115 1.00 84.94 519 SER A N 1
ATOM 4066 C CA . SER A 1 519 ? -2.880 14.228 12.888 1.00 84.94 519 SER A CA 1
ATOM 4067 C C . SER A 1 519 ? -4.064 14.027 11.938 1.00 84.94 519 SER A C 1
ATOM 4069 O O . SER A 1 519 ? -4.626 15.011 11.450 1.00 84.94 519 SER A O 1
ATOM 4071 N N . LEU A 1 520 ? -4.454 12.770 11.698 1.00 93.31 520 LEU A N 1
ATOM 4072 C CA . LEU A 1 520 ? -5.551 12.406 10.798 1.00 93.31 520 LEU A CA 1
ATOM 4073 C C . LEU A 1 520 ? -6.895 12.950 11.299 1.00 93.31 520 LEU A C 1
ATOM 4075 O O . LEU A 1 520 ? -7.587 13.644 10.555 1.00 93.31 520 LEU A O 1
ATOM 4079 N N . GLU A 1 521 ? -7.230 12.724 12.573 1.00 90.88 521 GLU A N 1
ATOM 4080 C CA . GLU A 1 521 ? -8.459 13.248 13.186 1.00 90.88 521 GLU A CA 1
ATOM 4081 C C . GLU A 1 521 ? -8.533 14.773 13.139 1.00 90.88 521 GLU A C 1
ATOM 4083 O O . GLU A 1 521 ? -9.609 15.346 12.976 1.00 90.88 521 GLU A O 1
ATOM 4088 N N . ARG A 1 522 ? -7.391 15.444 13.298 1.00 81.12 522 ARG A N 1
ATOM 4089 C CA . ARG A 1 522 ? -7.349 16.898 13.424 1.00 81.12 522 ARG A CA 1
ATOM 4090 C C . ARG A 1 522 ? -7.397 17.633 12.093 1.00 81.12 522 ARG A C 1
ATOM 4092 O O . ARG A 1 522 ? -8.020 18.689 12.020 1.00 81.12 522 ARG A O 1
ATOM 4099 N N . TYR A 1 523 ? -6.651 17.151 11.103 1.00 88.06 523 TYR A N 1
ATOM 4100 C CA . TYR A 1 523 ? -6.397 17.909 9.877 1.00 88.06 523 TYR A CA 1
ATOM 4101 C C . TYR A 1 523 ? -6.983 17.257 8.628 1.00 88.06 523 TYR A C 1
ATOM 4103 O O . TYR A 1 523 ? -7.263 17.976 7.677 1.00 88.06 523 TYR A O 1
ATOM 4111 N N . ALA A 1 524 ? -7.170 15.934 8.618 1.00 93.56 524 ALA A N 1
ATOM 4112 C CA . ALA A 1 524 ? -7.716 15.226 7.461 1.00 93.56 524 ALA A CA 1
ATOM 4113 C C . ALA A 1 524 ? -9.223 14.965 7.587 1.00 93.56 524 ALA A C 1
ATOM 4115 O O . ALA A 1 524 ? -9.902 14.853 6.573 1.00 93.56 524 ALA A O 1
ATOM 4116 N N . LYS A 1 525 ? -9.779 14.876 8.801 1.00 95.75 525 LYS A N 1
ATOM 4117 C CA . LYS A 1 525 ? -11.213 14.619 8.996 1.00 95.75 525 LYS A CA 1
ATOM 4118 C C . LYS A 1 525 ? -12.079 15.747 8.428 1.00 95.75 525 LYS A C 1
ATOM 4120 O O . LYS A 1 525 ? -11.861 16.925 8.699 1.00 95.75 525 LYS A O 1
ATOM 4125 N N . THR A 1 526 ? -13.113 15.366 7.692 1.00 95.50 526 THR A N 1
ATOM 4126 C CA . THR A 1 526 ? -14.109 16.258 7.083 1.00 95.50 526 THR A CA 1
ATOM 4127 C C . THR A 1 526 ? -15.521 15.764 7.394 1.00 95.50 526 THR A C 1
ATOM 4129 O O . THR A 1 526 ? -15.698 14.764 8.094 1.00 95.50 526 THR A O 1
ATOM 4132 N N . THR A 1 527 ? -16.542 16.452 6.881 1.00 92.25 527 THR A N 1
ATOM 4133 C CA . THR A 1 527 ? -17.946 16.083 7.100 1.00 92.25 527 THR A CA 1
ATOM 4134 C C . THR A 1 527 ? -18.283 14.686 6.577 1.00 92.25 527 THR A C 1
ATOM 4136 O O . THR A 1 527 ? -19.040 13.991 7.245 1.00 92.25 527 THR A O 1
ATOM 4139 N N . CYS A 1 528 ? -17.708 14.262 5.447 1.00 94.06 528 CYS A N 1
ATOM 4140 C CA . CYS A 1 528 ? -18.063 13.008 4.776 1.00 94.06 528 CYS A CA 1
ATOM 4141 C C . CYS A 1 528 ? -16.853 12.088 4.564 1.00 94.06 528 CYS A C 1
ATOM 4143 O O . CYS A 1 528 ? -16.745 11.454 3.525 1.00 94.06 528 CYS A O 1
ATOM 4145 N N . GLY A 1 529 ? -15.911 12.033 5.508 1.00 97.69 529 GLY A N 1
ATOM 4146 C CA . GLY A 1 529 ? -14.747 11.138 5.451 1.00 97.69 529 GLY A CA 1
ATOM 4147 C C . GLY A 1 529 ? -13.437 11.838 5.805 1.00 97.69 529 GLY A C 1
ATOM 4148 O O . GLY A 1 529 ? -13.429 12.764 6.622 1.00 97.69 529 GLY A O 1
ATOM 4149 N N . TYR A 1 530 ? -12.331 11.411 5.189 1.00 98.44 530 TYR A N 1
ATOM 4150 C CA . TYR A 1 530 ? -10.998 11.996 5.381 1.00 98.44 530 TYR A CA 1
ATOM 4151 C C . TYR A 1 530 ? -10.444 12.493 4.053 1.00 98.44 530 TYR A C 1
ATOM 4153 O O . TYR A 1 530 ? -10.406 11.752 3.081 1.00 98.44 530 TYR A O 1
ATOM 4161 N N . ALA A 1 531 ? -10.016 13.748 4.030 1.00 97.56 531 ALA A N 1
ATOM 4162 C CA . ALA A 1 531 ? -9.427 14.413 2.885 1.00 97.56 531 ALA A CA 1
ATOM 4163 C C . ALA A 1 531 ? -7.906 14.259 2.872 1.00 97.56 531 ALA A C 1
ATOM 4165 O O . ALA A 1 531 ? -7.244 14.395 3.906 1.00 97.56 531 ALA A O 1
ATOM 4166 N N . ALA A 1 532 ? -7.349 14.051 1.681 1.00 97.44 532 ALA A N 1
ATOM 4167 C CA . ALA A 1 532 ? -5.929 14.254 1.435 1.00 97.44 532 ALA A CA 1
ATOM 4168 C C . ALA A 1 532 ? -5.481 15.663 1.852 1.00 97.44 532 ALA A C 1
ATOM 4170 O O . ALA A 1 532 ? -6.254 16.620 1.857 1.00 97.44 532 ALA A O 1
ATOM 4171 N N . ILE A 1 533 ? -4.202 15.797 2.185 1.00 96.31 533 ILE A N 1
ATOM 4172 C CA . ILE A 1 533 ? -3.572 17.080 2.492 1.00 96.31 533 ILE A CA 1
ATOM 4173 C C . ILE A 1 533 ? -2.833 17.539 1.237 1.00 96.31 533 ILE A C 1
ATOM 4175 O O . ILE A 1 533 ? -1.877 16.891 0.827 1.00 96.31 533 ILE A O 1
ATOM 4179 N N . SER A 1 534 ? -3.234 18.651 0.625 1.00 94.81 534 SER A N 1
ATOM 4180 C CA . SER A 1 534 ? -2.564 19.188 -0.573 1.00 94.81 534 SER A CA 1
ATOM 4181 C C . SER A 1 534 ? -1.207 19.824 -0.258 1.00 94.81 534 SER A C 1
ATOM 4183 O O . SER A 1 534 ? -0.297 19.796 -1.087 1.00 94.81 534 SER A O 1
ATOM 4185 N N . ASP A 1 535 ? -1.040 20.372 0.948 1.00 93.00 535 ASP A N 1
ATOM 4186 C CA . ASP A 1 535 ? 0.216 20.964 1.412 1.00 93.00 535 ASP A CA 1
ATOM 4187 C C . ASP A 1 535 ? 0.385 20.774 2.923 1.00 93.00 535 ASP A C 1
ATOM 4189 O O . ASP A 1 535 ? -0.381 21.307 3.727 1.00 93.00 535 ASP A O 1
ATOM 4193 N N . VAL A 1 536 ? 1.417 20.030 3.325 1.00 88.06 536 VAL A N 1
ATOM 4194 C CA . VAL A 1 536 ? 1.692 19.736 4.739 1.00 88.06 536 VAL A CA 1
ATOM 4195 C C . VAL A 1 536 ? 2.168 20.953 5.544 1.00 88.06 536 VAL A C 1
ATOM 4197 O O . VAL A 1 536 ? 2.043 20.957 6.767 1.00 88.06 536 VAL A O 1
ATOM 4200 N N . GLU A 1 537 ? 2.701 22.003 4.903 1.00 85.38 537 GLU A N 1
ATOM 4201 C CA . GLU A 1 537 ? 3.130 23.220 5.613 1.00 85.38 537 GLU A CA 1
ATOM 4202 C C . GLU A 1 537 ? 1.923 24.052 6.064 1.00 85.38 537 GLU A C 1
ATOM 4204 O O . GLU A 1 537 ? 1.874 24.540 7.196 1.00 85.38 537 GLU A O 1
ATOM 4209 N N . THR A 1 538 ? 0.945 24.210 5.172 1.00 86.88 538 THR A N 1
ATOM 4210 C CA . THR A 1 538 ? -0.271 24.999 5.411 1.00 86.88 538 THR A CA 1
ATOM 4211 C C . THR A 1 538 ? -1.425 24.163 5.960 1.00 86.88 538 THR A C 1
ATOM 4213 O O . THR A 1 538 ? -2.355 24.727 6.536 1.00 86.88 538 THR A O 1
ATOM 4216 N N . ARG A 1 539 ? -1.336 22.829 5.848 1.00 87.75 539 ARG A N 1
ATOM 4217 C CA . ARG A 1 539 ? -2.367 21.842 6.218 1.00 87.75 539 ARG A CA 1
ATOM 4218 C C . ARG A 1 539 ? -3.667 22.055 5.446 1.00 87.75 539 ARG A C 1
ATOM 4220 O O . ARG A 1 539 ? -4.755 21.844 5.977 1.00 87.75 539 ARG A O 1
ATOM 4227 N N . THR A 1 540 ? -3.554 22.511 4.202 1.00 89.38 540 THR A N 1
ATOM 4228 C CA . THR A 1 540 ? -4.702 22.619 3.306 1.00 89.38 540 THR A CA 1
ATOM 4229 C C . THR A 1 540 ? -5.149 21.231 2.884 1.00 89.38 540 THR A C 1
ATOM 4231 O O . THR A 1 540 ? -4.329 20.371 2.567 1.00 89.38 540 THR A O 1
ATOM 4234 N N . VAL A 1 541 ? -6.459 21.021 2.873 1.00 93.00 541 VAL A N 1
ATOM 4235 C CA . VAL A 1 541 ? -7.076 19.764 2.446 1.00 93.00 541 VAL A CA 1
ATOM 4236 C C . VAL A 1 541 ? -7.375 19.779 0.946 1.00 93.00 541 VAL A C 1
ATOM 4238 O O . VAL A 1 541 ? -7.494 20.841 0.333 1.00 93.00 541 VAL A O 1
ATOM 4241 N N . GLU A 1 542 ? -7.486 18.596 0.359 1.00 93.81 542 GLU A N 1
ATOM 4242 C CA . GLU A 1 542 ? -7.888 18.328 -1.019 1.00 93.81 542 GLU A CA 1
ATOM 4243 C C . GLU A 1 542 ? -9.070 17.357 -1.015 1.00 93.81 542 GLU A C 1
ATOM 4245 O O . GLU A 1 542 ? -9.107 16.419 -0.222 1.00 93.81 542 GLU A O 1
ATOM 4250 N N . ASP A 1 543 ? -10.054 17.587 -1.885 1.00 96.75 543 ASP A N 1
ATOM 4251 C CA . ASP A 1 543 ? -11.323 16.852 -1.897 1.00 96.75 543 ASP A CA 1
ATOM 4252 C C . ASP A 1 543 ? -11.204 15.462 -2.543 1.00 96.75 543 ASP A C 1
ATOM 4254 O O . ASP A 1 543 ? -11.838 15.165 -3.552 1.00 96.75 543 ASP A O 1
ATOM 4258 N N . THR A 1 544 ? -10.356 14.616 -1.967 1.00 94.88 544 THR A N 1
ATOM 4259 C CA . THR A 1 544 ? -10.136 13.238 -2.400 1.00 94.88 544 THR A CA 1
ATOM 4260 C C . THR A 1 544 ? -9.892 12.331 -1.198 1.00 94.88 544 THR A C 1
ATOM 4262 O O . THR A 1 544 ? -9.148 12.685 -0.278 1.00 94.88 544 THR A O 1
ATOM 4265 N N . MET A 1 545 ? -10.537 11.164 -1.206 1.00 97.31 545 MET A N 1
ATOM 4266 C CA . MET A 1 545 ? -10.311 10.073 -0.262 1.00 97.31 545 MET A CA 1
ATOM 4267 C C . MET A 1 545 ? -10.037 8.786 -1.051 1.00 97.31 545 MET A C 1
ATOM 4269 O O . MET A 1 545 ? -10.977 8.156 -1.543 1.00 97.31 545 MET A O 1
ATOM 4273 N N . PRO A 1 546 ? -8.764 8.393 -1.195 1.00 96.38 546 PRO A N 1
ATOM 4274 C CA . PRO A 1 546 ? -8.402 7.139 -1.846 1.00 96.38 546 PRO A CA 1
ATOM 4275 C C . PRO A 1 546 ? -8.886 5.918 -1.052 1.00 96.38 546 PRO A C 1
ATOM 4277 O O . PRO A 1 546 ? -8.886 5.941 0.182 1.00 96.38 546 PRO A O 1
ATOM 4280 N N . SER A 1 547 ? -9.251 4.837 -1.750 1.00 97.31 547 SER A N 1
ATOM 4281 C CA . SER A 1 547 ? -9.742 3.593 -1.136 1.00 97.31 547 SER A CA 1
ATOM 4282 C C . SER A 1 547 ? -8.755 2.988 -0.129 1.00 97.31 547 SER A C 1
ATOM 4284 O O . SER A 1 547 ? -9.177 2.528 0.935 1.00 97.31 547 SER A O 1
ATOM 4286 N N . TYR A 1 548 ? -7.447 3.111 -0.388 1.00 97.81 548 TYR A N 1
ATOM 4287 C CA . TYR A 1 548 ? -6.380 2.647 0.505 1.00 97.81 548 TYR A CA 1
ATOM 4288 C C . TYR A 1 548 ? -6.386 3.285 1.896 1.00 97.81 548 TYR A C 1
ATOM 4290 O O . TYR A 1 548 ? -5.826 2.740 2.847 1.00 97.81 548 TYR A O 1
ATOM 4298 N N . PHE A 1 549 ? -7.056 4.427 2.088 1.00 98.69 549 PHE A N 1
ATOM 4299 C CA . PHE A 1 549 ? -7.238 4.952 3.439 1.00 98.69 549 PHE A CA 1
ATOM 4300 C C . PHE A 1 549 ? -8.045 3.975 4.315 1.00 98.69 549 PHE A C 1
ATOM 4302 O O . PHE A 1 549 ? -7.733 3.783 5.496 1.00 98.69 549 PHE A O 1
ATOM 4309 N N . LEU A 1 550 ? -9.063 3.339 3.727 1.00 98.62 550 LEU A N 1
ATOM 4310 C CA . LEU A 1 550 ? -9.899 2.332 4.374 1.00 98.62 550 LEU A CA 1
ATOM 4311 C C . LEU A 1 550 ? -9.226 0.956 4.383 1.00 98.62 550 LEU A C 1
ATOM 4313 O O . LEU A 1 550 ? -9.223 0.303 5.429 1.00 98.62 550 LEU A O 1
ATOM 4317 N N . SER A 1 551 ? -8.662 0.516 3.252 1.00 98.12 551 SER A N 1
ATOM 4318 C CA . SER A 1 551 ? -8.080 -0.828 3.139 1.00 98.12 551 SER A CA 1
ATOM 4319 C C . SER A 1 551 ? -6.725 -0.959 3.838 1.00 98.12 551 SER A C 1
ATOM 4321 O O . SER A 1 551 ? -6.435 -2.026 4.377 1.00 98.12 551 SER A O 1
ATOM 4323 N N . GLU A 1 552 ? -5.948 0.118 3.967 1.00 98.81 552 GLU A N 1
ATOM 4324 C CA . GLU A 1 552 ? -4.593 0.070 4.524 1.00 98.81 552 GLU A CA 1
ATOM 4325 C C . GLU A 1 552 ? -4.429 0.919 5.787 1.00 98.81 552 GLU A C 1
ATOM 4327 O O . GLU A 1 552 ? -4.212 0.378 6.874 1.00 98.81 552 GLU A O 1
ATOM 4332 N N . THR A 1 553 ? -4.564 2.247 5.682 1.00 98.81 553 THR A N 1
ATOM 4333 C CA . THR A 1 553 ? -4.245 3.181 6.781 1.00 98.81 553 THR A CA 1
ATOM 4334 C C . THR A 1 553 ? -5.042 2.859 8.047 1.00 98.81 553 THR A C 1
ATOM 4336 O O . THR A 1 553 ? -4.467 2.713 9.131 1.00 98.81 553 THR A O 1
ATOM 4339 N N . CYS A 1 554 ? -6.362 2.687 7.925 1.00 98.81 554 CYS A N 1
ATOM 4340 C CA . CYS A 1 554 ? -7.216 2.308 9.051 1.00 98.81 554 CYS A CA 1
ATOM 4341 C C . CYS A 1 554 ? -6.908 0.892 9.567 1.00 98.81 554 CYS A C 1
ATOM 4343 O O . CYS A 1 554 ? -6.902 0.671 10.780 1.00 98.81 554 CYS A O 1
ATOM 4345 N N . LYS A 1 555 ? -6.623 -0.058 8.668 1.00 98.69 555 LYS A N 1
ATOM 4346 C CA . LYS A 1 555 ? -6.337 -1.460 9.006 1.00 98.69 555 LYS A CA 1
ATOM 4347 C C . LYS A 1 555 ? -5.050 -1.584 9.825 1.00 98.69 555 LYS A C 1
ATOM 4349 O O . LYS A 1 555 ? -5.078 -2.162 10.912 1.00 98.69 555 LYS A O 1
ATOM 4354 N N . TYR A 1 556 ? -3.946 -0.988 9.368 1.00 98.75 556 TYR A N 1
ATOM 4355 C CA . TYR A 1 556 ? -2.665 -1.024 10.081 1.00 98.75 556 TYR A CA 1
ATOM 4356 C C . TYR A 1 556 ? -2.726 -0.298 11.425 1.00 98.75 556 TYR A C 1
ATOM 4358 O O . TYR A 1 556 ? -2.228 -0.824 12.421 1.00 98.75 556 TYR A O 1
ATOM 4366 N N . LEU A 1 557 ? -3.385 0.864 11.496 1.00 98.62 557 LEU A N 1
ATOM 4367 C CA . LEU A 1 557 ? -3.586 1.565 12.767 1.00 98.62 557 LEU A CA 1
ATOM 4368 C C . LEU A 1 557 ? -4.427 0.744 13.748 1.00 98.62 557 LEU A C 1
ATOM 4370 O O . LEU A 1 557 ? -4.103 0.693 14.932 1.00 98.62 557 LEU A O 1
ATOM 4374 N N . TYR A 1 558 ? -5.482 0.076 13.283 1.00 98.56 558 TYR A N 1
ATOM 4375 C CA . TYR A 1 558 ? -6.303 -0.751 14.160 1.00 98.56 558 TYR A CA 1
ATOM 4376 C C . TYR A 1 558 ? -5.513 -1.943 14.697 1.00 98.56 558 TYR A C 1
ATOM 4378 O O . TYR A 1 558 ? -5.489 -2.162 15.905 1.00 98.56 558 TYR A O 1
ATOM 4386 N N . LEU A 1 559 ? -4.804 -2.661 13.824 1.00 97.75 559 LEU A N 1
ATOM 4387 C CA . LEU A 1 559 ? -3.973 -3.808 14.200 1.00 97.75 559 LEU A CA 1
ATOM 4388 C C . LEU A 1 559 ? -2.780 -3.427 15.090 1.00 97.75 559 LEU A C 1
ATOM 4390 O O . LEU A 1 559 ? -2.322 -4.247 15.889 1.00 97.75 559 LEU A O 1
ATOM 4394 N N . LEU A 1 560 ? -2.283 -2.191 14.980 1.00 96.62 560 LEU A N 1
ATOM 4395 C CA . LEU A 1 560 ? -1.254 -1.654 15.869 1.00 96.62 560 LEU A CA 1
ATOM 4396 C C . LEU A 1 560 ? -1.751 -1.573 17.320 1.00 96.62 560 LEU A C 1
ATOM 4398 O O . LEU A 1 560 ? -0.982 -1.857 18.236 1.00 96.62 560 LEU A O 1
ATOM 4402 N N . PHE A 1 561 ? -3.023 -1.224 17.540 1.00 95.69 561 PHE A N 1
ATOM 4403 C CA . PHE A 1 561 ? -3.589 -1.058 18.883 1.00 95.69 561 PHE A CA 1
ATOM 4404 C C . PHE A 1 561 ? -4.368 -2.281 19.395 1.00 95.69 561 PHE A C 1
ATOM 4406 O O . PHE A 1 561 ? -4.347 -2.544 20.599 1.00 95.69 561 PHE A O 1
ATOM 4413 N N . ASP A 1 562 ? -5.016 -3.057 18.522 1.00 94.62 562 ASP A N 1
ATOM 4414 C CA . ASP A 1 562 ? -5.696 -4.307 18.879 1.00 94.62 562 ASP A CA 1
ATOM 4415 C C . ASP A 1 562 ? -4.740 -5.506 18.809 1.00 94.62 562 ASP A C 1
ATOM 4417 O O . ASP A 1 562 ? -4.621 -6.225 17.814 1.00 94.62 562 ASP A O 1
ATOM 4421 N N . GLU A 1 563 ? -4.080 -5.773 19.933 1.00 89.75 563 GLU A N 1
ATOM 4422 C CA . GLU A 1 563 ? -3.159 -6.904 20.067 1.00 89.75 563 GLU A CA 1
ATOM 4423 C C . GLU A 1 563 ? -3.863 -8.270 20.097 1.00 89.75 563 GLU A C 1
ATOM 4425 O O . GLU A 1 563 ? -3.212 -9.315 20.017 1.00 89.75 563 GLU A O 1
ATOM 4430 N N . THR A 1 564 ? -5.192 -8.282 20.237 1.00 91.69 564 THR A N 1
ATOM 4431 C CA . THR A 1 564 ? -5.986 -9.506 20.375 1.00 91.69 564 THR A CA 1
ATOM 4432 C C . THR A 1 564 ? -6.541 -10.024 19.054 1.00 91.69 564 THR A C 1
ATOM 4434 O O . THR A 1 564 ? -7.020 -11.167 19.022 1.00 91.69 564 THR A O 1
ATOM 4437 N N . ASN A 1 565 ? -6.424 -9.232 17.986 1.00 94.50 565 ASN A N 1
ATOM 4438 C CA . ASN A 1 565 ? -6.930 -9.539 16.657 1.00 94.50 565 ASN A CA 1
ATOM 4439 C C . ASN A 1 565 ? -6.425 -10.895 16.129 1.00 94.50 565 ASN A C 1
ATOM 4441 O O . ASN A 1 565 ? -5.299 -11.318 16.408 1.00 94.50 565 ASN A O 1
ATOM 4445 N N . PHE A 1 566 ? -7.244 -11.593 15.339 1.00 93.88 566 PHE A N 1
ATOM 4446 C CA . PHE A 1 566 ? -6.883 -12.911 14.808 1.00 93.88 566 PHE A CA 1
ATOM 4447 C C . PHE A 1 566 ? -5.690 -12.842 13.844 1.00 93.88 566 PHE A C 1
ATOM 4449 O O . PHE A 1 566 ? -4.846 -13.740 13.868 1.00 93.88 566 PHE A O 1
ATOM 4456 N N . LEU A 1 567 ? -5.553 -11.750 13.081 1.00 92.75 567 LEU A N 1
ATOM 4457 C CA . LEU A 1 567 ? -4.420 -11.533 12.173 1.00 92.75 567 LEU A CA 1
ATOM 4458 C C . LEU A 1 567 ? -3.080 -11.423 12.903 1.00 92.75 567 LEU A C 1
ATOM 4460 O O . LEU A 1 567 ? -2.038 -11.711 12.327 1.00 92.75 567 LEU A O 1
ATOM 4464 N N . ARG A 1 568 ? -3.098 -11.070 14.192 1.00 86.25 568 ARG A N 1
ATOM 4465 C CA . ARG A 1 568 ? -1.902 -11.038 15.040 1.00 86.25 568 ARG A CA 1
ATOM 4466 C C . ARG A 1 568 ? -1.515 -12.390 15.636 1.00 86.25 568 ARG A C 1
ATOM 4468 O O . ARG A 1 568 ? -0.437 -12.511 16.215 1.00 86.25 568 ARG A O 1
ATOM 4475 N N . LYS A 1 569 ? -2.396 -13.387 15.543 1.00 80.06 569 LYS A N 1
ATOM 4476 C CA . LYS A 1 569 ? -2.228 -14.721 16.143 1.00 80.06 569 LYS A CA 1
ATOM 4477 C C . LYS A 1 569 ? -2.040 -15.822 15.102 1.00 80.06 569 LYS A C 1
ATOM 4479 O O . LYS A 1 569 ? -1.526 -16.885 15.442 1.00 80.06 569 LYS A O 1
ATOM 4484 N N . ALA A 1 570 ? -2.490 -15.588 13.875 1.00 76.00 570 ALA A N 1
ATOM 4485 C CA . ALA A 1 570 ? -2.442 -16.535 12.772 1.00 76.00 570 ALA A CA 1
ATOM 4486 C C . ALA A 1 570 ? -1.366 -16.157 11.741 1.00 76.00 570 ALA A C 1
ATOM 4488 O O . ALA A 1 570 ? -0.856 -15.040 11.729 1.00 76.00 570 ALA A O 1
ATOM 4489 N N . ASN A 1 571 ? -1.026 -17.105 10.867 1.00 87.88 571 ASN A N 1
ATOM 4490 C CA . ASN A 1 571 ? -0.003 -16.921 9.840 1.00 87.88 571 ASN A CA 1
ATOM 4491 C C . ASN A 1 571 ? -0.618 -16.277 8.593 1.00 87.88 571 ASN A C 1
ATOM 4493 O O . ASN A 1 571 ? -1.055 -16.985 7.686 1.00 87.88 571 ASN A O 1
ATOM 4497 N N . TYR A 1 572 ? -0.648 -14.947 8.569 1.00 94.31 572 TYR A N 1
ATOM 4498 C CA . TYR A 1 572 ? -1.078 -14.148 7.423 1.00 94.31 572 TYR A CA 1
ATOM 4499 C C . TYR A 1 572 ? 0.077 -13.307 6.875 1.00 94.31 572 TYR A C 1
ATOM 4501 O O . TYR A 1 572 ? 0.920 -12.827 7.632 1.00 94.31 572 TYR A O 1
ATOM 4509 N N . VAL A 1 573 ? 0.085 -13.103 5.560 1.00 95.75 573 VAL A N 1
ATOM 4510 C CA . VAL A 1 573 ? 0.956 -12.151 4.863 1.00 95.75 573 VAL A CA 1
ATOM 4511 C C . VAL A 1 573 ? 0.060 -11.148 4.153 1.00 95.75 573 VAL A C 1
ATOM 4513 O O . VAL A 1 573 ? -0.839 -11.540 3.415 1.00 95.75 573 VAL A O 1
ATOM 4516 N N . PHE A 1 574 ? 0.285 -9.861 4.391 1.00 98.25 574 PHE A N 1
ATOM 4517 C CA . PHE A 1 574 ? -0.455 -8.795 3.723 1.00 98.25 574 PHE A CA 1
ATOM 4518 C C . PHE A 1 574 ? 0.135 -8.569 2.330 1.00 98.25 574 PHE A C 1
ATOM 4520 O O . PHE A 1 574 ? 1.361 -8.554 2.206 1.00 98.25 574 PHE A O 1
ATOM 4527 N N . THR A 1 575 ? -0.696 -8.368 1.308 1.00 98.69 575 THR A N 1
ATOM 4528 C CA . THR A 1 575 ? -0.259 -7.829 0.006 1.00 98.69 575 THR A CA 1
ATOM 4529 C C . THR A 1 575 ? 0.273 -6.394 0.157 1.00 98.69 575 THR A C 1
ATOM 4531 O O . THR A 1 575 ? 0.301 -5.861 1.271 1.00 98.69 575 THR A O 1
ATOM 4534 N N . THR A 1 576 ? 0.707 -5.771 -0.944 1.00 98.38 576 THR A N 1
ATOM 4535 C CA . THR A 1 576 ? 1.136 -4.356 -0.931 1.00 98.38 576 THR A CA 1
ATOM 4536 C C . THR A 1 576 ? -0.044 -3.400 -0.706 1.00 98.38 576 THR A C 1
ATOM 4538 O O . THR A 1 576 ? 0.164 -2.301 -0.230 1.00 98.38 576 THR A O 1
ATOM 4541 N N . GLU A 1 577 ? -1.285 -3.855 -0.934 1.00 98.69 577 GLU A N 1
ATOM 4542 C CA . GLU A 1 577 ? -2.535 -3.121 -0.646 1.00 98.69 577 GLU A CA 1
ATOM 4543 C C . GLU A 1 577 ? -3.196 -3.602 0.670 1.00 98.69 577 GLU A C 1
ATOM 4545 O O . GLU A 1 577 ? -4.413 -3.631 0.848 1.00 98.69 577 GLU A O 1
ATOM 4550 N N . ALA A 1 578 ? -2.382 -4.101 1.603 1.00 98.56 578 ALA A N 1
ATOM 4551 C CA . ALA A 1 578 ? -2.803 -4.604 2.910 1.00 98.56 578 ALA A CA 1
ATOM 4552 C C . ALA A 1 578 ? -3.886 -5.710 2.909 1.00 98.56 578 ALA A C 1
ATOM 4554 O O . ALA A 1 578 ? -4.582 -5.888 3.919 1.00 98.56 578 ALA A O 1
ATOM 4555 N N . HIS A 1 579 ? -4.037 -6.495 1.839 1.00 98.81 579 HIS A N 1
ATOM 4556 C CA . HIS A 1 579 ? -4.970 -7.625 1.823 1.00 98.81 579 HIS A CA 1
ATOM 4557 C C . HIS A 1 579 ? -4.353 -8.869 2.485 1.00 98.81 579 HIS A C 1
ATOM 4559 O O . HIS A 1 579 ? -3.329 -9.358 2.004 1.00 98.81 579 HIS A O 1
ATOM 4565 N N . PRO A 1 580 ? -4.904 -9.415 3.588 1.00 98.19 580 PRO A N 1
ATOM 4566 C CA . PRO A 1 580 ? -4.276 -10.535 4.288 1.00 98.19 580 PRO A CA 1
ATOM 4567 C C . PRO A 1 580 ? -4.532 -11.879 3.597 1.00 98.19 580 PRO A C 1
ATOM 4569 O O . PRO A 1 580 ? -5.662 -12.360 3.541 1.00 98.19 580 PRO A O 1
ATOM 4572 N N . PHE A 1 581 ? -3.472 -12.559 3.162 1.00 98.38 581 PHE A N 1
ATOM 4573 C CA . PHE A 1 581 ? -3.533 -13.936 2.665 1.00 98.38 581 PHE A CA 1
ATOM 4574 C C . PHE A 1 581 ? -2.974 -14.921 3.703 1.00 98.38 581 PHE A C 1
ATOM 4576 O O . PHE A 1 581 ? -1.891 -14.685 4.246 1.00 98.38 581 PHE A O 1
ATOM 4583 N N . PRO A 1 582 ? -3.676 -16.028 4.010 1.00 96.50 582 PRO A N 1
ATOM 4584 C CA . PRO A 1 582 ? -3.174 -17.034 4.931 1.00 96.50 582 PRO A CA 1
ATOM 4585 C C . PRO A 1 582 ? -2.058 -17.849 4.275 1.00 96.50 582 PRO A C 1
ATOM 4587 O O . PRO A 1 582 ? -2.121 -18.177 3.088 1.00 96.50 582 PRO A O 1
ATOM 4590 N N . VAL A 1 583 ? -1.062 -18.248 5.064 1.00 93.56 583 VAL A N 1
ATOM 4591 C CA . VAL A 1 583 ? -0.061 -19.228 4.625 1.00 93.56 583 VAL A CA 1
ATOM 4592 C C . VAL A 1 583 ? -0.747 -20.581 4.432 1.00 93.56 583 VAL A C 1
ATOM 4594 O O . VAL A 1 583 ? -1.214 -21.200 5.390 1.00 93.56 583 VAL A O 1
ATOM 4597 N N . LEU A 1 584 ? -0.805 -21.038 3.181 1.00 90.88 584 LEU A N 1
ATOM 4598 C CA . LEU A 1 584 ? -1.468 -22.284 2.803 1.00 90.88 584 LEU A CA 1
ATOM 4599 C C . LEU A 1 584 ? -0.536 -23.502 2.941 1.00 90.88 584 LEU A C 1
ATOM 4601 O O . LEU A 1 584 ? 0.690 -23.370 2.858 1.00 90.88 584 LEU A O 1
ATOM 4605 N N . PRO A 1 585 ? -1.081 -24.723 3.110 1.00 93.31 585 PRO A N 1
ATOM 4606 C CA . PRO A 1 585 ? -0.275 -25.937 3.152 1.00 93.31 585 PRO A CA 1
ATOM 4607 C C . PRO A 1 585 ? 0.549 -26.132 1.873 1.00 93.31 585 PRO A C 1
ATOM 4609 O O . PRO A 1 585 ? 0.034 -26.020 0.760 1.00 93.31 585 PRO A O 1
ATOM 4612 N N . SER A 1 586 ? 1.811 -26.552 2.008 1.00 92.25 586 SER A N 1
ATOM 4613 C CA . SER A 1 586 ? 2.704 -26.766 0.856 1.00 92.25 586 SER A CA 1
ATOM 4614 C C . SER A 1 586 ? 2.152 -27.762 -0.171 1.00 92.25 586 SER A C 1
ATOM 4616 O O . SER A 1 586 ? 2.509 -27.677 -1.343 1.00 92.25 586 SER A O 1
ATOM 4618 N N . ALA A 1 587 ? 1.281 -28.691 0.240 1.00 95.25 587 ALA A N 1
ATOM 4619 C CA . ALA A 1 587 ? 0.614 -29.636 -0.657 1.00 95.25 587 ALA A CA 1
ATOM 4620 C C . ALA A 1 587 ? -0.316 -28.950 -1.677 1.00 95.25 587 ALA A C 1
ATOM 4622 O O . ALA A 1 587 ? -0.500 -29.475 -2.772 1.00 95.25 587 ALA A O 1
ATOM 4623 N N . GLU A 1 588 ? -0.868 -27.783 -1.341 1.00 94.88 588 GLU A N 1
ATOM 4624 C CA . GLU A 1 588 ? -1.713 -26.991 -2.239 1.00 94.88 588 GLU A CA 1
ATOM 4625 C C . GLU A 1 588 ? -0.895 -26.040 -3.114 1.00 94.88 588 GLU A C 1
ATOM 4627 O O . GLU A 1 588 ? -1.227 -25.835 -4.280 1.00 94.88 588 GLU A O 1
ATOM 4632 N N . VAL A 1 589 ? 0.193 -25.501 -2.560 1.00 95.50 589 VAL A N 1
ATOM 4633 C CA . VAL A 1 589 ? 1.037 -24.487 -3.206 1.00 95.50 589 VAL A CA 1
ATOM 4634 C C . VAL A 1 589 ? 2.030 -25.105 -4.197 1.00 95.50 589 VAL A C 1
ATOM 4636 O O . VAL A 1 589 ? 2.137 -24.672 -5.343 1.00 95.50 589 VAL A O 1
ATOM 4639 N N . THR A 1 590 ? 2.741 -26.160 -3.785 1.00 95.19 590 THR A N 1
ATOM 4640 C CA . THR A 1 590 ? 3.846 -26.760 -4.558 1.00 95.19 590 THR A CA 1
ATOM 4641 C C . THR A 1 590 ? 3.450 -27.193 -5.976 1.00 95.19 590 THR A C 1
ATOM 4643 O O . THR A 1 590 ? 4.245 -26.963 -6.890 1.00 95.19 590 THR A O 1
ATOM 4646 N N . PRO A 1 591 ? 2.274 -27.814 -6.217 1.00 96.50 591 PRO A N 1
ATOM 4647 C CA . PRO A 1 591 ? 1.870 -28.186 -7.572 1.00 96.50 591 PRO A CA 1
ATOM 4648 C C . PRO A 1 591 ? 1.765 -26.983 -8.515 1.00 96.50 591 PRO A C 1
ATOM 4650 O O . PRO A 1 591 ? 2.183 -27.085 -9.665 1.00 96.50 591 PRO A O 1
ATOM 4653 N N . ILE A 1 592 ? 1.263 -25.845 -8.021 1.00 96.88 592 ILE A N 1
ATOM 4654 C CA . ILE A 1 592 ? 1.131 -24.614 -8.807 1.00 96.88 592 ILE A CA 1
ATOM 4655 C C . ILE A 1 592 ? 2.498 -24.015 -9.114 1.00 96.88 592 ILE A C 1
ATOM 4657 O O . ILE A 1 592 ? 2.771 -23.724 -10.276 1.00 96.88 592 ILE A O 1
ATOM 4661 N N . LEU A 1 593 ? 3.376 -23.888 -8.111 1.00 93.31 593 LEU A N 1
ATOM 4662 C CA . LEU A 1 593 ? 4.719 -23.341 -8.335 1.00 93.31 593 LEU A CA 1
ATOM 4663 C C . LEU A 1 593 ? 5.497 -24.188 -9.355 1.00 93.31 593 LEU A C 1
ATOM 4665 O O . LEU A 1 593 ? 6.030 -23.649 -10.318 1.00 93.31 593 LEU A O 1
ATOM 4669 N N . ARG A 1 594 ? 5.461 -25.522 -9.228 1.00 92.94 594 ARG A N 1
ATOM 4670 C CA . ARG A 1 594 ? 6.110 -26.422 -10.196 1.00 92.94 594 ARG A CA 1
ATOM 4671 C C . ARG A 1 594 ? 5.545 -26.272 -11.604 1.00 92.94 594 ARG A C 1
ATOM 4673 O O . ARG A 1 594 ? 6.314 -26.168 -12.549 1.00 92.94 594 ARG A O 1
ATOM 4680 N N . ALA A 1 595 ? 4.220 -26.232 -11.744 1.00 91.44 595 ALA A N 1
ATOM 4681 C CA . ALA A 1 595 ? 3.586 -26.051 -13.047 1.00 91.44 595 ALA A CA 1
ATOM 4682 C C . ALA A 1 595 ? 3.937 -24.690 -13.680 1.00 91.44 595 ALA A C 1
ATOM 4684 O O . ALA A 1 595 ? 4.070 -24.597 -14.898 1.00 91.44 595 ALA A O 1
ATOM 4685 N N . SER A 1 596 ? 4.150 -23.647 -12.868 1.00 88.56 596 SER A N 1
ATOM 4686 C CA . SER A 1 596 ? 4.576 -22.324 -13.346 1.00 88.56 596 SER A CA 1
ATOM 4687 C C . SER A 1 596 ? 6.041 -22.257 -13.817 1.00 88.56 596 SER A C 1
ATOM 4689 O O . SER A 1 596 ? 6.423 -21.312 -14.514 1.00 88.56 596 SER A O 1
ATOM 4691 N N . ASP A 1 597 ? 6.855 -23.268 -13.495 1.00 81.25 597 ASP A N 1
ATOM 4692 C CA . ASP A 1 597 ? 8.275 -23.346 -13.866 1.00 81.25 597 ASP A CA 1
ATOM 4693 C C . ASP A 1 597 ? 8.522 -24.078 -15.196 1.00 81.25 597 ASP A C 1
ATOM 4695 O O . ASP A 1 597 ? 9.601 -23.965 -15.781 1.00 81.25 597 ASP A O 1
ATOM 4699 N N . GLU A 1 598 ? 7.542 -24.828 -15.712 1.00 61.19 598 GLU A N 1
ATOM 4700 C CA . GLU A 1 598 ? 7.736 -25.735 -16.856 1.00 61.19 598 GLU A CA 1
ATOM 4701 C C . GLU A 1 598 ? 7.925 -25.021 -18.213 1.00 61.19 598 GLU A C 1
ATOM 4703 O O . GLU A 1 598 ? 8.346 -25.643 -19.196 1.00 61.19 598 GLU A O 1
ATOM 4708 N N . THR A 1 599 ? 7.721 -23.700 -18.294 1.00 55.25 599 THR A N 1
ATOM 4709 C CA . THR A 1 599 ? 8.065 -22.908 -19.487 1.00 55.25 599 THR A CA 1
ATOM 4710 C C . THR A 1 599 ? 9.511 -22.426 -19.477 1.00 55.25 599 THR A C 1
ATOM 4712 O O . THR A 1 599 ? 9.897 -21.546 -18.711 1.00 55.25 599 THR A O 1
ATOM 4715 N N . LYS A 1 600 ? 10.314 -22.959 -20.408 1.00 45.09 600 LYS A N 1
ATOM 4716 C CA . LYS A 1 600 ? 11.693 -22.518 -20.660 1.00 45.09 600 LYS A CA 1
ATOM 4717 C C . LYS A 1 600 ? 11.730 -21.051 -21.093 1.00 45.09 600 LYS A C 1
ATOM 4719 O O . LYS A 1 600 ? 11.463 -20.738 -22.252 1.00 45.09 600 LYS A O 1
ATOM 4724 N N . TYR A 1 601 ? 12.156 -20.174 -20.190 1.00 44.47 601 TYR A N 1
ATOM 4725 C CA . TYR A 1 601 ? 12.631 -18.839 -20.536 1.00 44.47 601 TYR A CA 1
ATOM 4726 C C . TYR A 1 601 ? 13.802 -18.968 -21.525 1.00 44.47 601 TYR A C 1
ATOM 4728 O O . TYR A 1 601 ? 14.810 -19.624 -21.242 1.00 44.47 601 TYR A O 1
ATOM 4736 N N . GLY A 1 602 ? 13.683 -18.349 -22.700 1.00 44.34 602 GLY A N 1
ATOM 4737 C CA . GLY A 1 602 ? 14.813 -18.134 -23.596 1.00 44.34 602 GLY A CA 1
ATOM 4738 C C . GLY A 1 602 ? 15.710 -17.058 -23.001 1.00 44.34 602 GLY A C 1
ATOM 4739 O O . GLY A 1 602 ? 15.588 -15.892 -23.361 1.00 44.34 602 GLY A O 1
ATOM 4740 N N . VAL A 1 603 ? 16.578 -17.429 -22.056 1.00 44.38 603 VAL A N 1
ATOM 4741 C CA . VAL A 1 603 ? 17.558 -16.496 -21.486 1.00 44.38 603 VAL A CA 1
ATOM 4742 C C . VAL A 1 603 ? 18.394 -15.958 -22.652 1.00 44.38 603 VAL A C 1
ATOM 4744 O O . VAL A 1 603 ? 18.935 -16.774 -23.410 1.00 44.38 603 VAL A O 1
ATOM 4747 N N . PRO A 1 604 ? 18.510 -14.630 -22.851 1.00 38.84 604 PRO A N 1
ATOM 4748 C CA . PRO A 1 604 ? 19.452 -14.089 -23.815 1.00 38.84 604 PRO A CA 1
ATOM 4749 C C . PRO A 1 604 ? 20.820 -14.716 -23.557 1.00 38.84 604 PRO A C 1
ATOM 4751 O O . PRO A 1 604 ? 21.322 -14.709 -22.433 1.00 38.84 604 PRO A O 1
ATOM 4754 N N . ARG A 1 605 ? 21.417 -15.295 -24.603 1.00 39.28 605 ARG A N 1
ATOM 4755 C CA . ARG A 1 605 ? 22.669 -16.078 -24.577 1.00 39.28 605 ARG A CA 1
ATOM 4756 C C . ARG A 1 605 ? 23.906 -15.316 -24.054 1.00 39.28 605 ARG A C 1
ATOM 4758 O O . ARG A 1 605 ? 25.011 -15.846 -24.113 1.00 39.28 605 ARG A O 1
ATOM 4765 N N . THR A 1 606 ? 23.731 -14.098 -23.553 1.00 40.22 606 THR A N 1
ATOM 4766 C CA . THR A 1 606 ? 24.735 -13.251 -22.907 1.00 40.22 606 THR A CA 1
ATOM 4767 C C . THR A 1 606 ? 24.688 -13.287 -21.379 1.00 40.22 606 THR A C 1
ATOM 4769 O O . THR A 1 606 ? 25.607 -12.757 -20.761 1.00 40.22 606 THR A O 1
ATOM 4772 N N . ALA A 1 607 ? 23.708 -13.949 -20.748 1.00 36.50 607 ALA A N 1
ATOM 4773 C CA . ALA A 1 607 ? 23.781 -14.268 -19.321 1.00 36.50 607 ALA A CA 1
ATOM 4774 C C . ALA A 1 607 ? 24.810 -15.391 -19.112 1.00 36.50 607 ALA A C 1
ATOM 4776 O O . ALA A 1 607 ? 24.487 -16.573 -18.990 1.00 36.50 607 ALA A O 1
ATOM 4777 N N . THR A 1 608 ? 26.088 -15.025 -19.173 1.00 32.25 608 THR A N 1
ATOM 4778 C CA . THR A 1 608 ? 27.201 -15.916 -18.870 1.00 32.25 608 THR A CA 1
ATOM 4779 C C . THR A 1 608 ? 27.001 -16.523 -17.490 1.00 32.25 608 THR A C 1
ATOM 4781 O O . THR A 1 608 ? 26.806 -15.804 -16.515 1.00 32.25 608 THR A O 1
ATOM 4784 N N . HIS A 1 609 ? 27.070 -17.852 -17.439 1.00 32.59 609 HIS A N 1
ATOM 4785 C CA . HIS A 1 609 ? 27.227 -18.672 -16.244 1.00 32.59 609 HIS A CA 1
ATOM 4786 C C . HIS A 1 609 ? 27.936 -17.936 -15.095 1.00 32.59 609 HIS A C 1
ATOM 4788 O O . HIS A 1 609 ? 29.150 -17.733 -15.146 1.00 32.59 609 HIS A O 1
ATOM 4794 N N . TRP A 1 610 ? 27.214 -17.624 -14.020 1.00 35.38 610 TRP A N 1
ATOM 4795 C CA . TRP A 1 610 ? 27.837 -17.191 -12.772 1.00 35.38 610 TRP A CA 1
ATOM 4796 C C . TRP A 1 610 ? 28.263 -18.423 -11.974 1.00 35.38 610 TRP A C 1
ATOM 4798 O O . TRP A 1 610 ? 27.569 -18.906 -11.085 1.00 35.38 610 TRP A O 1
ATOM 4808 N N . ASN A 1 611 ? 29.428 -18.963 -12.332 1.00 33.25 611 ASN A N 1
ATOM 4809 C CA . ASN A 1 611 ? 30.171 -19.856 -11.457 1.00 33.25 611 ASN A CA 1
ATOM 4810 C C . ASN A 1 611 ? 30.963 -19.009 -10.449 1.00 33.25 611 ASN A C 1
ATOM 4812 O O . ASN A 1 611 ? 31.839 -18.250 -10.844 1.00 33.25 611 ASN A O 1
ATOM 4816 N N . LYS A 1 612 ? 30.674 -19.219 -9.161 1.00 37.81 612 LYS A N 1
ATOM 4817 C CA . LYS A 1 612 ? 31.602 -19.174 -8.016 1.00 37.81 612 LYS A CA 1
ATOM 4818 C C . LYS A 1 612 ? 32.563 -17.966 -7.879 1.00 37.81 612 LYS A C 1
ATOM 4820 O O . LYS A 1 612 ? 33.601 -17.891 -8.525 1.00 37.81 612 LYS A O 1
ATOM 4825 N N . TYR A 1 613 ? 32.282 -17.202 -6.816 1.00 32.22 613 TYR A N 1
ATOM 4826 C CA . TYR A 1 613 ? 33.149 -16.304 -6.033 1.00 32.22 613 TYR A CA 1
ATOM 4827 C C . TYR A 1 613 ? 33.326 -14.854 -6.512 1.00 32.22 613 TYR A C 1
ATOM 4829 O O . TYR A 1 613 ? 34.238 -14.525 -7.261 1.00 32.22 613 TYR A O 1
ATOM 4837 N N . LEU A 1 614 ? 32.575 -13.967 -5.857 1.00 27.03 614 LEU A N 1
ATOM 4838 C CA . LEU A 1 614 ? 33.104 -12.732 -5.276 1.00 27.03 614 LEU A CA 1
ATOM 4839 C C . LEU A 1 614 ? 32.770 -12.762 -3.779 1.00 27.03 614 LEU A C 1
ATOM 4841 O O . LEU A 1 614 ? 31.751 -12.256 -3.328 1.00 27.03 614 LEU A O 1
ATOM 4845 N N . THR A 1 615 ? 33.613 -13.434 -2.994 1.00 32.59 615 THR A N 1
ATOM 4846 C CA . THR A 1 615 ? 33.643 -13.215 -1.545 1.00 32.59 615 THR A CA 1
ATOM 4847 C C . THR A 1 615 ? 34.336 -11.880 -1.308 1.00 32.59 615 THR A C 1
ATOM 4849 O O . THR A 1 615 ? 35.565 -11.822 -1.242 1.00 32.59 615 THR A O 1
ATOM 4852 N N . CYS A 1 616 ? 33.562 -10.806 -1.189 1.00 28.56 616 CYS A N 1
ATOM 4853 C CA . CYS A 1 616 ? 34.021 -9.658 -0.420 1.00 28.56 616 CYS A CA 1
ATOM 4854 C C . CYS A 1 616 ? 34.175 -10.100 1.046 1.00 28.56 616 CYS A C 1
ATOM 4856 O O . CYS A 1 616 ? 33.424 -10.972 1.500 1.00 28.56 616 CYS A O 1
ATOM 4858 N N . PRO A 1 617 ? 35.136 -9.552 1.809 1.00 24.77 617 PRO A N 1
ATOM 4859 C CA . PRO A 1 617 ? 35.141 -9.733 3.249 1.00 24.77 617 PRO A CA 1
ATOM 4860 C C . PRO A 1 617 ? 33.800 -9.222 3.770 1.00 24.77 617 PRO A C 1
ATOM 4862 O O . PRO A 1 617 ? 33.508 -8.031 3.682 1.00 24.77 617 PRO A O 1
ATOM 4865 N N . VAL A 1 618 ? 32.976 -10.139 4.271 1.00 29.23 618 VAL A N 1
ATOM 4866 C CA . VAL A 1 618 ? 31.801 -9.800 5.065 1.00 29.23 618 VAL A CA 1
ATOM 4867 C C . VAL A 1 618 ? 32.316 -8.948 6.216 1.00 29.23 618 VAL A C 1
ATOM 4869 O O . VAL A 1 618 ? 33.075 -9.437 7.057 1.00 29.23 618 VAL A O 1
ATOM 4872 N N . ILE A 1 619 ? 31.930 -7.675 6.251 1.00 23.67 619 ILE A N 1
ATOM 4873 C CA . ILE A 1 619 ? 31.958 -6.936 7.506 1.00 23.67 619 ILE A CA 1
ATOM 4874 C C . ILE A 1 619 ? 30.989 -7.698 8.403 1.00 23.67 619 ILE A C 1
ATOM 4876 O O . ILE A 1 619 ? 29.788 -7.740 8.140 1.00 23.67 619 ILE A O 1
ATOM 4880 N N . GLN A 1 620 ? 31.526 -8.400 9.399 1.00 28.02 620 GLN A N 1
ATOM 4881 C CA . GLN A 1 620 ? 30.703 -9.065 10.395 1.00 28.02 620 GLN A CA 1
ATOM 4882 C C . GLN A 1 620 ? 29.835 -7.991 11.055 1.00 28.02 620 GLN A C 1
ATOM 4884 O O . GLN A 1 620 ? 30.351 -7.033 11.621 1.00 28.02 620 GLN A O 1
ATOM 4889 N N . PHE A 1 621 ? 28.516 -8.146 10.948 1.00 33.66 621 PHE A N 1
ATOM 4890 C CA . PHE A 1 621 ? 27.481 -7.219 11.422 1.00 33.66 621 PHE A CA 1
ATOM 4891 C C . PHE A 1 621 ? 27.407 -7.084 12.962 1.00 33.66 621 PHE A C 1
ATOM 4893 O O . PHE A 1 621 ? 26.439 -6.582 13.520 1.00 33.66 621 PHE A O 1
ATOM 4900 N N . TRP A 1 622 ? 28.448 -7.482 13.686 1.00 35.47 622 TRP A N 1
ATOM 4901 C CA . TRP A 1 622 ? 28.521 -7.331 15.132 1.00 35.47 622 TRP A CA 1
ATOM 4902 C C . TRP A 1 622 ? 29.950 -6.950 15.482 1.00 35.47 622 TRP A C 1
ATOM 4904 O O . TRP A 1 622 ? 30.814 -7.812 15.571 1.00 35.47 622 TRP A O 1
ATOM 4914 N N . ASP A 1 623 ? 30.182 -5.645 15.540 1.00 27.11 623 ASP A N 1
ATOM 4915 C CA . ASP A 1 623 ? 31.084 -4.963 16.470 1.00 27.11 623 ASP A CA 1
ATOM 4916 C C . ASP A 1 623 ? 31.102 -3.475 16.082 1.00 27.11 623 ASP A C 1
ATOM 4918 O O . ASP A 1 623 ? 32.064 -2.965 15.520 1.00 27.11 623 ASP A O 1
ATOM 4922 N N . ASP A 1 624 ? 29.995 -2.774 16.346 1.00 29.09 624 ASP A N 1
ATOM 4923 C CA . ASP A 1 624 ? 30.092 -1.559 17.155 1.00 29.09 624 ASP A CA 1
ATOM 4924 C C . ASP A 1 624 ? 28.755 -1.235 17.832 1.00 29.09 624 ASP A C 1
ATOM 4926 O O . ASP A 1 624 ? 27.662 -1.477 17.314 1.00 29.09 624 ASP A O 1
ATOM 4930 N N . VAL A 1 625 ? 28.870 -0.771 19.067 1.00 31.20 625 VAL A N 1
ATOM 4931 C CA . VAL A 1 625 ? 27.888 -0.941 20.134 1.00 31.20 625 VAL A CA 1
ATOM 4932 C C . VAL A 1 625 ? 27.113 0.356 20.331 1.00 31.20 625 VAL A C 1
ATOM 4934 O O . VAL A 1 625 ? 27.679 1.388 20.680 1.00 31.20 625 VAL A O 1
ATOM 4937 N N . GLY A 1 626 ? 25.793 0.299 20.155 1.00 28.81 626 GLY A N 1
ATOM 4938 C CA . GLY A 1 626 ? 24.905 1.427 20.439 1.00 28.81 626 GLY A CA 1
ATOM 4939 C C . GLY A 1 626 ? 23.481 1.225 19.936 1.00 28.81 626 GLY A C 1
ATOM 4940 O O . GLY A 1 626 ? 22.951 2.082 19.238 1.00 28.81 626 GLY A O 1
ATOM 4941 N N . PHE A 1 627 ? 22.859 0.087 20.251 1.00 32.72 627 PHE A N 1
ATOM 4942 C CA . PHE A 1 627 ? 21.444 -0.137 19.949 1.00 32.72 627 PHE A CA 1
ATOM 4943 C C . PHE A 1 627 ? 20.578 0.877 20.717 1.00 32.72 627 PHE A C 1
ATOM 4945 O O . PHE A 1 627 ? 20.640 0.930 21.947 1.00 32.72 627 PHE A O 1
ATOM 4952 N N . ARG A 1 628 ? 19.777 1.676 20.004 1.00 42.16 628 ARG A N 1
ATOM 4953 C CA . ARG A 1 628 ? 18.816 2.630 20.576 1.00 42.16 628 ARG A CA 1
ATOM 4954 C C . ARG A 1 628 ? 17.427 2.351 20.010 1.00 42.16 628 ARG A C 1
ATOM 4956 O O . ARG A 1 628 ? 17.279 2.244 18.799 1.00 42.16 628 ARG A O 1
ATOM 4963 N N . ARG A 1 629 ? 16.452 2.146 20.902 1.00 43.34 629 ARG A N 1
ATOM 4964 C CA . ARG A 1 629 ? 15.153 1.515 20.602 1.00 43.34 629 ARG A CA 1
ATOM 4965 C C . ARG A 1 629 ? 13.977 2.485 20.448 1.00 43.34 629 ARG A C 1
ATOM 4967 O O . ARG A 1 629 ? 12.935 2.071 19.968 1.00 43.34 629 ARG A O 1
ATOM 4974 N N . ALA A 1 630 ? 14.113 3.747 20.853 1.00 42.56 630 ALA A N 1
ATOM 4975 C CA . ALA A 1 630 ? 12.951 4.589 21.129 1.00 42.56 630 ALA A CA 1
ATOM 4976 C C . ALA A 1 630 ? 12.691 5.668 20.063 1.00 42.56 630 ALA A C 1
ATOM 4978 O O . ALA A 1 630 ? 13.604 6.394 19.673 1.00 42.56 630 ALA A O 1
ATOM 4979 N N . PHE A 1 631 ? 11.410 5.873 19.736 1.00 39.16 631 PHE A N 1
ATOM 4980 C CA . PHE A 1 631 ? 10.851 6.992 18.947 1.00 39.16 631 PHE A CA 1
ATOM 4981 C C . PHE A 1 631 ? 11.286 8.411 19.398 1.00 39.16 631 PHE A C 1
ATOM 4983 O O . PHE A 1 631 ? 11.104 9.389 18.676 1.00 39.16 631 PHE A O 1
ATOM 4990 N N . HIS A 1 632 ? 11.860 8.557 20.599 1.00 40.56 632 HIS A N 1
ATOM 4991 C CA . HIS A 1 632 ? 12.231 9.847 21.197 1.00 40.56 632 HIS A CA 1
ATOM 4992 C C . HIS A 1 632 ? 13.727 10.201 21.118 1.00 40.56 632 HIS A C 1
ATOM 4994 O O . HIS A 1 632 ? 14.146 11.209 21.696 1.00 40.56 632 HIS A O 1
ATOM 5000 N N . ASP A 1 633 ? 14.553 9.414 20.426 1.00 39.31 633 ASP A N 1
ATOM 5001 C CA . ASP A 1 633 ? 15.980 9.720 20.315 1.00 39.31 633 ASP A CA 1
ATOM 5002 C C . ASP A 1 633 ? 16.256 10.868 19.323 1.00 39.31 633 ASP A C 1
ATOM 5004 O O . ASP A 1 633 ? 15.881 10.830 18.152 1.00 39.31 633 ASP A O 1
ATOM 5008 N N . ARG A 1 634 ? 16.956 11.913 19.793 1.00 30.03 634 ARG A N 1
ATOM 5009 C CA . ARG A 1 634 ? 17.396 13.033 18.944 1.00 30.03 634 ARG A CA 1
ATOM 5010 C C . ARG A 1 634 ? 18.543 12.582 18.041 1.00 30.03 634 ARG A C 1
ATOM 5012 O O . ARG A 1 634 ? 19.623 12.252 18.532 1.00 30.03 634 ARG A O 1
ATOM 5019 N N . PHE A 1 635 ? 18.338 12.646 16.730 1.00 32.53 635 PHE A N 1
ATOM 5020 C CA . PHE A 1 635 ? 19.400 12.458 15.746 1.00 32.53 635 PHE A CA 1
ATOM 5021 C C . PHE A 1 635 ? 20.269 13.720 15.638 1.00 32.53 635 PHE A C 1
ATOM 5023 O O . PHE A 1 635 ? 19.763 14.844 15.649 1.00 32.53 635 PHE A O 1
ATOM 5030 N N . GLN A 1 636 ? 21.587 13.552 15.514 1.00 26.14 636 GLN A N 1
ATOM 5031 C CA . GLN A 1 636 ? 22.464 14.625 15.049 1.00 26.14 636 GLN A CA 1
ATOM 5032 C C . GLN A 1 636 ? 22.593 14.506 13.536 1.00 26.14 636 GLN A C 1
ATOM 5034 O O . GLN A 1 636 ? 23.133 13.519 13.049 1.00 26.14 636 GLN A O 1
ATOM 5039 N N . MET A 1 637 ? 22.121 15.521 12.807 1.00 27.36 637 MET A N 1
ATOM 5040 C CA . MET A 1 637 ? 22.260 15.645 11.355 1.00 27.36 637 MET A CA 1
ATOM 5041 C C . MET A 1 637 ? 23.706 15.350 10.918 1.00 27.36 637 MET A C 1
ATOM 5043 O O . MET A 1 637 ? 24.601 16.188 11.058 1.00 27.36 637 MET A O 1
ATOM 5047 N N . ALA A 1 638 ? 23.951 14.152 10.388 1.00 27.27 638 ALA A N 1
ATOM 5048 C CA . ALA A 1 638 ? 25.223 13.826 9.770 1.00 27.27 638 ALA A CA 1
ATOM 5049 C C . ALA A 1 638 ? 25.289 14.548 8.419 1.00 27.27 638 ALA A C 1
ATOM 5051 O O . ALA A 1 638 ? 24.466 14.315 7.536 1.00 27.27 638 ALA A O 1
ATOM 5052 N N . ARG A 1 639 ? 26.261 15.453 8.252 1.00 23.98 639 ARG A N 1
ATOM 5053 C CA . ARG A 1 639 ? 26.512 16.090 6.951 1.00 23.98 639 ARG A CA 1
ATOM 5054 C C . ARG A 1 639 ? 26.865 14.996 5.930 1.00 23.98 639 ARG A C 1
ATOM 5056 O O . ARG A 1 639 ? 27.765 14.205 6.232 1.00 23.98 639 ARG A O 1
ATOM 5063 N N . PRO A 1 640 ? 26.238 14.956 4.739 1.00 25.30 640 PRO A N 1
ATOM 5064 C CA . PRO A 1 640 ? 26.593 13.989 3.708 1.00 25.30 640 PRO A CA 1
ATOM 5065 C C . PRO A 1 640 ? 28.073 14.158 3.354 1.00 25.30 640 PRO A C 1
ATOM 5067 O O . PRO A 1 640 ? 28.490 15.219 2.885 1.00 25.30 640 PRO A O 1
ATOM 5070 N N . ARG A 1 641 ? 28.902 13.139 3.598 1.00 26.02 641 ARG A N 1
ATOM 5071 C CA . ARG A 1 641 ? 30.288 13.133 3.114 1.00 26.02 641 ARG A CA 1
ATOM 5072 C C . ARG A 1 641 ? 30.306 12.632 1.674 1.00 26.02 641 ARG A C 1
ATOM 5074 O O . ARG A 1 641 ? 30.745 11.523 1.404 1.00 26.02 641 ARG A O 1
ATOM 5081 N N . CYS A 1 642 ? 29.861 13.464 0.739 1.00 26.19 642 CYS A N 1
ATOM 5082 C CA . CYS A 1 642 ? 30.266 13.311 -0.654 1.00 26.19 642 CYS A CA 1
ATOM 5083 C C . CYS A 1 642 ? 31.694 13.856 -0.774 1.00 26.19 642 CYS A C 1
ATOM 5085 O O . CYS A 1 642 ? 31.896 15.046 -1.003 1.00 26.19 642 CYS A O 1
ATOM 5087 N N . THR A 1 643 ? 32.707 13.019 -0.557 1.00 27.83 643 THR A N 1
ATOM 5088 C CA . THR A 1 643 ? 34.080 13.380 -0.932 1.00 27.83 643 THR A CA 1
ATOM 5089 C C . THR A 1 643 ? 34.290 13.009 -2.391 1.00 27.83 643 THR A C 1
ATOM 5091 O O . THR A 1 643 ? 34.263 11.828 -2.732 1.00 27.83 643 THR A O 1
ATOM 5094 N N . SER A 1 644 ? 34.520 14.003 -3.252 1.00 27.58 644 SER A N 1
ATOM 5095 C CA . SER A 1 644 ? 34.999 13.767 -4.615 1.00 27.58 644 SER A CA 1
ATOM 5096 C C . SER A 1 644 ? 36.311 12.986 -4.544 1.00 27.58 644 SER A C 1
ATOM 5098 O O . SER A 1 644 ? 37.271 13.468 -3.934 1.00 27.58 644 SER A O 1
ATOM 5100 N N . SER A 1 645 ? 36.385 11.806 -5.154 1.00 31.56 645 SER A N 1
ATOM 5101 C CA . SER A 1 645 ? 37.652 11.092 -5.285 1.00 31.56 645 SER A CA 1
ATOM 5102 C C . SER A 1 645 ? 38.565 11.877 -6.231 1.00 31.56 645 SER A C 1
ATOM 5104 O O . SER A 1 645 ? 38.488 11.729 -7.452 1.00 31.56 645 SER A O 1
ATOM 5106 N N . SER A 1 646 ? 39.428 12.740 -5.694 1.00 30.64 646 SER A N 1
ATOM 5107 C CA . SER A 1 646 ? 40.544 13.259 -6.474 1.00 30.64 646 SER A CA 1
ATOM 5108 C C . SER A 1 646 ? 41.565 12.135 -6.642 1.00 30.64 646 SER A C 1
ATOM 5110 O O . SER A 1 646 ? 42.073 11.543 -5.688 1.00 30.64 646 SER A O 1
ATOM 5112 N N . SER A 1 647 ? 41.819 11.796 -7.901 1.00 39.78 647 SER A N 1
ATOM 5113 C CA . SER A 1 647 ? 42.754 10.763 -8.321 1.00 39.78 647 SER A CA 1
ATOM 5114 C C . SER A 1 647 ? 44.144 11.000 -7.729 1.00 39.78 647 SER A C 1
ATOM 5116 O O . SER A 1 647 ? 44.845 11.931 -8.129 1.00 39.78 647 SER A O 1
ATOM 5118 N N . THR A 1 648 ? 44.601 10.119 -6.846 1.00 30.39 648 THR A N 1
ATOM 5119 C CA . THR A 1 648 ? 46.028 9.997 -6.538 1.00 30.39 648 THR A CA 1
ATOM 5120 C C . THR A 1 648 ? 46.449 8.538 -6.656 1.00 30.39 648 THR A C 1
ATOM 5122 O O . THR A 1 648 ? 45.988 7.661 -5.934 1.00 30.39 648 THR A O 1
ATOM 5125 N N . LYS A 1 649 ? 47.305 8.276 -7.653 1.00 30.55 649 LYS A N 1
ATOM 5126 C CA . LYS A 1 649 ? 47.908 6.966 -7.929 1.00 30.55 649 LYS A CA 1
ATOM 5127 C C . LYS A 1 649 ? 48.672 6.461 -6.694 1.00 30.55 649 LYS A C 1
ATOM 5129 O O . LYS A 1 649 ? 49.412 7.251 -6.102 1.00 30.55 649 LYS A O 1
ATOM 5134 N N . PRO A 1 650 ? 48.604 5.164 -6.349 1.00 30.92 650 PRO A N 1
ATOM 5135 C CA . PRO A 1 650 ? 49.368 4.634 -5.229 1.00 30.92 650 PRO A CA 1
ATOM 5136 C C . PRO A 1 650 ? 50.859 4.560 -5.591 1.00 30.92 650 PRO A C 1
ATOM 5138 O O . PRO A 1 650 ? 51.252 3.903 -6.556 1.00 30.92 650 PRO A O 1
ATOM 5141 N N . LYS A 1 651 ? 51.703 5.237 -4.803 1.00 29.67 651 LYS A N 1
ATOM 5142 C CA . LYS A 1 651 ? 53.152 4.988 -4.758 1.00 29.67 651 LYS A CA 1
ATOM 5143 C C . LYS A 1 651 ? 53.450 3.938 -3.689 1.00 29.67 651 LYS A C 1
ATOM 5145 O O . LYS A 1 651 ? 52.885 3.968 -2.601 1.00 29.67 651 LYS A O 1
ATOM 5150 N N . ALA A 1 652 ? 54.356 3.026 -4.020 1.00 31.64 652 ALA A N 1
ATOM 5151 C CA . ALA A 1 652 ? 54.746 1.899 -3.188 1.00 31.64 652 ALA A CA 1
ATOM 5152 C C . ALA A 1 652 ? 55.580 2.293 -1.949 1.00 31.64 652 ALA A C 1
ATOM 5154 O O . ALA A 1 652 ? 56.516 3.081 -2.046 1.00 31.64 652 ALA A O 1
ATOM 5155 N N . ASN A 1 653 ? 55.245 1.626 -0.837 1.00 33.34 653 ASN A N 1
ATOM 5156 C CA . ASN A 1 653 ? 56.017 1.260 0.359 1.00 33.34 653 ASN A CA 1
ATOM 5157 C C . ASN A 1 653 ? 56.881 2.291 1.111 1.00 33.34 653 ASN A C 1
ATOM 5159 O O . ASN A 1 653 ? 57.935 2.715 0.642 1.00 33.34 653 ASN A O 1
ATOM 5163 N N . LYS A 1 654 ? 56.607 2.397 2.422 1.00 28.02 654 LYS A N 1
ATOM 5164 C CA . LYS A 1 654 ? 57.627 2.170 3.462 1.00 28.02 654 LYS A CA 1
ATOM 5165 C C . LYS A 1 654 ? 56.997 1.667 4.768 1.00 28.02 654 LYS A C 1
ATOM 5167 O O . LYS A 1 654 ? 56.027 2.231 5.253 1.00 28.02 654 LYS A O 1
ATOM 5172 N N . LYS A 1 655 ? 57.572 0.584 5.302 1.00 36.47 655 LYS A N 1
ATOM 5173 C CA . LYS A 1 655 ? 57.300 0.023 6.631 1.00 36.47 655 LYS A CA 1
ATOM 5174 C C . LYS A 1 655 ? 57.704 1.028 7.712 1.00 36.47 655 LYS A C 1
ATOM 5176 O O . LYS A 1 655 ? 58.867 1.422 7.747 1.00 36.47 655 LYS A O 1
ATOM 5181 N N . THR A 1 656 ? 56.794 1.310 8.635 1.00 29.38 656 THR A N 1
ATOM 5182 C CA . THR A 1 656 ? 57.097 1.824 9.977 1.00 29.38 656 THR A CA 1
ATOM 5183 C C . THR A 1 656 ? 56.187 1.118 10.977 1.00 29.38 656 THR A C 1
ATOM 5185 O O . THR A 1 656 ? 54.988 0.974 10.753 1.00 29.38 656 THR A O 1
ATOM 5188 N N . THR A 1 657 ? 56.818 0.588 12.016 1.00 27.83 657 THR A N 1
ATOM 5189 C CA . THR A 1 657 ? 56.277 -0.161 13.157 1.00 27.83 657 THR A CA 1
ATOM 5190 C C . THR A 1 657 ? 55.261 0.648 13.974 1.00 27.83 657 THR A C 1
ATOM 5192 O O . THR A 1 657 ? 55.489 1.844 14.144 1.00 27.83 657 THR A O 1
ATOM 5195 N N . PRO A 1 658 ? 54.204 0.031 14.539 1.00 31.80 658 PRO A N 1
ATOM 5196 C CA . PRO A 1 658 ? 53.363 0.678 15.543 1.00 31.80 658 PRO A CA 1
ATOM 5197 C C . PRO A 1 658 ? 53.958 0.493 16.947 1.00 31.80 658 PRO A C 1
ATOM 5199 O O . PRO A 1 658 ? 54.273 -0.630 17.342 1.00 31.80 658 PRO A O 1
ATOM 5202 N N . GLU A 1 659 ? 54.100 1.596 17.680 1.00 28.75 659 GLU A N 1
ATOM 5203 C CA . GLU A 1 659 ? 54.227 1.592 19.139 1.00 28.75 659 GLU A CA 1
ATOM 5204 C C . GLU A 1 659 ? 52.864 1.301 19.787 1.00 28.75 659 GLU A C 1
ATOM 5206 O O . GLU A 1 659 ? 51.813 1.712 19.294 1.00 28.75 659 GLU A O 1
ATOM 5211 N N . ASP A 1 660 ? 52.935 0.538 20.875 1.00 28.14 660 ASP A N 1
ATOM 5212 C CA . ASP A 1 660 ? 51.855 0.038 21.720 1.00 28.14 660 ASP A CA 1
ATOM 5213 C C . ASP A 1 660 ? 51.045 1.163 22.397 1.00 28.14 660 ASP A C 1
ATOM 5215 O O . ASP A 1 660 ? 51.600 1.903 23.205 1.00 28.14 660 ASP A O 1
ATOM 5219 N N . ASP A 1 661 ? 49.717 1.157 22.233 1.00 28.36 661 ASP A N 1
ATOM 5220 C CA . ASP A 1 661 ? 48.783 1.635 23.264 1.00 28.36 661 ASP A CA 1
ATOM 5221 C C . ASP A 1 661 ? 47.987 0.432 23.796 1.00 28.36 661 ASP A C 1
ATOM 5223 O O . ASP A 1 661 ? 47.055 -0.091 23.180 1.00 28.36 661 ASP A O 1
ATOM 5227 N N . LYS A 1 662 ? 48.431 -0.077 24.950 1.00 28.33 662 LYS A N 1
ATOM 5228 C CA . LYS A 1 662 ? 47.867 -1.243 25.639 1.00 28.33 662 LYS A CA 1
ATOM 5229 C C . LYS A 1 662 ? 46.647 -0.847 26.469 1.00 28.33 662 LYS A C 1
ATOM 5231 O O . LYS A 1 662 ? 46.797 -0.293 27.555 1.00 28.33 662 LYS A O 1
ATOM 5236 N N . ILE A 1 663 ? 45.456 -1.290 26.062 1.00 28.59 663 ILE A N 1
ATOM 5237 C CA . ILE A 1 663 ? 44.350 -1.538 27.001 1.00 28.59 663 ILE A CA 1
ATOM 5238 C C . ILE A 1 663 ? 44.467 -2.988 27.483 1.00 28.59 663 ILE A C 1
ATOM 5240 O O . ILE A 1 663 ? 44.160 -3.941 26.770 1.00 28.59 663 ILE A O 1
ATOM 5244 N N . VAL A 1 664 ? 44.950 -3.162 28.712 1.00 30.22 664 VAL A N 1
ATOM 5245 C CA . VAL A 1 664 ? 45.077 -4.467 29.374 1.00 30.22 664 VAL A CA 1
ATOM 5246 C C . VAL A 1 664 ? 43.724 -4.875 29.962 1.00 30.22 664 VAL A C 1
ATOM 5248 O O . VAL A 1 664 ? 43.276 -4.291 30.945 1.00 30.22 664 VAL A O 1
ATOM 5251 N N . THR A 1 665 ? 43.094 -5.922 29.422 1.00 34.09 665 THR A N 1
ATOM 5252 C CA . THR A 1 665 ? 42.013 -6.657 30.104 1.00 34.09 665 THR A CA 1
ATOM 5253 C C . THR A 1 665 ? 42.543 -8.019 30.556 1.00 34.09 665 THR A C 1
ATOM 5255 O O . THR A 1 665 ? 42.837 -8.898 29.750 1.00 34.09 665 THR A O 1
ATOM 5258 N N . LYS A 1 666 ? 42.737 -8.187 31.870 1.00 35.75 666 LYS A N 1
ATOM 5259 C CA . LYS A 1 666 ? 43.173 -9.454 32.481 1.00 35.75 666 LYS A CA 1
ATOM 5260 C C . LYS A 1 666 ? 41.995 -10.440 32.541 1.00 35.75 666 LYS A C 1
ATOM 5262 O O . LYS A 1 666 ? 40.978 -10.137 33.157 1.00 35.75 666 LYS A O 1
ATOM 5267 N N . SER A 1 667 ? 42.162 -11.622 31.946 1.00 39.47 667 SER A N 1
ATOM 5268 C CA . SER A 1 667 ? 41.314 -12.804 32.176 1.00 39.47 667 SER A CA 1
ATOM 5269 C C . SER A 1 667 ? 41.433 -13.249 33.642 1.00 39.47 667 SER A C 1
ATOM 5271 O O . SER A 1 667 ? 42.544 -13.359 34.163 1.00 39.47 667 SER A O 1
ATOM 5273 N N . LEU A 1 668 ? 40.300 -13.446 34.326 1.00 39.59 668 LEU A N 1
ATOM 5274 C CA . LEU A 1 668 ? 40.251 -13.720 35.773 1.00 39.59 668 LEU A CA 1
ATOM 5275 C C . LEU A 1 668 ? 40.384 -15.207 36.119 1.00 39.59 668 LEU A C 1
ATOM 5277 O O . LEU A 1 668 ? 40.799 -15.541 37.225 1.00 39.59 668 LEU A O 1
ATOM 5281 N N . TYR A 1 669 ? 40.091 -16.092 35.171 1.00 44.91 669 TYR A N 1
ATOM 5282 C CA . TYR A 1 669 ? 40.240 -17.535 35.318 1.00 44.91 669 TYR A CA 1
ATOM 5283 C C . TYR A 1 669 ? 40.634 -18.087 33.953 1.00 44.91 669 TYR A C 1
ATOM 5285 O O . TYR A 1 669 ? 39.820 -18.061 33.032 1.00 44.91 669 TYR A O 1
ATOM 5293 N N . GLY A 1 670 ? 41.896 -18.511 33.813 1.00 50.91 670 GLY A N 1
ATOM 5294 C CA . GLY A 1 670 ? 42.460 -19.014 32.557 1.00 50.91 670 GLY A CA 1
ATOM 5295 C C . GLY A 1 670 ? 41.483 -19.919 31.803 1.00 50.91 670 GLY A C 1
ATOM 5296 O O . GLY A 1 670 ? 40.825 -20.768 32.409 1.00 50.91 670 GLY A O 1
ATOM 5297 N N . GLY A 1 671 ? 41.346 -19.677 30.498 1.00 53.03 671 GLY A N 1
ATOM 5298 C CA . GLY A 1 671 ? 40.284 -20.263 29.692 1.00 53.03 671 GLY A CA 1
ATOM 5299 C C . GLY A 1 671 ? 40.282 -21.789 29.720 1.00 53.03 671 GLY A C 1
ATOM 5300 O O . GLY A 1 671 ? 41.330 -22.440 29.755 1.00 53.03 671 GLY A O 1
ATOM 5301 N N . LYS A 1 672 ? 39.084 -22.375 29.704 1.00 49.66 672 LYS A N 1
ATOM 5302 C CA . LYS A 1 672 ? 38.890 -23.826 29.688 1.00 49.66 672 LYS A CA 1
ATOM 5303 C C . LYS A 1 672 ? 38.431 -24.255 28.303 1.00 49.66 672 LYS A C 1
ATOM 5305 O O . LYS A 1 672 ? 37.509 -23.677 27.731 1.00 49.66 672 LYS A O 1
ATOM 5310 N N . THR A 1 673 ? 39.076 -25.281 27.762 1.00 48.03 673 THR A N 1
ATOM 5311 C CA . THR A 1 673 ? 38.692 -25.852 26.470 1.00 48.03 673 THR A CA 1
ATOM 5312 C C . THR A 1 673 ? 37.497 -26.782 26.663 1.00 48.03 673 THR A C 1
ATOM 5314 O O . THR A 1 673 ? 37.566 -27.737 27.437 1.00 48.03 673 THR A O 1
ATOM 5317 N N . LEU A 1 674 ? 36.396 -26.487 25.974 1.00 43.78 674 LEU A N 1
ATOM 5318 C CA . LEU A 1 674 ? 35.160 -27.265 25.974 1.00 43.78 674 LEU A CA 1
ATOM 5319 C C . LEU A 1 674 ? 34.832 -27.645 24.528 1.00 43.78 674 LEU A C 1
ATOM 5321 O O . LEU A 1 674 ? 34.282 -26.856 23.759 1.00 43.78 674 LEU A O 1
ATOM 5325 N N . GLY A 1 675 ? 35.234 -28.857 24.142 1.00 52.50 675 GLY A N 1
ATOM 5326 C CA . GLY A 1 675 ? 35.155 -29.312 22.754 1.00 52.50 675 GLY A CA 1
ATOM 5327 C C . GLY A 1 675 ? 36.043 -28.463 21.843 1.00 52.50 675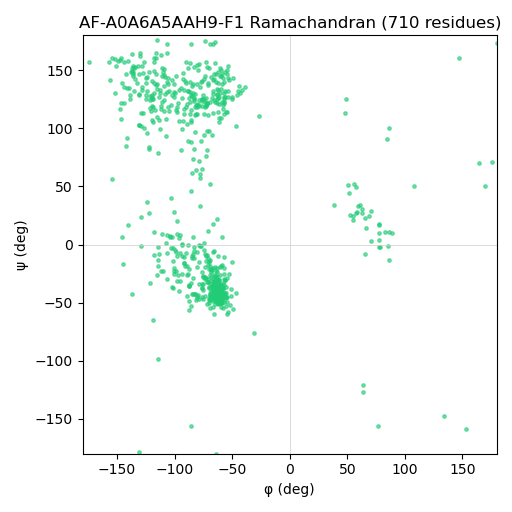 GLY A C 1
ATOM 5328 O O . GLY A 1 675 ? 37.227 -28.275 22.118 1.00 52.50 675 GLY A O 1
ATOM 5329 N N . TYR A 1 676 ? 35.466 -27.922 20.773 1.00 47.44 676 TYR A N 1
ATOM 5330 C CA . TYR A 1 676 ? 36.174 -27.065 19.820 1.00 47.44 676 TYR A CA 1
ATOM 5331 C C . TYR A 1 676 ? 36.248 -25.599 20.251 1.00 47.44 676 TYR A C 1
ATOM 5333 O O . TYR A 1 676 ? 36.699 -24.763 19.479 1.00 47.44 676 TYR A O 1
ATOM 5341 N N . PHE A 1 677 ? 35.803 -25.257 21.458 1.00 41.34 677 PHE A N 1
ATOM 5342 C CA . PHE A 1 677 ? 35.757 -23.876 21.911 1.00 41.34 677 PHE A CA 1
ATOM 5343 C C . PHE A 1 677 ? 36.686 -23.643 23.094 1.00 41.34 677 PHE A C 1
ATOM 5345 O O . PHE A 1 677 ? 36.739 -24.441 24.031 1.00 41.34 677 PHE A O 1
ATOM 5352 N N . HIS A 1 678 ? 37.405 -22.528 23.061 1.00 54.47 678 HIS A N 1
ATOM 5353 C CA . HIS A 1 678 ? 38.135 -22.019 24.210 1.00 54.47 678 HIS A CA 1
ATOM 5354 C C . HIS A 1 678 ? 37.282 -20.942 24.882 1.00 54.47 678 HIS A C 1
ATOM 5356 O O . HIS A 1 678 ? 36.911 -19.955 24.247 1.00 54.47 678 HIS A O 1
ATOM 5362 N N . VAL A 1 679 ? 36.899 -21.175 26.139 1.00 49.59 679 VAL A N 1
ATOM 5363 C CA . VAL A 1 679 ? 35.979 -20.305 26.881 1.00 49.59 679 VAL A CA 1
ATOM 5364 C C . VAL A 1 679 ? 36.730 -19.614 28.008 1.00 49.59 679 VAL A C 1
ATOM 5366 O O . VAL A 1 679 ? 37.242 -20.278 28.909 1.00 49.59 679 VAL A O 1
ATOM 5369 N N . GLU A 1 680 ? 36.761 -18.287 27.978 1.00 55.94 680 GLU A N 1
ATOM 5370 C CA . GLU A 1 680 ? 37.355 -17.427 29.000 1.00 55.94 680 GLU A CA 1
ATOM 5371 C C . GLU A 1 680 ? 36.257 -16.687 29.767 1.00 55.94 680 GLU A C 1
ATOM 5373 O O . GLU A 1 680 ? 35.317 -16.156 29.173 1.00 55.94 680 GLU A O 1
ATOM 5378 N N . GLN A 1 681 ? 36.368 -16.624 31.093 1.00 43.78 681 GLN A N 1
ATOM 5379 C CA . GLN A 1 681 ? 35.425 -15.880 31.928 1.00 43.78 681 GLN A CA 1
ATOM 5380 C C . GLN A 1 681 ? 35.938 -14.455 32.182 1.00 43.78 681 GLN A C 1
ATOM 5382 O O . GLN A 1 681 ? 37.058 -14.259 32.659 1.00 43.78 681 GLN A O 1
ATOM 5387 N N . LEU A 1 682 ? 35.100 -13.461 31.878 1.00 49.84 682 LEU A N 1
ATOM 5388 C CA . LEU A 1 682 ? 35.349 -12.029 32.056 1.00 49.84 682 LEU A CA 1
ATOM 5389 C C . LEU A 1 682 ? 34.359 -11.439 33.079 1.00 49.84 682 LEU A C 1
ATOM 5391 O O . LEU A 1 682 ? 33.293 -11.997 33.328 1.00 49.84 682 LEU A O 1
ATOM 5395 N N . LEU A 1 683 ? 34.686 -10.273 33.648 1.00 37.62 683 LEU A N 1
ATOM 5396 C CA . LEU A 1 683 ? 33.870 -9.579 34.665 1.00 37.62 683 LEU A CA 1
ATOM 5397 C C . LEU A 1 683 ? 32.427 -9.256 34.219 1.00 37.62 683 LEU A C 1
ATOM 5399 O O . LEU A 1 683 ? 31.568 -9.065 35.072 1.00 37.62 683 LEU A O 1
ATOM 5403 N N . GLY A 1 684 ? 32.159 -9.226 32.908 1.00 39.75 684 GLY A N 1
ATOM 5404 C CA . GLY A 1 684 ? 30.839 -8.953 32.325 1.00 39.75 684 GLY A CA 1
ATOM 5405 C C . GLY A 1 684 ? 30.244 -10.091 31.486 1.00 39.75 684 GLY A C 1
ATOM 5406 O O . GLY A 1 684 ? 29.268 -9.856 30.782 1.00 39.75 684 GLY A O 1
ATOM 5407 N N . GLY A 1 685 ? 30.820 -11.302 31.504 1.00 44.72 685 GLY A N 1
ATOM 5408 C CA . GLY A 1 685 ? 30.332 -12.422 30.688 1.00 44.72 685 GLY A CA 1
ATOM 5409 C C . GLY A 1 685 ? 31.403 -13.455 30.336 1.00 44.72 685 GLY A C 1
ATOM 5410 O O . GLY A 1 685 ? 32.430 -13.558 31.000 1.00 44.72 685 GLY A O 1
ATOM 5411 N N . PHE A 1 686 ? 31.176 -14.230 29.276 1.00 49.16 686 PHE A N 1
ATOM 5412 C CA . PHE A 1 686 ? 32.130 -15.226 28.780 1.00 49.16 686 PHE A CA 1
ATOM 5413 C C . PHE A 1 686 ? 32.563 -14.875 27.357 1.00 49.16 686 PHE A C 1
ATOM 5415 O O . PHE A 1 686 ? 31.736 -14.487 26.535 1.00 49.16 686 PHE A O 1
ATOM 5422 N N . ARG A 1 687 ? 33.852 -15.042 27.056 1.00 43.66 687 ARG A N 1
ATOM 5423 C CA . ARG A 1 687 ? 34.407 -14.973 25.702 1.00 43.66 687 ARG A CA 1
ATOM 5424 C C . ARG A 1 687 ? 34.621 -16.395 25.201 1.00 43.66 687 ARG A C 1
ATOM 5426 O O . ARG A 1 687 ? 35.273 -17.186 25.873 1.00 43.66 687 ARG A O 1
ATOM 5433 N N . VAL A 1 688 ? 34.078 -16.719 24.031 1.00 44.34 688 VAL A N 1
ATOM 5434 C CA . VAL A 1 688 ? 34.153 -18.060 23.439 1.00 44.34 688 VAL A CA 1
ATOM 5435 C C . VAL A 1 688 ? 34.819 -17.967 22.069 1.00 44.34 688 VAL A C 1
ATOM 5437 O O . VAL A 1 688 ? 34.283 -17.326 21.171 1.00 44.34 688 VAL A O 1
ATOM 5440 N N . THR A 1 689 ? 35.974 -18.605 21.885 1.00 50.72 689 THR A N 1
ATOM 5441 C CA . THR A 1 689 ? 36.690 -18.662 20.599 1.00 50.72 689 THR A CA 1
ATOM 5442 C C . THR A 1 689 ? 36.601 -20.059 19.988 1.00 50.72 689 THR A C 1
ATOM 5444 O O . THR A 1 689 ? 36.846 -21.060 20.659 1.00 50.72 689 THR A O 1
ATOM 5447 N N . ARG A 1 690 ? 36.212 -20.144 18.708 1.00 47.44 690 ARG A N 1
ATOM 5448 C CA . ARG A 1 690 ? 35.963 -21.409 17.996 1.00 47.44 690 ARG A CA 1
ATOM 5449 C C . ARG A 1 690 ? 37.209 -21.915 17.265 1.00 47.44 690 ARG A C 1
ATOM 5451 O O . ARG A 1 690 ? 37.802 -21.185 16.477 1.00 47.44 690 ARG A O 1
ATOM 5458 N N . ARG A 1 691 ? 37.521 -23.201 17.426 1.00 52.06 691 ARG A N 1
ATOM 5459 C CA . ARG A 1 691 ? 38.248 -24.017 16.446 1.00 52.06 691 ARG A CA 1
ATOM 5460 C C . ARG A 1 691 ? 37.243 -24.644 15.481 1.00 52.06 691 ARG A C 1
ATOM 5462 O O . ARG A 1 691 ? 36.188 -25.132 15.877 1.00 52.06 691 ARG A O 1
ATOM 5469 N N . SER A 1 692 ? 37.530 -24.540 14.194 1.00 46.09 692 SER A N 1
ATOM 5470 C CA . SER A 1 692 ? 36.694 -25.062 13.116 1.00 46.09 692 SER A CA 1
ATOM 5471 C C . SER A 1 692 ? 36.552 -26.579 13.231 1.00 46.09 692 SER A C 1
ATOM 5473 O O . SER A 1 692 ? 37.574 -27.251 13.271 1.00 46.09 692 SER A O 1
ATOM 5475 N N . ASP A 1 693 ? 35.316 -27.073 13.360 1.00 41.44 693 ASP A N 1
ATOM 5476 C CA . ASP A 1 693 ? 34.702 -28.164 12.574 1.00 41.44 693 ASP A CA 1
ATOM 5477 C C . ASP A 1 693 ? 33.207 -28.309 12.981 1.00 41.44 693 ASP A C 1
ATOM 5479 O O . ASP A 1 693 ? 32.793 -27.769 14.015 1.00 41.44 693 ASP A O 1
ATOM 5483 N N . ARG A 1 694 ? 32.343 -28.874 12.116 1.00 45.75 694 ARG A N 1
ATOM 5484 C CA . ARG A 1 694 ? 30.856 -28.909 12.243 1.00 45.75 694 ARG A CA 1
ATOM 5485 C C . ARG A 1 694 ? 30.333 -30.332 12.559 1.00 45.75 694 ARG A C 1
ATOM 5487 O O . ARG A 1 694 ? 30.954 -31.295 12.125 1.00 45.75 694 ARG A O 1
ATOM 5494 N N . GLY A 1 695 ? 29.187 -30.447 13.258 1.00 47.00 695 GLY A N 1
ATOM 5495 C CA . GLY A 1 695 ? 28.362 -31.676 13.337 1.00 47.00 695 GLY A CA 1
ATOM 5496 C C . GLY A 1 695 ? 28.336 -32.499 14.647 1.00 47.00 695 GLY A C 1
ATOM 5497 O O . GLY A 1 695 ? 28.506 -33.714 14.579 1.00 47.00 695 GLY A O 1
ATOM 5498 N N . GLN A 1 696 ? 28.106 -31.913 15.838 1.00 43.00 696 GLN A N 1
ATOM 5499 C CA . GLN A 1 696 ? 27.950 -32.677 17.103 1.00 43.00 696 GLN A CA 1
ATOM 5500 C C . GLN A 1 696 ? 26.914 -32.082 18.083 1.00 43.00 696 GLN A C 1
ATOM 5502 O O . GLN A 1 696 ? 26.638 -30.884 18.060 1.00 43.00 696 GLN A O 1
ATOM 5507 N N . TRP A 1 697 ? 26.377 -32.925 18.983 1.00 42.81 697 TRP A N 1
ATOM 5508 C CA . TRP A 1 697 ? 25.527 -32.519 20.114 1.00 42.81 697 TRP A CA 1
ATOM 5509 C C . TRP A 1 697 ? 26.359 -31.886 21.239 1.00 42.81 697 TRP A C 1
ATOM 5511 O O . TRP A 1 697 ? 27.311 -32.488 21.736 1.00 42.81 697 TRP A O 1
ATOM 5521 N N . LEU A 1 698 ? 25.964 -30.699 21.693 1.00 44.69 698 LEU A N 1
ATOM 5522 C CA . LEU A 1 698 ? 26.575 -29.991 22.817 1.00 44.69 698 LEU A CA 1
ATOM 5523 C C . LEU A 1 698 ? 25.741 -30.190 24.086 1.00 44.69 698 LEU A C 1
ATOM 5525 O O . LEU A 1 698 ? 24.532 -29.970 24.075 1.00 44.69 698 LEU A O 1
ATOM 5529 N N . LYS A 1 699 ? 26.395 -30.568 25.192 1.00 41.97 699 LYS A N 1
ATOM 5530 C CA . LYS A 1 699 ? 25.780 -30.745 26.517 1.00 41.97 699 LYS A CA 1
ATOM 5531 C C . LYS A 1 699 ? 26.303 -29.688 27.486 1.00 41.97 699 LYS A C 1
ATOM 5533 O O . LYS A 1 699 ? 27.515 -29.543 27.628 1.00 41.97 699 LYS A O 1
ATOM 5538 N N . PHE A 1 700 ? 25.415 -28.998 28.196 1.00 46.22 700 PHE A N 1
ATOM 5539 C CA . PHE A 1 700 ? 25.796 -28.010 29.210 1.00 46.22 700 PHE A CA 1
ATOM 5540 C C . PHE A 1 700 ? 24.977 -28.144 30.494 1.00 46.22 700 PHE A C 1
ATOM 5542 O O . PHE A 1 700 ? 23.839 -28.611 30.476 1.00 46.22 700 PHE A O 1
ATOM 5549 N N . GLN A 1 701 ? 25.582 -27.738 31.615 1.00 37.75 701 GLN A N 1
ATOM 5550 C CA . GLN A 1 701 ? 24.951 -27.722 32.933 1.00 37.75 701 GLN A CA 1
ATOM 5551 C C . GLN A 1 701 ? 24.925 -26.296 33.476 1.00 37.75 701 G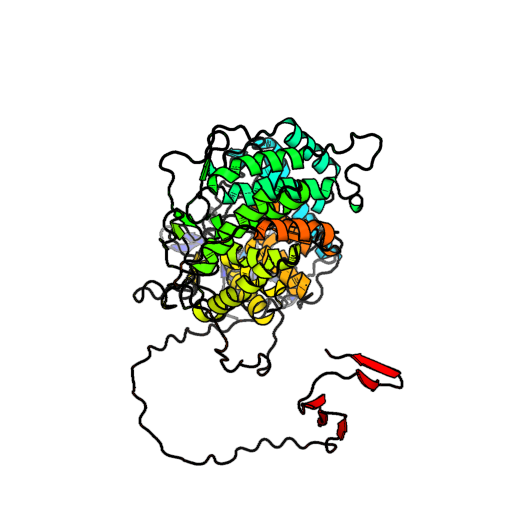LN A C 1
ATOM 5553 O O . GLN A 1 701 ? 25.968 -25.651 33.581 1.00 37.75 701 GLN A O 1
ATOM 5558 N N . ARG A 1 702 ? 23.743 -25.805 33.851 1.00 44.25 702 ARG A N 1
ATOM 5559 C CA . ARG A 1 702 ? 23.585 -24.504 34.511 1.00 44.25 702 ARG A CA 1
ATOM 5560 C C . ARG A 1 702 ? 22.557 -24.639 35.626 1.00 44.25 702 ARG A C 1
ATOM 5562 O O . ARG A 1 702 ? 21.453 -25.114 35.388 1.00 44.25 702 ARG A O 1
ATOM 5569 N N . GLY A 1 703 ? 22.937 -24.255 36.845 1.00 42.09 703 GLY A N 1
ATOM 5570 C CA . GLY A 1 703 ? 22.048 -24.319 38.012 1.00 42.09 703 GLY A CA 1
ATOM 5571 C C . GLY A 1 703 ? 21.565 -25.734 38.358 1.00 42.09 703 GLY A C 1
ATOM 5572 O O . GLY A 1 703 ? 20.426 -25.895 38.769 1.00 42.09 703 GLY A O 1
ATOM 5573 N N . GLY A 1 704 ? 22.394 -26.761 38.136 1.00 47.28 704 GLY A N 1
ATOM 5574 C CA . GLY A 1 704 ? 22.054 -28.162 38.420 1.00 47.28 704 GLY A CA 1
ATOM 5575 C C . GLY A 1 704 ? 21.314 -28.904 37.299 1.00 47.28 704 GLY A C 1
ATOM 5576 O O . GLY A 1 704 ? 21.313 -30.132 37.311 1.00 47.28 704 GLY A O 1
ATOM 5577 N N . TRP A 1 705 ? 20.786 -28.204 36.289 1.00 32.44 705 TRP A N 1
ATOM 5578 C CA . TRP A 1 705 ? 20.030 -28.796 35.176 1.00 32.44 705 TRP A CA 1
ATOM 5579 C C . TRP A 1 705 ? 20.880 -28.985 33.918 1.00 32.44 705 TRP A C 1
ATOM 5581 O O . TRP A 1 705 ? 21.748 -28.159 33.620 1.00 32.44 705 TRP A O 1
ATOM 5591 N N . TRP A 1 706 ? 20.609 -30.065 33.177 1.00 43.47 706 TRP A N 1
ATOM 5592 C CA . TRP A 1 706 ? 21.299 -30.424 31.937 1.00 43.47 706 TRP A CA 1
ATOM 5593 C C . TRP A 1 706 ? 20.494 -30.032 30.705 1.00 43.47 706 TRP A C 1
ATOM 5595 O O . TRP A 1 706 ? 19.295 -30.282 30.635 1.00 43.47 706 TRP A O 1
ATOM 5605 N N . TRP A 1 707 ? 21.192 -29.504 29.710 1.00 43.72 707 TRP A N 1
ATOM 5606 C CA . TRP A 1 707 ? 20.631 -29.072 28.438 1.00 43.72 707 TRP A CA 1
ATOM 5607 C C . TRP A 1 707 ? 21.448 -29.655 27.287 1.00 43.72 707 TRP A C 1
ATOM 5609 O O . TRP A 1 707 ? 22.667 -29.815 27.410 1.00 43.72 707 TRP A O 1
ATOM 5619 N N . TYR A 1 708 ? 20.775 -29.951 26.174 1.00 39.16 708 TYR A N 1
ATOM 5620 C CA . TYR A 1 708 ? 21.378 -30.509 24.967 1.00 39.16 708 TYR A CA 1
ATOM 5621 C C . TYR A 1 708 ? 20.986 -29.667 23.755 1.00 39.16 708 TYR A C 1
ATOM 5623 O O . TYR A 1 708 ? 19.813 -29.353 23.580 1.00 39.16 708 TYR A O 1
ATOM 5631 N N . TYR A 1 709 ? 21.963 -29.321 22.922 1.00 39.62 709 TYR A N 1
ATOM 5632 C CA . TYR A 1 709 ? 21.763 -28.604 21.663 1.00 39.62 709 TYR A CA 1
ATOM 5633 C C . TYR A 1 709 ? 22.379 -29.404 20.517 1.00 39.62 709 TYR A C 1
ATOM 5635 O O . TYR A 1 709 ? 23.547 -29.786 20.600 1.00 39.62 709 TYR A O 1
ATOM 5643 N N . TYR A 1 710 ? 21.617 -29.643 19.449 1.00 37.12 710 TYR A N 1
ATOM 5644 C CA . TYR A 1 710 ? 22.158 -30.138 18.182 1.00 37.12 710 TYR A CA 1
A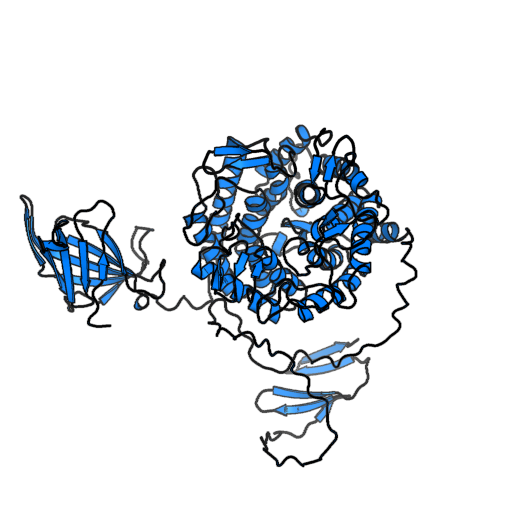TOM 5645 C C . TYR A 1 710 ? 22.436 -28.963 17.264 1.00 37.12 710 TYR A C 1
ATOM 5647 O O . TYR A 1 710 ? 21.602 -28.068 17.145 1.00 37.12 710 TYR A O 1
ATOM 5655 N N . TYR A 1 711 ? 23.599 -28.968 16.627 1.00 39.34 711 TYR A N 1
ATOM 5656 C CA . TYR A 1 711 ? 24.011 -27.901 15.729 1.00 39.34 711 TYR A CA 1
ATOM 5657 C C . TYR A 1 711 ? 24.262 -28.484 14.333 1.00 39.34 711 TYR A C 1
ATOM 5659 O O . TYR A 1 711 ? 25.160 -29.320 14.188 1.00 39.34 711 TYR A O 1
ATOM 5667 N N . TYR A 1 712 ? 23.445 -28.063 13.354 1.00 39.94 712 TYR A N 1
ATOM 5668 C CA . TYR A 1 712 ? 23.596 -28.385 11.926 1.00 39.94 712 TYR A CA 1
ATOM 5669 C C . TYR A 1 712 ? 24.790 -27.647 11.305 1.00 39.94 712 TYR A C 1
ATOM 5671 O O . TYR A 1 712 ? 24.977 -26.442 11.598 1.00 39.94 712 TYR A O 1
#

Foldseek 3Di:
DQPDKAKDDDVPDQKIWIDGVQAFIWIWGADPPPRDTDDIWTQFHWDPVPFQDWDDPPDDPDPPDATWGWIKGDQIDFDDDPVDTGHAIEIETEHADDQDRDDKHWPDWDDPDVRYIYIYIHDNVRPPDDPPLPDPDLVNLVVLLVLLVVQLCLQVVLCVVAAPQAQFAQQFVSHHDHDPQASFTNLLLLQQLLVCLLNVNLPVSVVSVCCCLVPGDLLDQDKHFLQSCQQRRLLSLLLSLQCLPPVVSVSQVDPVDDRDPSSSLVRSVLQLVQSLLQLPEPQLQGQRMAGSNPGRDDPRAQKAFQSSRQQNQVSLLSNCLVVVNLSSNLSSVSSLVSQQLLAEPLSWGFGMARRHPSHHPGQWTACAPRNVQSLVCLLLCCLQQVPVVSVVSNVSHVVSRCVQQDDFLAGAIAGRHPSHRDDPPDPFGKGAPRCLLVLLSCLVVVVPVSSQSNLLVQLVLCSNLVARWRIARVQVGGQDPPQGQWFQLDQRSLSSLLSSCLSVVRSQSVVSLVSNSVSQVPQQDHNSHGFIQSHSNVSHTDRTHHSLNSSGNSSSSSCSSPCPGPPNVFAWDARPSGRTDHRDDNVSSVVSSVVSPPDDDPSPPPPPDPPDDDDDPPPPPDDDDDDDRHSPDDDDDDDRPPDDPDDDDDDDDDDDDDDDDDPDFDQPDQWDDDPQWTWTDHPVGIDIDGDDDDWDKDWDDDPRDIDIDTDD

Mean predicted aligned error: 16.04 Å

Nearest PDB structures (foldseek):
  8zpw-assembly1_A  TM=9.207E-01  e=5.538E-33  Saccharomyces cerevisiae
  8pko-assembly1_A  TM=9.322E-01  e=6.995E-31  Thermochaetoides thermophila
  4ayr-assembly1_A  TM=9.377E-01  e=2.401E-30  Caulobacter sp. K31
  8b5m-assembly1_A  TM=9.404E-01  e=1.679E-29  Caulobacter
  1hcu-assembly3_C  TM=8.737E-01  e=5.206E-25  Trichoderma reesei